Protein AF-A0A427AHR0-F1 (afdb_monomer_lite)

Secondary structure (DSSP, 8-state):
----EEEEE-PPPPP------------------------------------EEEEEEETTS-EEEEEE-TT--HHHHHHHHHHHH----TTEEEEETTEEESS--TT--TTEEEEEEE--------S---PPPTTSTTSS----SEEEESSGGG-HHHHHHHHHHHHHHHTT---EE--SSSS--EEEE-TTS-EEEEEEEGGGSTB-TT-TTS-B---TTSB-SSTTSBTT-HHHHHHHHHHHSGGGSS----EEEEEEEETTS-----S------------EEEEEEEEE----SEEGGGS-GGGS-HHHHHHHHHHHHHTT-TT--GGGEEEEE---TTS-----TTTTS-TT--S---HHHHHHHHHHH-TTS-HHHHHHHHHHHHHHHHHHHHTTS--

Radius of gyration: 25.05 Å; chains: 1; bounding box: 58×64×87 Å

Sequence (403 aa):
MAISVLWEKNAPSLRRRGDVPVAKAPHSLSSTSSFASVLGRPADGGPTDTNWRVFIQTETGCVLGIELDRQDNAHTVKRKLQLALHVPTEESSLVFGDLVLKIDLSAIRGDSPLLLTRSSMDRSSSTPCLSPGVKDLHQSDSSGPVEMLGYSSRRAPMKQLVGDAVKAIGHGVDPVPVHSGLGGAYYFRNSSGDKVAIVKPTDEEPLAPNNPKGFAGKALGQPGLKRSVRVGETGFREVAAYLLDHGSFARVPPTALVKITHPVFHVNVGMSGGNTCSRKRQCISKIASFQQFIPHDFDASDYGTSSFSVSAIHRIGMLDVQILNTDRHAGNLLVRKIETGDGRLASDRFLKRSWSTLPISDPARDSDMLRTELPMIREACLRLVHHLSQGSSKVRALLGGDR

Foldseek 3Di:
DQQFFEDEFWDDDDDDDDDDDDDDDDDDDDDDDDDDDDDDDPPDDDDPPQKAWEWEAELLFAIAIDIDHPVDWPVNVLVVCCVQQVADQPQKFKDQAPDTGDTDPVLPDHLGYIYIYGDPDPDPPDDDDPDRDLVRNPDPHPDQQKFFGFDCCPDPVNVVLVVQLSVLVVVVNDWAWDPDDFWTWTFGAGVVRHGWKIKGFLQGHQCHNFPPNPRHDGTFPQQGPDNVATRSCPLLLSCLLVLLCPPCQLRRFDKGKMWGWALVGTHDDDDDDDDDDDPPSHIGITIIIIGTDDDADAFQVPPDPVRDDPSNVVSNVVSCQLQVVPDDDRRSYGYHYDDDPPPDTPPPPPPPPDPPDDSLVDLVVSLVSCCRGPVNDHVVSSVSSVVVVVVVVVVCVVVVPDD

Organism: Ensete ventricosum (NCBI:txid4639)

InterPro domains:
  IPR000403 Phosphatidylinositol 3-/4-kinase, catalytic domain [PF00454] (182-345)
  IPR000403 Phosphatidylinositol 3-/4-kinase, catalytic domain [PS50290] (172-403)
  IPR044571 Phosphatidylinositol 4-kinase gamma 1-8 [PTHR45800] (50-344)

Structure (mmCIF, N/CA/C/O backbone):
data_AF-A0A427AHR0-F1
#
_entry.id   AF-A0A427AHR0-F1
#
loop_
_atom_site.group_PDB
_atom_site.id
_atom_site.type_symbol
_atom_site.label_atom_id
_atom_site.label_alt_id
_atom_site.label_comp_id
_atom_site.label_asym_id
_atom_site.label_entity_id
_atom_site.label_seq_id
_atom_site.pdbx_PDB_ins_code
_atom_site.Cartn_x
_atom_site.Cartn_y
_atom_site.Cartn_z
_atom_site.occupancy
_atom_site.B_iso_or_equiv
_atom_site.auth_seq_id
_atom_site.auth_comp_id
_atom_site.auth_asym_id
_atom_site.auth_atom_id
_atom_site.pdbx_PDB_model_num
ATOM 1 N N . MET A 1 1 ? 10.553 2.494 1.312 1.00 45.38 1 MET A N 1
ATOM 2 C CA . MET A 1 1 ? 9.325 2.505 0.504 1.00 45.38 1 MET A CA 1
ATOM 3 C C . MET A 1 1 ? 9.662 2.085 -0.920 1.00 45.38 1 MET A C 1
ATOM 5 O O . MET A 1 1 ? 10.057 2.914 -1.726 1.00 45.38 1 MET A O 1
ATOM 9 N N . ALA A 1 2 ? 9.492 0.809 -1.242 1.00 48.34 2 ALA A N 1
ATOM 10 C CA . ALA A 1 2 ? 9.805 0.294 -2.569 1.00 48.34 2 ALA A CA 1
ATOM 11 C C . ALA A 1 2 ? 8.651 0.535 -3.562 1.00 48.34 2 ALA A C 1
ATOM 13 O O . ALA A 1 2 ? 7.804 -0.335 -3.755 1.00 48.34 2 ALA A O 1
ATOM 14 N N . ILE A 1 3 ? 8.601 1.716 -4.190 1.00 57.66 3 ILE A N 1
ATOM 15 C CA . ILE A 1 3 ? 7.678 1.974 -5.311 1.00 57.66 3 ILE A CA 1
ATOM 16 C C . ILE A 1 3 ? 8.223 1.263 -6.540 1.00 57.66 3 ILE A C 1
ATOM 18 O O . ILE A 1 3 ? 9.202 1.723 -7.120 1.00 57.66 3 ILE A O 1
ATOM 22 N N . SER A 1 4 ? 7.602 0.162 -6.951 1.00 55.41 4 SER A N 1
ATOM 23 C CA . SER A 1 4 ? 8.005 -0.535 -8.174 1.00 55.41 4 SER A CA 1
ATOM 24 C C . SER A 1 4 ? 7.502 0.202 -9.415 1.00 55.41 4 SER A C 1
ATOM 26 O O . SER A 1 4 ? 6.365 0.667 -9.444 1.00 55.41 4 SER A O 1
ATOM 28 N N . VAL A 1 5 ? 8.349 0.312 -10.438 1.00 55.88 5 VAL A N 1
ATOM 29 C CA . VAL A 1 5 ? 8.001 0.887 -11.747 1.00 55.88 5 VAL A CA 1
ATOM 30 C C . VAL A 1 5 ? 8.387 -0.095 -12.850 1.00 55.88 5 VAL A C 1
ATOM 32 O O . VAL A 1 5 ? 9.480 -0.658 -12.792 1.00 55.88 5 VAL A O 1
ATOM 35 N N . LEU A 1 6 ? 7.523 -0.282 -13.858 1.00 47.84 6 LEU A N 1
ATOM 36 C CA . LEU A 1 6 ? 7.826 -1.128 -15.019 1.00 47.84 6 LEU A CA 1
ATOM 37 C C . LEU A 1 6 ? 8.555 -0.363 -16.131 1.00 47.84 6 LEU A C 1
ATOM 39 O O . LEU A 1 6 ? 8.078 0.656 -16.631 1.00 47.84 6 LEU A O 1
ATOM 43 N N . TRP A 1 7 ? 9.646 -0.953 -16.607 1.00 40.06 7 TRP A N 1
ATOM 44 C CA . TRP A 1 7 ? 10.397 -0.571 -17.794 1.00 40.06 7 TRP A CA 1
ATOM 45 C C . TRP A 1 7 ? 10.280 -1.637 -18.895 1.00 40.06 7 TRP A C 1
ATOM 47 O O . TRP A 1 7 ? 10.401 -2.831 -18.627 1.00 40.06 7 TRP A O 1
ATOM 57 N N . GLU A 1 8 ? 10.093 -1.216 -20.149 1.00 47.00 8 GLU A N 1
ATOM 58 C CA . GLU A 1 8 ? 10.061 -2.110 -21.318 1.00 47.00 8 GLU A CA 1
ATOM 59 C C . GLU A 1 8 ? 11.197 -1.772 -22.289 1.00 47.00 8 GLU A C 1
ATOM 61 O O . GLU A 1 8 ? 11.424 -0.605 -22.620 1.00 47.00 8 GLU A O 1
ATOM 66 N N . LYS A 1 9 ? 11.916 -2.801 -22.752 1.00 42.34 9 LYS A N 1
ATOM 67 C CA . LYS A 1 9 ? 13.078 -2.656 -23.639 1.00 42.34 9 LYS A CA 1
ATOM 68 C C . LYS A 1 9 ? 12.701 -2.704 -25.123 1.00 42.34 9 LYS A C 1
ATOM 70 O O . LYS A 1 9 ? 12.003 -3.613 -25.555 1.00 42.34 9 LYS A O 1
ATOM 75 N N . ASN A 1 10 ? 13.323 -1.822 -25.910 1.00 46.06 10 ASN A N 1
ATOM 76 C CA . ASN A 1 10 ? 13.496 -1.962 -27.359 1.00 46.06 10 ASN A CA 1
ATOM 77 C C . ASN A 1 10 ? 14.960 -2.312 -27.691 1.00 46.06 10 ASN A C 1
ATOM 79 O O . ASN A 1 10 ? 15.879 -1.751 -27.093 1.00 46.06 10 ASN A O 1
ATOM 83 N N . ALA A 1 11 ? 15.194 -3.253 -28.612 1.00 35.78 11 ALA A N 1
ATOM 84 C CA . ALA A 1 11 ? 16.542 -3.646 -29.048 1.00 35.78 11 ALA A CA 1
ATOM 85 C C . ALA A 1 11 ? 17.256 -2.510 -29.824 1.00 35.78 11 ALA A C 1
ATOM 87 O O . ALA A 1 11 ? 16.584 -1.721 -30.479 1.00 35.78 11 ALA A O 1
ATOM 88 N N . PRO A 1 12 ? 18.595 -2.383 -29.792 1.00 34.00 12 PRO A N 1
ATOM 89 C CA . PRO A 1 12 ? 19.295 -1.325 -30.527 1.00 34.00 12 PRO A CA 1
ATOM 90 C C . PRO A 1 12 ? 19.251 -1.556 -32.050 1.00 34.00 12 PRO A C 1
ATOM 92 O O . PRO A 1 12 ? 19.591 -2.631 -32.537 1.00 34.00 12 PRO A O 1
ATOM 95 N N . SER A 1 13 ? 18.855 -0.537 -32.821 1.00 36.69 13 SER A N 1
ATOM 96 C CA . SER A 1 13 ? 18.837 -0.576 -34.291 1.00 36.69 13 SER A CA 1
ATOM 97 C C . SER A 1 13 ? 20.219 -0.273 -34.886 1.00 36.69 13 SER A C 1
ATOM 99 O O . SER A 1 13 ? 20.734 0.833 -34.699 1.00 36.69 13 SER A O 1
ATOM 101 N N . LEU A 1 14 ? 20.774 -1.187 -35.689 1.00 32.06 14 LEU A N 1
ATOM 102 C CA . LEU A 1 14 ? 21.825 -0.855 -36.657 1.00 32.06 14 LEU A CA 1
ATOM 103 C C . LEU A 1 14 ? 21.198 0.003 -37.770 1.00 32.06 14 LEU A C 1
ATOM 105 O O . LEU A 1 14 ? 20.307 -0.457 -38.486 1.00 32.06 14 LEU A O 1
ATOM 109 N N . ARG A 1 15 ? 21.631 1.259 -37.920 1.00 32.22 15 ARG A N 1
ATOM 110 C CA . ARG A 1 15 ? 21.154 2.135 -39.002 1.00 32.22 15 ARG A CA 1
ATOM 111 C C . ARG A 1 15 ? 21.645 1.610 -40.356 1.00 32.22 15 ARG A C 1
ATOM 113 O O . ARG A 1 15 ? 22.848 1.595 -40.598 1.00 32.22 15 ARG A O 1
ATOM 120 N N . ARG A 1 16 ? 20.728 1.295 -41.277 1.00 31.47 16 ARG A N 1
ATOM 121 C CA . ARG A 1 16 ? 20.990 1.407 -42.724 1.00 31.47 16 ARG A CA 1
ATOM 122 C C . ARG A 1 16 ? 20.283 2.648 -43.261 1.00 31.47 16 ARG A C 1
ATOM 124 O O . ARG A 1 16 ? 19.157 2.938 -42.870 1.00 31.47 16 ARG A O 1
ATOM 131 N N . ARG A 1 17 ? 20.995 3.395 -44.110 1.00 33.44 17 ARG A N 1
ATOM 132 C CA . ARG A 1 17 ? 20.480 4.531 -44.887 1.00 33.44 17 ARG A CA 1
ATOM 133 C C . ARG A 1 17 ? 19.403 4.050 -45.862 1.00 33.44 17 ARG A C 1
ATOM 135 O O . ARG A 1 17 ? 19.584 2.994 -46.458 1.00 33.44 17 ARG A O 1
ATOM 142 N N . GLY A 1 18 ? 18.374 4.867 -46.073 1.00 34.19 18 GLY A N 1
ATOM 143 C CA . GLY A 1 18 ? 17.461 4.722 -47.204 1.00 34.19 18 GLY A CA 1
ATOM 144 C C . GLY A 1 18 ? 16.088 5.346 -46.973 1.00 34.19 18 GLY A C 1
ATOM 145 O O . GLY A 1 18 ? 15.324 4.857 -46.153 1.00 34.19 18 GLY A O 1
ATOM 146 N N . ASP A 1 19 ? 15.828 6.386 -47.760 1.00 28.56 19 ASP A N 1
ATOM 147 C CA . ASP A 1 19 ? 14.548 6.750 -48.373 1.00 28.56 19 ASP A CA 1
ATOM 148 C C . ASP A 1 19 ? 13.507 7.610 -47.638 1.00 28.56 19 ASP A C 1
ATOM 150 O O . ASP A 1 19 ? 12.998 7.338 -46.551 1.00 28.56 19 ASP A O 1
ATOM 154 N N . VAL A 1 20 ? 13.188 8.694 -48.348 1.00 39.81 20 VAL A N 1
ATOM 155 C CA . VAL A 1 20 ? 12.150 9.694 -48.115 1.00 39.81 20 VAL A CA 1
ATOM 156 C C . VAL A 1 20 ? 10.835 9.181 -48.704 1.00 39.81 20 VAL A C 1
ATOM 158 O O . VAL A 1 20 ? 10.831 8.782 -49.869 1.00 39.81 20 VAL A O 1
ATOM 161 N N . PRO A 1 21 ? 9.696 9.299 -47.998 1.00 32.16 21 PRO A N 1
ATOM 162 C CA . PRO A 1 21 ? 8.402 9.300 -48.654 1.00 32.16 21 PRO A CA 1
ATOM 163 C C . PRO A 1 21 ? 7.739 10.682 -48.627 1.00 32.16 21 PRO A C 1
ATOM 165 O O . PRO A 1 21 ? 7.724 11.406 -47.632 1.00 32.16 21 PRO A O 1
ATOM 168 N N . VAL A 1 22 ? 7.183 10.990 -49.792 1.00 28.62 22 VAL A N 1
ATOM 169 C CA . VAL A 1 22 ? 6.440 12.175 -50.218 1.00 28.62 22 VAL A CA 1
ATOM 170 C C . VAL A 1 22 ? 5.109 12.323 -49.469 1.00 28.62 22 VAL A C 1
ATOM 172 O O . VAL A 1 22 ? 4.390 11.350 -49.246 1.00 28.62 22 VAL A O 1
ATOM 175 N N . ALA A 1 23 ? 4.768 13.565 -49.118 1.00 28.08 23 ALA A N 1
ATOM 176 C CA . ALA A 1 23 ? 3.510 13.951 -48.485 1.00 28.08 23 ALA A CA 1
ATOM 177 C C . ALA A 1 23 ? 2.329 13.972 -49.476 1.00 28.08 23 ALA A C 1
ATOM 179 O O . ALA A 1 23 ? 2.458 14.448 -50.603 1.00 28.08 23 ALA A O 1
ATOM 180 N N . LYS A 1 24 ? 1.146 13.553 -49.012 1.00 27.44 24 LYS A N 1
ATOM 181 C CA . LYS A 1 24 ? -0.152 13.919 -49.599 1.00 27.44 24 LYS A CA 1
ATOM 182 C C . LYS A 1 24 ? -1.075 14.443 -48.499 1.00 27.44 24 LYS A C 1
ATOM 184 O O . LYS A 1 24 ? -1.312 13.755 -47.510 1.00 27.44 24 LYS A O 1
ATOM 189 N N . ALA A 1 25 ? -1.579 15.659 -48.698 1.00 31.56 25 ALA A N 1
ATOM 190 C CA . ALA A 1 25 ? -2.740 16.211 -47.999 1.00 31.56 25 ALA A CA 1
ATOM 191 C C . ALA A 1 25 ? -4.037 15.564 -48.532 1.00 31.56 25 ALA A C 1
ATOM 193 O O . ALA A 1 25 ? -4.016 14.983 -49.623 1.00 31.56 25 ALA A O 1
ATOM 194 N N . PRO A 1 26 ? -5.164 15.679 -47.804 1.00 34.81 26 PRO A N 1
ATOM 195 C CA . PRO A 1 26 ? -6.131 16.682 -48.261 1.00 34.81 26 PRO A CA 1
ATOM 196 C C . PRO A 1 26 ? -6.959 17.406 -47.176 1.00 34.81 26 PRO A C 1
ATOM 198 O O . PRO A 1 26 ? -7.348 16.848 -46.158 1.00 34.81 26 PRO A O 1
ATOM 201 N N . HIS A 1 27 ? -7.241 18.666 -47.516 1.00 26.69 27 HIS A N 1
ATOM 202 C CA . HIS A 1 27 ? -8.505 19.413 -47.473 1.00 26.69 27 HIS A CA 1
ATOM 203 C C . HIS A 1 27 ? -9.378 19.495 -46.206 1.00 26.69 27 HIS A C 1
ATOM 205 O O . HIS A 1 27 ? -10.073 18.576 -45.788 1.00 26.69 27 HIS A O 1
ATOM 211 N N . SER A 1 28 ? -9.421 20.740 -45.729 1.00 26.36 28 SER A N 1
ATOM 212 C CA . SER A 1 28 ? -10.444 21.418 -44.940 1.00 26.36 28 SER A CA 1
ATOM 213 C C . SER A 1 28 ? -11.825 21.443 -45.601 1.00 26.36 28 SER A C 1
ATOM 215 O O . SER A 1 28 ? -11.921 21.826 -46.766 1.00 26.36 28 SER A O 1
ATOM 217 N N . LEU A 1 29 ? -12.881 21.239 -44.811 1.00 27.80 29 LEU A N 1
ATOM 218 C CA . LEU A 1 29 ? -14.172 21.907 -44.996 1.00 27.80 29 LEU A CA 1
ATOM 219 C C . LEU A 1 29 ? -14.760 22.277 -43.628 1.00 27.80 29 LEU A C 1
ATOM 221 O O . LEU A 1 29 ? -14.890 21.452 -42.727 1.00 27.80 29 LEU A O 1
ATOM 225 N N . SER A 1 30 ? -15.066 23.560 -43.500 1.00 24.86 30 SER A N 1
ATOM 226 C CA . SER A 1 30 ? -15.771 24.223 -42.410 1.00 24.86 30 SER A CA 1
ATOM 227 C C . SER A 1 30 ? -17.281 24.014 -42.512 1.00 24.86 30 SER A C 1
ATOM 229 O O . SER A 1 30 ? -17.820 24.086 -43.614 1.00 24.86 30 SER A O 1
ATOM 231 N N . SER A 1 31 ? -17.985 23.919 -41.386 1.00 26.06 31 SER A N 1
ATOM 232 C CA . SER A 1 31 ? -19.145 24.782 -41.094 1.00 26.06 31 SER A CA 1
ATOM 233 C C . SER A 1 31 ? -19.757 24.469 -39.729 1.00 26.06 31 SER A C 1
ATOM 235 O O . SER A 1 31 ? -19.724 23.358 -39.212 1.00 26.06 31 SER A O 1
ATOM 237 N N . THR A 1 32 ? -20.242 25.546 -39.137 1.00 25.84 32 THR A N 1
ATOM 238 C CA . THR A 1 32 ? -20.776 25.760 -37.797 1.00 25.84 32 THR A CA 1
ATOM 239 C C . THR A 1 32 ? -22.249 25.375 -37.670 1.00 25.84 32 THR A C 1
ATOM 241 O O . THR A 1 32 ? -23.026 25.683 -38.568 1.00 25.84 32 THR A O 1
ATOM 244 N N . SER A 1 33 ? -22.671 24.909 -36.491 1.00 25.27 33 SER A N 1
ATOM 245 C CA . SER A 1 33 ? -23.991 25.260 -35.940 1.00 25.27 33 SER A CA 1
ATOM 246 C C . SER A 1 33 ? -23.991 25.159 -34.412 1.00 25.27 33 SER A C 1
ATOM 248 O O . SER A 1 33 ? -23.714 24.102 -33.847 1.00 25.27 33 SER A O 1
ATOM 250 N N . SER A 1 34 ? -24.305 26.276 -33.757 1.00 25.83 34 SER A N 1
ATOM 251 C CA . SER A 1 34 ? -24.623 26.379 -32.333 1.00 25.83 34 SER A CA 1
ATOM 252 C C . SER A 1 34 ? -25.910 25.632 -32.005 1.00 25.83 34 SER A C 1
ATOM 254 O O . SER A 1 34 ? -26.838 25.742 -32.791 1.00 25.83 34 SER A O 1
ATOM 256 N N . PHE A 1 35 ? -26.031 25.027 -30.824 1.00 26.20 35 PHE A N 1
ATOM 257 C CA . PHE A 1 35 ? -27.271 25.093 -30.044 1.00 26.20 35 PHE A CA 1
ATOM 258 C C . PHE A 1 35 ? -26.985 24.792 -28.570 1.00 26.20 35 PHE A C 1
ATOM 260 O O . PHE A 1 35 ? -26.123 23.987 -28.220 1.00 26.20 35 PHE A O 1
ATOM 267 N N . ALA A 1 36 ? -27.669 25.557 -27.731 1.00 24.59 36 ALA A N 1
ATOM 268 C CA . ALA A 1 36 ? -27.496 25.665 -26.299 1.00 24.59 36 ALA A CA 1
ATOM 269 C C . ALA A 1 36 ? -28.110 24.493 -25.519 1.00 24.59 36 ALA A C 1
ATOM 271 O O . ALA A 1 36 ? -28.959 23.770 -26.026 1.00 24.59 36 ALA A O 1
ATOM 272 N N . SER A 1 37 ? -27.670 24.394 -24.259 1.00 26.64 37 SER A N 1
ATOM 273 C CA . SER A 1 37 ? -28.432 24.006 -23.064 1.00 26.64 37 SER A CA 1
ATOM 274 C C . SER A 1 37 ? -29.525 22.940 -23.204 1.00 26.64 37 SER A C 1
ATOM 276 O O . SER A 1 37 ? -30.568 23.199 -23.791 1.00 26.64 37 SER A O 1
ATOM 278 N N . VAL A 1 38 ? -29.337 21.823 -22.497 1.00 29.44 38 VAL A N 1
ATOM 279 C CA . VAL A 1 38 ? -30.285 21.209 -21.540 1.00 29.44 38 VAL A CA 1
ATOM 280 C C . VAL A 1 38 ? -29.782 19.790 -21.276 1.00 29.44 38 VAL A C 1
ATOM 282 O O . VAL A 1 38 ? -29.897 18.913 -22.121 1.00 29.44 38 VAL A O 1
ATOM 285 N N . LEU A 1 39 ? -29.230 19.551 -20.086 1.00 29.36 39 LEU A N 1
ATOM 286 C CA . LEU A 1 39 ? -29.234 18.219 -19.486 1.00 29.36 39 LEU A CA 1
ATOM 287 C C . LEU A 1 39 ? -29.662 18.381 -18.034 1.00 29.36 39 LEU A C 1
ATOM 289 O O . LEU A 1 39 ? -28.921 18.876 -17.184 1.00 29.36 39 LEU A O 1
ATOM 293 N N . GLY A 1 40 ? -30.932 18.049 -17.815 1.00 25.03 40 GLY A N 1
ATOM 294 C CA . GLY A 1 40 ? -31.577 18.032 -16.520 1.00 25.03 40 GLY A CA 1
ATOM 295 C C . GLY A 1 40 ? -30.914 17.044 -15.568 1.00 25.03 40 GLY A C 1
ATOM 296 O O . GLY A 1 40 ? -30.370 16.012 -15.958 1.00 25.03 40 GLY A O 1
ATOM 297 N N . ARG A 1 41 ? -30.994 17.393 -14.286 1.00 31.25 41 ARG A N 1
ATOM 298 C CA . ARG A 1 41 ? -30.780 16.474 -13.172 1.00 31.25 41 ARG A CA 1
ATOM 299 C C . ARG A 1 41 ? -31.813 15.345 -13.260 1.00 31.25 41 ARG A C 1
ATOM 301 O O . ARG A 1 41 ? -33.001 15.663 -13.310 1.00 31.25 41 ARG A O 1
ATOM 308 N N . PRO A 1 42 ? -31.424 14.069 -13.161 1.00 30.42 42 PRO A N 1
ATOM 309 C CA . PRO A 1 42 ? -32.322 13.062 -12.638 1.00 30.42 42 PRO A CA 1
ATOM 310 C C . PRO A 1 42 ? -32.295 13.190 -11.113 1.00 30.42 42 PRO A C 1
ATOM 312 O O . PRO A 1 42 ? -31.286 12.916 -10.462 1.00 30.42 42 PRO A O 1
ATOM 315 N N . ALA A 1 43 ? -33.399 13.681 -10.555 1.00 40.81 43 ALA A N 1
ATOM 316 C CA . ALA A 1 43 ? -33.780 13.338 -9.199 1.00 40.81 43 ALA A CA 1
ATOM 317 C C . ALA A 1 43 ? -34.200 11.867 -9.235 1.00 40.81 43 ALA A C 1
ATOM 319 O O . ALA A 1 43 ? -35.192 11.546 -9.884 1.00 40.81 43 ALA A O 1
ATOM 320 N N . ASP A 1 44 ? -33.433 10.997 -8.587 1.00 34.38 44 ASP A N 1
ATOM 321 C CA . ASP A 1 44 ? -33.846 9.616 -8.373 1.00 34.38 44 ASP A CA 1
ATOM 322 C C . ASP A 1 44 ? -33.679 9.286 -6.890 1.00 34.38 44 ASP A C 1
ATOM 324 O O . ASP A 1 44 ? -32.572 9.265 -6.343 1.00 34.38 44 ASP A O 1
ATOM 328 N N . GLY A 1 45 ? -34.823 9.165 -6.220 1.00 43.16 45 GLY A N 1
ATOM 329 C CA . GLY A 1 45 ? -34.931 8.747 -4.834 1.00 43.16 45 GLY A CA 1
ATOM 330 C C . GLY A 1 45 ? -34.796 7.232 -4.755 1.00 43.16 45 GLY A C 1
ATOM 331 O O . GLY A 1 45 ? -35.745 6.512 -5.043 1.00 43.16 45 GLY A O 1
ATOM 332 N N . GLY A 1 46 ? -33.619 6.770 -4.337 1.00 31.17 46 GLY A N 1
ATOM 333 C CA . GLY A 1 46 ? -33.352 5.410 -3.855 1.00 31.17 46 GLY A CA 1
ATOM 334 C C . GLY A 1 46 ? -33.063 5.415 -2.346 1.00 31.17 46 GLY A C 1
ATOM 335 O O . GLY A 1 46 ? -32.803 6.483 -1.791 1.00 31.17 46 GLY A O 1
ATOM 336 N N . PRO A 1 47 ? -33.145 4.255 -1.668 1.00 38.03 47 PRO A N 1
ATOM 337 C CA . PRO A 1 47 ? -33.415 4.137 -0.236 1.00 38.03 47 PRO A CA 1
ATOM 338 C C . PRO A 1 47 ? -32.381 4.871 0.618 1.00 38.03 47 PRO A C 1
ATOM 340 O O . PRO A 1 47 ? -31.184 4.845 0.336 1.00 38.03 47 PRO A O 1
ATOM 343 N N . THR A 1 48 ? -32.858 5.514 1.684 1.00 43.91 48 THR A N 1
ATOM 344 C CA . THR A 1 48 ? -32.045 6.142 2.726 1.00 43.91 48 THR A CA 1
ATOM 345 C C . THR A 1 48 ? -31.291 5.074 3.514 1.00 43.91 48 THR A C 1
ATOM 347 O O . THR A 1 48 ? -31.640 4.779 4.654 1.00 43.91 48 THR A O 1
ATOM 350 N N . ASP A 1 49 ? -30.266 4.480 2.916 1.00 48.94 49 ASP A N 1
ATOM 351 C CA . ASP A 1 49 ? -29.296 3.696 3.663 1.00 48.94 49 ASP A CA 1
ATOM 352 C C . ASP A 1 49 ? -28.368 4.702 4.351 1.00 48.94 49 ASP A C 1
ATOM 354 O O . ASP A 1 49 ? -27.387 5.195 3.794 1.00 48.94 49 ASP A O 1
ATOM 358 N N . THR A 1 50 ? -28.795 5.176 5.524 1.00 61.44 50 THR A N 1
ATOM 359 C CA . THR A 1 50 ? -28.075 6.202 6.292 1.00 61.44 50 THR A CA 1
ATOM 360 C C . THR A 1 50 ? -26.830 5.660 6.977 1.00 61.44 50 THR A C 1
ATOM 362 O O . THR A 1 50 ? -26.163 6.426 7.674 1.00 61.44 50 THR A O 1
ATOM 365 N N . ASN A 1 51 ? -26.536 4.374 6.790 1.00 72.75 51 ASN A N 1
ATOM 366 C CA . ASN A 1 51 ? -25.414 3.710 7.413 1.00 72.75 51 ASN A CA 1
ATOM 367 C C . ASN A 1 51 ? -24.213 3.706 6.470 1.00 72.75 51 ASN A C 1
ATOM 369 O O . ASN A 1 51 ? -24.329 3.450 5.272 1.00 72.75 51 ASN A O 1
ATOM 373 N N . TRP A 1 52 ? -23.036 3.996 7.014 1.00 82.56 52 TRP A N 1
ATOM 374 C CA . TRP A 1 52 ? -21.779 3.888 6.283 1.00 82.56 52 TRP A CA 1
ATOM 375 C C . TRP A 1 52 ? -20.777 3.076 7.085 1.00 82.56 52 TRP A C 1
ATOM 377 O O . TRP A 1 52 ? -20.800 3.043 8.313 1.00 82.56 52 TRP A O 1
ATOM 387 N N . ARG A 1 53 ? -19.873 2.406 6.377 1.00 86.69 53 ARG A N 1
ATOM 388 C CA . ARG A 1 53 ? -18.882 1.532 6.995 1.00 86.69 53 ARG A CA 1
ATOM 389 C C . ARG A 1 53 ? -17.549 2.243 7.153 1.00 86.69 53 ARG A C 1
ATOM 391 O O . ARG A 1 53 ? -17.145 3.005 6.279 1.00 86.69 53 ARG A O 1
ATOM 398 N N . VAL A 1 54 ? -16.849 1.971 8.244 1.00 89.62 54 VAL A N 1
ATOM 399 C CA . VAL A 1 54 ? -15.459 2.393 8.460 1.00 89.62 54 VAL A CA 1
ATOM 400 C C . VAL A 1 54 ? -14.609 1.194 8.848 1.00 89.62 54 VAL A C 1
ATOM 402 O O . VAL A 1 54 ? -15.116 0.218 9.399 1.00 89.62 54 VAL A O 1
ATOM 405 N N . PHE A 1 55 ? -13.309 1.264 8.582 1.00 91.19 55 PHE A N 1
ATOM 406 C CA . PHE A 1 55 ? -12.376 0.183 8.888 1.00 91.19 55 PHE A CA 1
ATOM 407 C C . PHE A 1 55 ? -11.379 0.658 9.924 1.00 91.19 55 PHE A C 1
ATOM 409 O O . PHE A 1 55 ? -10.622 1.592 9.684 1.00 91.19 55 PHE A O 1
ATOM 416 N N . ILE A 1 56 ? -11.373 0.024 11.086 1.00 90.81 56 ILE A N 1
ATOM 417 C CA . ILE A 1 56 ? -10.562 0.464 12.212 1.00 90.81 56 ILE A CA 1
ATOM 418 C C . ILE A 1 56 ? -9.438 -0.528 12.416 1.00 90.81 56 ILE A C 1
ATOM 420 O O . ILE A 1 56 ? -9.683 -1.716 12.616 1.00 90.81 56 ILE A O 1
ATOM 424 N N . GLN A 1 57 ? -8.212 -0.024 12.374 1.00 91.88 57 GLN A N 1
ATOM 425 C CA . GLN A 1 57 ? -7.007 -0.762 12.696 1.00 91.88 57 GLN A CA 1
ATOM 426 C C . GLN A 1 57 ? -6.538 -0.375 14.101 1.00 91.88 57 GLN A C 1
ATOM 428 O O . GLN A 1 57 ? -6.444 0.806 14.423 1.0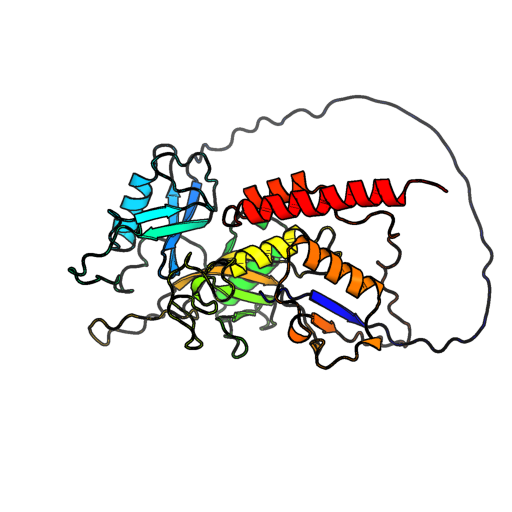0 91.88 57 GLN A O 1
ATOM 433 N N . THR A 1 58 ? -6.242 -1.347 14.959 1.00 90.31 58 THR A N 1
ATOM 434 C CA . THR A 1 58 ? -5.606 -1.095 16.259 1.00 90.31 58 THR A CA 1
ATOM 435 C C . THR A 1 58 ? -4.105 -0.879 16.090 1.00 90.31 58 THR A C 1
ATOM 437 O O . THR A 1 58 ? -3.504 -1.328 15.115 1.00 90.31 58 THR A O 1
ATOM 440 N N . GLU A 1 59 ? -3.452 -0.269 17.078 1.00 88.62 59 GLU A N 1
ATOM 441 C CA . GLU A 1 59 ? -1.990 -0.110 17.087 1.00 88.62 59 GLU A CA 1
ATOM 442 C C . GLU A 1 59 ? -1.204 -1.440 17.042 1.00 88.62 59 GLU A C 1
ATOM 444 O O . GLU A 1 59 ? -0.028 -1.451 16.671 1.00 88.62 59 GLU A O 1
ATOM 449 N N . THR A 1 60 ? -1.860 -2.557 17.383 1.00 86.56 60 THR A N 1
ATOM 450 C CA . THR A 1 60 ? -1.337 -3.933 17.307 1.00 86.56 60 THR A CA 1
ATOM 451 C C . THR A 1 60 ? -1.581 -4.611 15.954 1.00 86.56 60 THR A C 1
ATOM 453 O O . THR A 1 60 ? -1.121 -5.732 15.751 1.00 86.56 60 THR A O 1
ATOM 456 N N . GLY A 1 61 ? -2.293 -3.959 15.030 1.00 87.44 61 GLY A N 1
ATOM 457 C CA . GLY A 1 61 ? -2.534 -4.445 13.670 1.00 87.44 61 GLY A CA 1
ATOM 458 C C . GLY A 1 61 ? -3.868 -5.157 13.436 1.00 87.44 61 GLY A C 1
ATOM 459 O O . GLY A 1 61 ? -4.150 -5.502 12.291 1.00 87.44 61 GLY A O 1
ATOM 460 N N . CYS A 1 62 ? -4.713 -5.340 14.457 1.00 87.81 62 CYS A N 1
ATOM 461 C CA . CYS A 1 62 ? -6.040 -5.943 14.285 1.00 87.81 62 CYS A CA 1
ATOM 462 C C . CYS A 1 62 ? -6.955 -4.997 13.504 1.00 87.81 62 CYS A C 1
ATOM 464 O O . CYS A 1 62 ? -6.996 -3.810 13.815 1.00 87.81 62 CYS A O 1
ATOM 466 N N . VAL A 1 63 ? -7.712 -5.512 12.533 1.00 90.50 63 VAL A N 1
ATOM 467 C CA . VAL A 1 63 ? -8.616 -4.706 11.697 1.00 90.50 63 VAL A CA 1
ATOM 468 C C . VAL A 1 63 ? -10.051 -5.182 11.842 1.00 90.50 63 VAL A C 1
ATOM 470 O O . VAL A 1 63 ? -10.312 -6.376 11.716 1.00 90.50 63 VAL A O 1
ATOM 473 N N . LEU A 1 64 ? -10.976 -4.242 12.038 1.00 88.69 64 LEU A N 1
ATOM 474 C CA . LEU A 1 64 ? -12.410 -4.502 12.116 1.00 88.69 64 LEU A CA 1
ATOM 475 C C . LEU A 1 64 ? -13.195 -3.501 11.263 1.00 88.69 64 LEU A C 1
ATOM 477 O O . LEU A 1 64 ? -12.976 -2.293 11.362 1.00 88.69 64 LEU A O 1
ATOM 481 N N . GLY A 1 65 ? -14.120 -3.998 10.440 1.00 89.12 65 GLY A N 1
ATOM 482 C CA . GLY A 1 65 ? -15.126 -3.159 9.790 1.00 89.12 65 GLY A CA 1
ATOM 483 C C . GLY A 1 65 ? -16.287 -2.873 10.743 1.00 89.12 65 GLY A C 1
ATOM 484 O O . GLY A 1 65 ? -16.844 -3.806 11.312 1.00 89.12 65 GLY A O 1
ATOM 485 N N . ILE A 1 66 ? -16.668 -1.607 10.907 1.00 88.44 66 ILE A N 1
ATOM 486 C CA . ILE A 1 66 ? -17.797 -1.187 11.748 1.00 88.44 66 ILE A CA 1
ATOM 487 C C . ILE A 1 66 ? -18.798 -0.407 10.905 1.00 88.44 66 ILE A C 1
ATOM 489 O O . ILE A 1 66 ? -18.427 0.534 10.204 1.00 88.44 66 ILE A O 1
ATOM 493 N N . GLU A 1 67 ? -20.067 -0.787 11.007 1.00 89.75 67 GLU A N 1
ATOM 494 C CA . GLU A 1 67 ? -21.187 -0.012 10.480 1.00 89.75 67 GLU A CA 1
ATOM 495 C C . GLU A 1 67 ? -21.556 1.111 11.454 1.00 89.75 67 GLU A C 1
ATOM 497 O O . GLU A 1 67 ? -21.727 0.896 12.665 1.00 89.75 67 GLU A O 1
ATOM 502 N N . LEU A 1 68 ? -21.638 2.319 10.905 1.00 88.38 68 LEU A N 1
ATOM 503 C CA . LEU A 1 68 ? -21.976 3.542 11.610 1.00 88.38 68 LEU A CA 1
ATOM 504 C C . LEU A 1 68 ? -23.296 4.096 11.109 1.00 88.38 68 LEU A C 1
ATOM 506 O O . LEU A 1 68 ? -23.565 4.062 9.910 1.00 88.38 68 LEU A O 1
ATOM 510 N N . ASP A 1 69 ? -24.068 4.650 12.030 1.00 87.25 69 ASP A N 1
ATOM 511 C CA . ASP A 1 69 ? -25.255 5.442 11.741 1.00 87.25 69 ASP A CA 1
ATOM 512 C C . ASP A 1 69 ? -24.988 6.948 11.949 1.00 87.25 69 ASP A C 1
ATOM 514 O O . ASP A 1 69 ? -23.911 7.376 12.366 1.00 87.25 69 ASP A O 1
ATOM 518 N N . ARG A 1 70 ? -25.983 7.792 11.654 1.00 83.06 70 ARG A N 1
ATOM 519 C CA . ARG A 1 70 ? -25.873 9.255 11.829 1.00 83.06 70 ARG A CA 1
ATOM 520 C C . ARG A 1 70 ? -25.786 9.717 13.288 1.00 83.06 70 ARG A C 1
ATOM 522 O O . ARG A 1 70 ? -25.496 10.889 13.514 1.00 83.06 70 ARG A O 1
ATOM 529 N N . GLN A 1 71 ? -26.116 8.859 14.250 1.00 84.44 71 GLN A N 1
ATOM 530 C CA . GLN A 1 71 ? -26.127 9.178 15.681 1.00 84.44 71 GLN A CA 1
ATOM 531 C C . GLN A 1 71 ? -24.820 8.746 16.362 1.00 84.44 71 GLN A C 1
ATOM 533 O O . GLN A 1 71 ? -24.499 9.224 17.454 1.00 84.44 71 GLN A O 1
ATOM 538 N N . ASP A 1 72 ? -24.059 7.868 15.708 1.00 89.44 72 ASP A N 1
ATOM 539 C CA . ASP A 1 72 ? -22.755 7.423 16.155 1.00 89.44 72 ASP A CA 1
ATOM 540 C C . ASP A 1 72 ? -21.747 8.575 16.237 1.00 89.44 72 ASP A C 1
ATOM 542 O O . ASP A 1 72 ? -21.685 9.489 15.415 1.00 89.44 72 ASP A O 1
ATOM 546 N N . ASN A 1 73 ? -20.905 8.494 17.260 1.00 89.94 73 ASN A N 1
ATOM 547 C CA . ASN A 1 73 ? -19.825 9.427 17.532 1.00 89.94 73 ASN A CA 1
ATOM 548 C C . ASN A 1 73 ? -18.571 8.650 17.955 1.00 89.94 73 ASN A C 1
ATOM 550 O O . ASN A 1 73 ? -18.603 7.436 18.156 1.00 89.94 73 ASN A O 1
ATOM 554 N N . ALA A 1 74 ? -17.439 9.329 18.127 1.00 88.31 74 ALA A N 1
ATOM 555 C CA . ALA A 1 74 ? -16.177 8.657 18.445 1.00 88.31 74 ALA A CA 1
ATOM 556 C C . ALA A 1 74 ? -16.244 7.757 19.703 1.00 88.31 74 ALA A C 1
ATOM 558 O O . ALA A 1 74 ? -15.549 6.739 19.762 1.00 88.31 74 ALA A O 1
ATOM 559 N N . HIS A 1 75 ? -17.090 8.076 20.691 1.00 88.75 75 HIS A N 1
ATOM 560 C CA . HIS A 1 75 ? -17.275 7.241 21.882 1.00 88.75 75 HIS A CA 1
ATOM 561 C C . HIS A 1 75 ? -18.084 5.977 21.590 1.00 88.75 75 HIS A C 1
ATOM 563 O O . HIS A 1 75 ? -17.728 4.907 22.088 1.00 88.75 75 HIS A O 1
ATOM 569 N N . THR A 1 76 ? -19.133 6.060 20.765 1.00 90.50 76 THR A N 1
ATOM 570 C CA . THR A 1 76 ? -19.901 4.867 20.374 1.00 90.50 76 THR A CA 1
ATOM 571 C C . THR A 1 76 ? -19.036 3.916 19.554 1.00 90.50 76 THR A C 1
ATOM 573 O O . THR A 1 76 ? -19.060 2.713 19.804 1.00 90.50 76 THR A O 1
ATOM 576 N N . VAL A 1 77 ? -18.177 4.446 18.677 1.00 89.00 77 VAL A N 1
ATOM 577 C CA . VAL A 1 77 ? -17.189 3.653 17.929 1.00 89.00 77 VAL A CA 1
ATOM 578 C C . VAL A 1 77 ? -16.217 2.935 18.865 1.00 89.00 77 VAL A C 1
ATOM 580 O O . VAL A 1 77 ? -16.026 1.725 18.743 1.00 89.00 77 VAL A O 1
ATOM 583 N N . LYS A 1 78 ? -15.634 3.645 19.840 1.00 89.06 78 LYS A N 1
ATOM 584 C CA . LYS A 1 78 ? -14.758 3.038 20.856 1.00 89.06 78 LYS A CA 1
ATOM 585 C C . LYS A 1 78 ? -15.476 1.948 21.648 1.00 89.06 78 LYS A C 1
ATOM 587 O O . LYS A 1 78 ? -14.928 0.866 21.819 1.00 89.06 78 LYS A O 1
ATOM 592 N N . ARG A 1 79 ? -16.726 2.178 22.054 1.00 86.62 79 ARG A N 1
ATOM 593 C CA . ARG A 1 79 ? -17.530 1.172 22.759 1.00 86.62 79 ARG A CA 1
ATOM 594 C C . ARG A 1 79 ? -17.804 -0.061 21.890 1.00 86.62 79 ARG A C 1
ATOM 596 O O . ARG A 1 79 ? -17.637 -1.180 22.366 1.00 86.62 79 ARG A O 1
ATOM 603 N N . LYS A 1 80 ? -18.170 0.125 20.614 1.00 88.12 80 LYS A N 1
ATOM 604 C CA . LYS A 1 80 ? -18.345 -0.970 19.640 1.00 88.12 80 LYS A CA 1
ATOM 605 C C . LYS A 1 80 ? -17.048 -1.787 19.495 1.00 88.12 80 LYS A C 1
ATOM 607 O O . LYS A 1 80 ? -17.099 -3.013 19.526 1.00 88.12 80 LYS A O 1
ATOM 612 N N . LEU A 1 81 ? -15.886 -1.128 19.431 1.00 85.06 81 LEU A N 1
ATOM 613 C CA . LEU A 1 81 ? -14.568 -1.785 19.393 1.00 85.06 81 LEU A CA 1
ATOM 614 C C . LEU A 1 81 ? -14.234 -2.543 20.677 1.00 85.06 81 LEU A C 1
ATOM 616 O O . LEU A 1 81 ? -13.737 -3.663 20.602 1.00 85.06 81 LEU A O 1
ATOM 620 N N . GLN A 1 82 ? -14.492 -1.949 21.842 1.00 84.62 82 GLN A N 1
ATOM 621 C CA . GLN A 1 82 ? -14.244 -2.579 23.137 1.00 84.62 82 GLN A CA 1
ATOM 622 C C . GLN A 1 82 ? -15.021 -3.890 23.266 1.00 84.62 82 GLN A C 1
ATOM 624 O O . GLN A 1 82 ? -14.459 -4.890 23.702 1.00 84.62 82 GLN A O 1
ATOM 629 N N . LEU A 1 83 ? -16.287 -3.897 22.837 1.00 83.12 83 LEU A N 1
ATOM 630 C CA . LEU A 1 83 ? -17.135 -5.088 22.848 1.00 83.12 83 LEU A CA 1
ATOM 631 C C . LEU A 1 83 ? -16.686 -6.136 21.822 1.00 83.12 83 LEU A C 1
ATOM 633 O O . LEU A 1 83 ? -16.690 -7.323 22.126 1.00 83.12 83 LEU A O 1
ATOM 637 N N . ALA A 1 84 ? -16.288 -5.714 20.620 1.00 80.50 84 ALA A N 1
ATOM 638 C CA . ALA A 1 84 ? -15.918 -6.638 19.548 1.00 80.50 84 ALA A CA 1
ATOM 639 C C . ALA A 1 84 ? -14.514 -7.244 19.719 1.00 80.50 84 ALA A C 1
ATOM 641 O O . ALA A 1 84 ? -14.295 -8.414 19.419 1.00 80.50 84 ALA A O 1
ATOM 642 N N . LEU A 1 85 ? -13.547 -6.446 20.177 1.00 73.56 85 LEU A N 1
ATOM 643 C CA . LEU A 1 85 ? -12.135 -6.831 20.243 1.00 73.56 85 LEU A CA 1
ATOM 644 C C . LEU A 1 85 ? -11.660 -7.129 21.669 1.00 73.56 85 LEU A C 1
ATOM 646 O O . LEU A 1 85 ? -10.519 -7.547 21.830 1.00 73.56 85 LEU A O 1
ATOM 650 N N . HIS A 1 86 ? -12.489 -6.901 22.693 1.00 73.62 86 HIS A N 1
ATOM 651 C CA . HIS A 1 86 ? -12.110 -7.021 24.108 1.00 73.62 86 HIS A CA 1
ATOM 652 C C . HIS A 1 86 ? -10.858 -6.195 24.466 1.00 73.62 86 HIS A C 1
ATOM 654 O O . HIS A 1 86 ? -10.027 -6.608 25.276 1.00 73.62 86 HIS A O 1
ATOM 660 N N . VAL A 1 87 ? -10.707 -5.016 23.849 1.00 71.38 87 VAL A N 1
ATOM 661 C CA . VAL A 1 87 ? -9.580 -4.098 24.087 1.00 71.38 87 VAL A CA 1
ATOM 662 C C . VAL A 1 87 ? -10.003 -2.919 24.969 1.00 71.38 87 VAL A C 1
ATOM 664 O O . VAL A 1 87 ? -11.075 -2.358 24.745 1.00 71.38 87 VAL A O 1
ATOM 667 N N . PRO A 1 88 ? -9.183 -2.484 25.946 1.00 72.81 88 PRO A N 1
ATOM 668 C CA . PRO A 1 88 ? -9.480 -1.287 26.730 1.00 72.81 88 PRO A CA 1
ATOM 669 C C . PRO A 1 88 ? -9.466 -0.033 25.848 1.00 72.81 88 PRO A C 1
ATOM 671 O O . PRO A 1 88 ? -8.459 0.251 25.196 1.00 72.81 88 PRO A O 1
ATOM 674 N N . THR A 1 89 ? -10.553 0.744 25.852 1.00 76.81 89 THR A N 1
ATOM 675 C CA . THR A 1 89 ? -10.667 1.969 25.038 1.00 76.81 89 THR A CA 1
ATOM 676 C C . THR A 1 89 ? -10.658 3.275 25.829 1.00 76.81 89 THR A C 1
ATOM 678 O O . THR A 1 89 ? -10.619 4.337 25.207 1.00 76.81 89 THR A O 1
ATOM 681 N N . GLU A 1 90 ? -10.644 3.222 27.162 1.00 72.38 90 GLU A N 1
ATOM 682 C CA . GLU A 1 90 ? -10.687 4.411 28.034 1.00 72.38 90 GLU A CA 1
ATOM 683 C C . GLU A 1 90 ? -9.526 5.383 27.764 1.00 72.38 90 GLU A C 1
ATOM 685 O O . GLU A 1 90 ? -9.728 6.583 27.607 1.00 72.38 90 GLU A O 1
ATOM 690 N N . GLU A 1 91 ? -8.316 4.851 27.576 1.00 80.75 91 GLU A N 1
ATOM 691 C CA . GLU A 1 91 ? -7.102 5.619 27.253 1.00 80.75 91 GLU A CA 1
ATOM 692 C C . GLU A 1 91 ? -6.731 5.513 25.766 1.00 80.75 91 GLU A C 1
ATOM 694 O O . GLU A 1 91 ? -5.560 5.534 25.386 1.00 80.75 91 GLU A O 1
ATOM 699 N N . SER A 1 92 ? -7.720 5.311 24.897 1.00 85.75 92 SER A N 1
ATOM 700 C CA . SER A 1 92 ? -7.493 5.230 23.454 1.00 85.75 92 SER A CA 1
ATOM 701 C C . SER A 1 92 ? -7.917 6.510 22.747 1.00 85.75 92 SER A C 1
ATOM 703 O O . SER A 1 92 ? -8.827 7.220 23.175 1.00 85.75 92 SER A O 1
ATOM 705 N N . SER A 1 93 ? -7.274 6.803 21.627 1.00 88.56 93 SER A N 1
ATOM 706 C CA . SER A 1 93 ? -7.607 7.879 20.705 1.00 88.56 93 SER A CA 1
ATOM 707 C C . SER A 1 93 ? -7.935 7.279 19.346 1.00 88.56 93 SER A C 1
ATOM 709 O O . SER A 1 93 ? -7.202 6.433 18.838 1.00 88.56 93 SER A O 1
ATOM 711 N N . LEU A 1 94 ? -9.052 7.714 18.766 1.00 89.25 94 LEU A N 1
ATOM 712 C CA . LEU A 1 94 ? -9.411 7.364 17.399 1.00 89.25 94 LEU A CA 1
ATOM 713 C C . LEU A 1 94 ? -8.804 8.425 16.481 1.00 89.25 94 LEU A C 1
ATOM 715 O O . LEU A 1 94 ? -9.106 9.610 16.614 1.00 89.25 94 LEU A O 1
ATOM 719 N N . VAL A 1 95 ? -7.905 8.006 15.602 1.00 88.38 95 VAL A N 1
ATOM 720 C CA . VAL A 1 95 ? -7.091 8.887 14.769 1.00 88.38 95 VAL A CA 1
ATOM 721 C C . VAL A 1 95 ? -7.463 8.695 13.303 1.00 88.38 95 VAL A C 1
ATOM 723 O O . VAL A 1 95 ? -7.498 7.574 12.795 1.00 88.38 95 VAL A O 1
ATOM 726 N N . PHE A 1 96 ? -7.711 9.808 12.622 1.00 86.31 96 PHE A N 1
ATOM 727 C CA . PHE A 1 96 ? -7.946 9.899 11.188 1.00 86.31 96 PHE A CA 1
ATOM 728 C C . PHE A 1 96 ? -6.882 10.818 10.584 1.00 86.31 96 PHE A C 1
ATOM 730 O O . PHE A 1 96 ? -6.965 12.043 10.686 1.00 86.31 96 PHE A O 1
ATOM 737 N N . GLY A 1 97 ? -5.823 10.232 10.025 1.00 80.69 97 GLY A N 1
ATOM 738 C CA . GLY A 1 97 ? -4.655 10.998 9.590 1.00 80.69 97 GLY A CA 1
ATOM 739 C C . GLY A 1 97 ? -3.918 11.666 10.741 1.00 80.69 97 GLY A C 1
ATOM 740 O O . GLY A 1 97 ? -3.425 10.999 11.648 1.00 80.69 97 GLY A O 1
ATOM 741 N N . ASP A 1 98 ? -3.836 12.994 10.691 1.00 81.19 98 ASP A N 1
ATOM 742 C CA . ASP A 1 98 ? -3.292 13.819 11.775 1.00 81.19 98 ASP A CA 1
ATOM 743 C C . ASP A 1 98 ? -4.392 14.318 12.746 1.00 81.19 98 ASP A C 1
ATOM 745 O O . ASP A 1 98 ? -4.083 14.997 13.727 1.00 81.19 98 ASP A O 1
ATOM 749 N N . LEU A 1 99 ? -5.671 13.988 12.505 1.00 84.19 99 LEU A N 1
ATOM 750 C CA . LEU A 1 99 ? -6.805 14.420 13.325 1.00 84.19 99 LEU A CA 1
ATOM 751 C C . LEU A 1 99 ? -7.153 13.379 14.396 1.00 84.19 99 LEU A C 1
ATOM 753 O O . LEU A 1 99 ? -7.467 12.231 14.089 1.00 84.19 99 LEU A O 1
ATOM 757 N N . VAL A 1 100 ? -7.177 13.800 15.662 1.00 88.06 100 VAL A N 1
ATOM 758 C CA . VAL A 1 100 ? -7.745 13.003 16.759 1.00 88.06 100 VAL A CA 1
ATOM 759 C C . VAL A 1 100 ? -9.240 13.295 16.864 1.00 88.06 100 VAL A C 1
ATOM 761 O O . VAL A 1 100 ? -9.645 14.418 17.174 1.00 88.06 100 VAL A O 1
ATOM 764 N N . LEU A 1 101 ? -10.060 12.277 16.624 1.00 86.38 101 LEU A N 1
ATOM 765 C CA . LEU A 1 101 ? -11.515 12.356 16.669 1.00 86.38 101 LEU A CA 1
ATOM 766 C C . LEU A 1 101 ? -11.980 12.292 18.127 1.00 86.38 101 LEU A C 1
ATOM 768 O O . LEU A 1 101 ? -11.846 11.265 18.796 1.00 86.38 101 LEU A O 1
ATOM 772 N N . LYS A 1 102 ? -12.498 13.416 18.632 1.00 84.25 102 LYS A N 1
ATOM 773 C CA . LYS A 1 102 ? -12.987 13.523 20.015 1.00 84.25 102 LYS A CA 1
ATOM 774 C C . LYS A 1 102 ? -14.430 13.054 20.152 1.00 84.25 102 LYS A C 1
ATOM 776 O O . LYS A 1 102 ? -14.712 12.221 21.000 1.00 84.25 102 LYS A O 1
ATOM 781 N N . ILE A 1 103 ? -15.318 13.600 19.323 1.00 83.44 103 ILE A N 1
ATOM 782 C CA . ILE A 1 103 ? -16.758 13.313 19.330 1.00 83.44 103 ILE A CA 1
ATOM 783 C C . ILE A 1 103 ? -17.229 13.205 17.880 1.00 83.44 103 ILE A C 1
ATOM 785 O O . ILE A 1 103 ? -17.719 12.158 17.472 1.00 83.44 103 ILE A O 1
ATOM 789 N N . ASP A 1 104 ? -17.018 14.265 17.101 1.00 84.69 104 ASP A N 1
ATOM 790 C CA . ASP A 1 104 ? -17.512 14.383 15.731 1.00 84.69 104 ASP A CA 1
ATOM 791 C C . ASP A 1 104 ? -16.799 13.442 14.742 1.00 84.69 104 ASP A C 1
ATOM 793 O O . ASP A 1 104 ? -15.577 13.272 14.790 1.00 84.69 104 ASP A O 1
ATOM 797 N N . LEU A 1 105 ? -17.585 12.859 13.834 1.00 84.62 105 LEU A N 1
ATOM 798 C CA . LEU A 1 105 ? -17.160 11.979 12.744 1.00 84.62 105 LEU A CA 1
ATOM 799 C C . LEU A 1 105 ? -17.382 12.617 11.358 1.00 84.62 105 LEU A C 1
ATOM 801 O O . LEU A 1 105 ? -17.185 11.946 10.351 1.00 84.62 105 LEU A O 1
ATOM 805 N N . SER A 1 106 ? -17.750 13.902 11.279 1.00 82.44 106 SER A N 1
ATOM 806 C CA . SER A 1 106 ? -18.049 14.626 10.028 1.00 82.44 106 SER A CA 1
ATOM 807 C C . SER A 1 106 ? -16.913 14.623 8.998 1.00 82.44 106 SER A C 1
ATOM 809 O O . SER A 1 106 ? -17.158 14.705 7.794 1.00 82.44 106 SER A O 1
ATOM 811 N N . ALA A 1 107 ? -15.665 14.508 9.459 1.00 78.94 107 ALA A N 1
ATOM 812 C CA . ALA A 1 107 ? -14.487 14.413 8.601 1.00 78.94 107 ALA A CA 1
ATOM 813 C C . ALA A 1 107 ? -14.347 13.040 7.913 1.00 78.94 107 ALA A C 1
ATOM 815 O O . ALA A 1 107 ? -13.606 12.917 6.936 1.00 78.94 107 ALA A O 1
ATOM 816 N N . ILE A 1 108 ? -15.032 12.013 8.421 1.00 82.56 108 ILE A N 1
ATOM 817 C CA . ILE A 1 108 ? -14.912 10.621 7.986 1.00 82.56 108 ILE A CA 1
ATOM 818 C C . ILE A 1 108 ? -15.946 10.335 6.901 1.00 82.56 108 ILE A C 1
ATOM 820 O O . ILE A 1 108 ? -17.073 10.824 6.932 1.00 82.56 108 ILE A O 1
ATOM 824 N N . ARG A 1 109 ? -15.568 9.502 5.935 1.00 80.94 109 ARG A N 1
ATOM 825 C CA . ARG A 1 109 ? -16.461 9.016 4.878 1.00 80.94 109 ARG A CA 1
ATOM 826 C C . ARG A 1 109 ? -16.598 7.498 4.942 1.00 80.94 109 ARG A C 1
ATOM 828 O O . ARG A 1 109 ? -15.794 6.832 5.596 1.00 80.94 109 ARG A O 1
ATOM 835 N N . GLY A 1 110 ? -17.569 6.948 4.217 1.00 83.44 110 GLY A N 1
ATOM 836 C CA . GLY A 1 110 ? -17.639 5.503 3.989 1.00 83.44 110 GLY A CA 1
ATOM 837 C C . GLY A 1 110 ? -16.313 4.950 3.452 1.00 83.44 110 GLY A C 1
ATOM 838 O O . GLY A 1 110 ? -15.610 5.626 2.701 1.00 83.44 110 GLY A O 1
ATOM 839 N N . ASP A 1 111 ? -15.969 3.744 3.888 1.00 84.44 111 ASP A N 1
ATOM 840 C CA . ASP A 1 111 ? -14.757 2.992 3.549 1.00 84.44 111 ASP A CA 1
ATOM 841 C C . ASP A 1 111 ? -13.440 3.622 4.038 1.00 84.44 111 ASP A C 1
ATOM 843 O O . ASP A 1 111 ? -12.350 3.252 3.589 1.00 84.44 111 ASP A O 1
ATOM 847 N N . SER A 1 112 ? -13.523 4.566 4.983 1.00 85.69 112 SER A N 1
ATOM 848 C CA . SER A 1 112 ? -12.348 5.230 5.553 1.00 85.69 112 SER A CA 1
ATOM 849 C C . SER A 1 112 ? -11.590 4.321 6.527 1.00 85.69 112 SER A C 1
ATOM 851 O O . SER A 1 112 ? -12.209 3.770 7.446 1.00 85.69 112 SER A O 1
ATOM 853 N N . PRO A 1 113 ? -10.255 4.209 6.395 1.00 88.50 113 PRO A N 1
ATOM 854 C CA . PRO A 1 113 ? -9.416 3.591 7.408 1.00 88.50 113 PRO A CA 1
ATOM 855 C C . PRO A 1 113 ? -9.185 4.550 8.588 1.00 88.50 113 PRO A C 1
ATOM 857 O O . PRO A 1 113 ? -8.886 5.730 8.399 1.00 88.50 113 PRO A O 1
ATOM 860 N N . LEU A 1 114 ? -9.289 4.031 9.808 1.00 90.44 114 LEU A N 1
ATOM 861 C CA . LEU A 1 114 ? -9.053 4.733 11.069 1.00 90.44 114 LEU A CA 1
ATOM 862 C C . LEU A 1 114 ? -8.023 3.964 11.893 1.00 90.44 114 LEU A C 1
ATOM 864 O O . LEU A 1 114 ? -7.994 2.735 11.856 1.00 90.44 114 LEU A O 1
ATOM 868 N N . LEU A 1 115 ? -7.211 4.676 12.671 1.00 89.31 115 LEU A N 1
ATOM 869 C CA . LEU A 1 115 ? -6.244 4.070 13.582 1.00 89.31 115 LEU A CA 1
ATOM 870 C C . LEU A 1 115 ? -6.678 4.296 15.032 1.00 89.31 115 LEU A C 1
ATOM 872 O O . LEU A 1 115 ? -6.867 5.432 15.459 1.00 89.31 115 LEU A O 1
ATOM 876 N N . LEU A 1 116 ? -6.807 3.223 15.806 1.00 88.31 116 LEU A N 1
ATOM 877 C CA . LEU A 1 116 ? -6.998 3.286 17.250 1.00 88.31 116 LEU A CA 1
ATOM 878 C C . LEU A 1 116 ? -5.634 3.179 17.941 1.00 88.31 116 LEU A C 1
ATOM 880 O O . LEU A 1 116 ? -5.014 2.113 17.933 1.00 88.31 116 LEU A O 1
ATOM 884 N N . THR A 1 117 ? -5.182 4.273 18.549 1.00 85.75 117 THR A N 1
ATOM 885 C CA . THR A 1 117 ? -3.914 4.342 19.291 1.00 85.75 117 THR A CA 1
ATOM 886 C C . THR A 1 117 ? -4.166 4.510 20.780 1.00 85.75 117 THR A C 1
ATOM 888 O O . THR A 1 117 ? -5.181 5.080 21.178 1.00 85.75 117 THR A O 1
ATOM 891 N N . ARG A 1 118 ? -3.253 4.047 21.635 1.00 80.19 118 ARG A N 1
ATOM 892 C CA . ARG A 1 118 ? -3.294 4.403 23.060 1.00 80.19 118 ARG A CA 1
ATOM 893 C C . ARG A 1 118 ? -2.675 5.784 23.262 1.00 80.19 118 ARG A C 1
ATOM 895 O O . ARG A 1 118 ? -1.652 6.113 22.660 1.00 80.19 118 ARG A O 1
ATOM 902 N N . SER A 1 119 ? -3.304 6.620 24.084 1.00 61.31 119 SER A N 1
ATOM 903 C CA . SER A 1 119 ? -2.770 7.936 24.425 1.00 61.31 119 SER A CA 1
ATOM 904 C C . SER A 1 119 ? -1.481 7.779 25.226 1.00 61.31 119 SER A C 1
ATOM 906 O O . SER A 1 119 ? -1.465 7.124 26.266 1.00 61.31 119 SER A O 1
ATOM 908 N N . SER A 1 120 ? -0.403 8.403 24.759 1.00 53.09 120 SER A N 1
ATOM 909 C CA . SER A 1 120 ? 0.857 8.531 25.486 1.00 53.09 120 SER A CA 1
ATOM 910 C C . SER A 1 120 ? 0.712 9.562 26.612 1.00 53.09 120 SER A C 1
ATOM 912 O O . SER A 1 120 ? 1.166 10.695 26.473 1.00 53.09 120 SER A O 1
ATOM 914 N N . MET A 1 121 ? 0.028 9.205 27.695 1.00 42.84 121 MET A N 1
ATOM 915 C CA . MET A 1 121 ? 0.199 9.880 28.983 1.00 42.84 121 MET A CA 1
ATOM 916 C C . MET A 1 121 ? 1.157 9.033 29.827 1.00 42.84 121 MET A C 1
ATOM 918 O O . MET A 1 121 ? 1.145 7.806 29.729 1.00 42.84 121 MET A O 1
ATOM 922 N N . ASP A 1 122 ? 2.060 9.698 30.546 1.00 39.19 122 ASP A N 1
ATOM 923 C CA . ASP A 1 122 ? 3.215 9.117 31.230 1.00 39.19 122 ASP A CA 1
ATOM 924 C C . ASP A 1 122 ? 2.906 7.805 31.963 1.00 39.19 122 ASP A C 1
ATOM 926 O O . ASP A 1 122 ? 2.045 7.723 32.840 1.00 39.19 122 ASP A O 1
ATOM 930 N N . ARG A 1 123 ? 3.653 6.753 31.613 1.00 39.44 123 ARG A N 1
ATOM 931 C CA . ARG A 1 123 ? 3.572 5.459 32.289 1.00 39.44 123 ARG A CA 1
ATOM 932 C C . ARG A 1 123 ? 4.094 5.589 33.719 1.00 39.44 123 ARG A C 1
ATOM 934 O O . ARG A 1 123 ? 5.301 5.579 33.938 1.00 39.44 123 ARG A O 1
ATOM 941 N N . SER A 1 124 ? 3.192 5.537 34.694 1.00 35.72 124 SER A N 1
ATOM 942 C CA . SER A 1 124 ? 3.460 4.734 35.888 1.00 35.72 124 SER A CA 1
ATOM 943 C C . SER A 1 124 ? 3.223 3.267 35.534 1.00 35.72 124 SER A C 1
ATOM 945 O O . SER A 1 124 ? 2.116 2.850 35.202 1.00 35.72 124 SER A O 1
ATOM 947 N N . SER A 1 125 ? 4.301 2.487 35.528 1.00 44.31 125 SER A N 1
ATOM 948 C CA . SER A 1 125 ? 4.276 1.043 35.306 1.00 44.31 125 SER A CA 1
ATOM 949 C C . SER A 1 125 ? 3.541 0.348 36.448 1.00 44.31 125 SER A C 1
ATOM 951 O O . SER A 1 125 ? 4.164 0.102 37.472 1.00 44.31 125 SER A O 1
ATOM 953 N N . SER A 1 126 ? 2.252 0.027 36.295 1.00 41.66 126 SER A N 1
ATOM 954 C CA . SER A 1 126 ? 1.531 -0.952 37.134 1.00 41.66 126 SER A CA 1
ATOM 955 C C . SER A 1 126 ? 0.134 -1.269 36.574 1.00 41.66 126 SER A C 1
ATOM 957 O O . SER A 1 126 ? -0.853 -0.729 37.059 1.00 41.66 126 SER A O 1
ATOM 959 N N . THR A 1 127 ? 0.023 -2.134 35.558 1.00 44.25 127 THR A N 1
ATOM 960 C CA . THR A 1 127 ? -1.119 -3.071 35.371 1.00 44.25 127 THR A CA 1
ATOM 961 C C . THR A 1 127 ? -0.863 -4.004 34.175 1.00 44.25 127 THR A C 1
ATOM 963 O O . THR A 1 127 ? -0.258 -3.579 33.187 1.00 44.25 127 THR A O 1
ATOM 966 N N . PRO A 1 128 ? -1.269 -5.287 34.247 1.00 42.00 128 PRO A N 1
ATOM 967 C CA . PRO A 1 128 ? -0.934 -6.283 33.239 1.00 42.00 128 PRO A CA 1
ATOM 968 C C . PRO A 1 128 ? -1.762 -6.074 31.968 1.00 42.00 128 PRO A C 1
ATOM 970 O O . PRO A 1 128 ? -2.965 -5.818 32.001 1.00 42.00 128 PRO A O 1
ATOM 973 N N . CYS A 1 129 ? -1.092 -6.183 30.826 1.00 41.84 129 CYS A N 1
ATOM 974 C CA . CYS A 1 129 ? -1.673 -6.040 29.503 1.00 41.84 129 CYS A CA 1
ATOM 975 C C . CYS A 1 129 ? -2.538 -7.271 29.195 1.00 41.84 129 CYS A C 1
ATOM 977 O O . CYS A 1 129 ? -2.002 -8.333 28.887 1.00 41.84 129 CYS A O 1
ATOM 979 N N . LEU A 1 130 ? -3.864 -7.135 29.224 1.00 38.81 130 LEU A N 1
ATOM 980 C CA . LEU A 1 130 ? -4.739 -8.075 28.526 1.00 38.81 130 LEU A CA 1
ATOM 981 C C . LEU A 1 130 ? -4.551 -7.839 27.023 1.00 38.81 130 LEU A C 1
ATOM 983 O O . LEU A 1 130 ? -5.132 -6.927 26.439 1.00 38.81 130 LEU A O 1
ATOM 987 N N . SER A 1 131 ? -3.662 -8.610 26.403 1.00 39.25 131 SER A N 1
ATOM 988 C CA . SER A 1 131 ? -3.662 -8.763 24.951 1.00 39.25 131 SER A CA 1
ATOM 989 C C . SER A 1 131 ? -4.933 -9.524 24.575 1.00 39.25 131 SER A C 1
ATOM 991 O O . SER A 1 131 ? -5.203 -10.552 25.200 1.00 39.25 131 SER A O 1
ATOM 993 N N . PRO A 1 132 ? -5.729 -9.056 23.601 1.00 43.88 132 PRO A N 1
ATOM 994 C CA . PRO A 1 132 ? -6.924 -9.781 23.208 1.00 43.88 132 PRO A CA 1
ATOM 995 C C . PRO A 1 132 ? -6.524 -11.183 22.748 1.00 43.88 132 PRO A C 1
ATOM 997 O O . PRO A 1 132 ? -5.688 -11.354 21.857 1.00 43.88 132 PRO A O 1
ATOM 1000 N N . GLY A 1 133 ? -7.099 -12.197 23.393 1.00 44.19 133 GLY A N 1
ATOM 1001 C CA . GLY A 1 133 ? -7.017 -13.559 22.901 1.00 44.19 133 GLY A CA 1
ATOM 1002 C C . GLY A 1 133 ? -7.667 -13.591 21.524 1.00 44.19 133 GLY A C 1
ATOM 1003 O O . GLY A 1 133 ? -8.828 -13.227 21.374 1.00 44.19 133 GLY A O 1
ATOM 1004 N N . VAL A 1 134 ? -6.935 -14.059 20.515 1.00 47.66 134 VAL A N 1
ATOM 1005 C CA . VAL A 1 134 ? -7.371 -14.166 19.105 1.00 47.66 134 VAL A CA 1
ATOM 1006 C C . VAL A 1 134 ? -8.625 -15.061 18.936 1.00 47.66 134 VAL A C 1
ATOM 1008 O O . VAL A 1 134 ? -9.112 -15.279 17.832 1.00 47.66 134 VAL A O 1
ATOM 1011 N N . LYS A 1 135 ? -9.173 -15.619 20.022 1.00 43.16 135 LYS A N 1
ATOM 1012 C CA . LYS A 1 135 ? -10.257 -16.603 20.009 1.00 43.16 135 LYS A CA 1
ATOM 1013 C C . LYS A 1 135 ? -11.642 -16.005 19.688 1.00 43.16 135 LYS A C 1
ATOM 1015 O O . LYS A 1 135 ? -12.443 -16.751 19.137 1.00 43.16 135 LYS A O 1
ATOM 1020 N N . ASP A 1 136 ? -11.872 -14.693 19.855 1.00 43.09 136 ASP A N 1
ATOM 1021 C CA . ASP A 1 136 ? -13.224 -14.094 19.728 1.00 43.09 136 ASP A CA 1
ATOM 1022 C C . ASP A 1 136 ? -13.411 -13.035 18.616 1.00 43.09 136 ASP A C 1
ATOM 1024 O O . ASP A 1 136 ? -14.477 -12.441 18.494 1.00 43.09 136 ASP A O 1
ATOM 1028 N N . LEU A 1 137 ? -12.423 -12.825 17.738 1.00 50.47 137 LEU A N 1
ATOM 1029 C CA . LEU A 1 137 ? -12.421 -11.750 16.719 1.00 50.47 137 LEU A CA 1
ATOM 1030 C C . LEU A 1 137 ? -13.473 -11.878 15.588 1.00 50.47 137 LEU A C 1
ATOM 1032 O O . LEU A 1 137 ? -13.475 -11.063 14.669 1.00 50.47 137 LEU A O 1
ATOM 1036 N N . HIS A 1 138 ? -14.329 -12.906 15.600 1.00 50.28 138 HIS A N 1
ATOM 1037 C CA . HIS A 1 138 ? -15.018 -13.389 14.390 1.00 50.28 138 HIS A CA 1
ATOM 1038 C C . HIS A 1 138 ? -16.543 -13.295 14.363 1.00 50.28 138 HIS A C 1
ATOM 1040 O O . HIS A 1 138 ? -17.127 -13.626 13.337 1.00 50.28 138 HIS A O 1
ATOM 1046 N N . GLN A 1 139 ? -17.222 -12.852 15.423 1.00 44.62 139 GLN A N 1
ATOM 1047 C CA . GLN A 1 139 ? -18.695 -12.888 15.412 1.00 44.62 139 GLN A CA 1
ATOM 1048 C C . GLN A 1 139 ? -19.383 -11.671 14.767 1.00 44.62 139 GLN A C 1
ATOM 1050 O O . GLN A 1 139 ? -20.593 -11.730 14.574 1.00 44.62 139 GLN A O 1
ATOM 1055 N N . SER A 1 140 ? -18.655 -10.619 14.360 1.00 51.09 140 SER A N 1
ATOM 1056 C CA . SER A 1 140 ? -19.306 -9.362 13.931 1.00 51.09 140 SER A CA 1
ATOM 1057 C C . SER A 1 140 ? -18.827 -8.750 12.610 1.00 51.09 140 SER A C 1
ATOM 1059 O O . SER A 1 140 ? -19.388 -7.742 12.192 1.00 51.09 140 SER A O 1
ATOM 1061 N N . ASP A 1 141 ? -17.812 -9.303 11.938 1.00 63.44 141 ASP A N 1
ATOM 1062 C CA . ASP A 1 141 ? -17.302 -8.729 10.683 1.00 63.44 141 ASP A CA 1
ATOM 1063 C C . ASP A 1 141 ? -17.941 -9.431 9.472 1.00 63.44 141 ASP A C 1
ATOM 1065 O O . ASP A 1 141 ? -17.447 -10.447 8.988 1.00 63.44 141 ASP A O 1
ATOM 1069 N N . SER A 1 142 ? -19.053 -8.887 8.968 1.00 64.44 142 SER A N 1
ATOM 1070 C CA . SER A 1 142 ? -19.797 -9.365 7.783 1.00 64.44 142 SER A CA 1
ATOM 1071 C C . SER A 1 142 ? -19.068 -9.121 6.446 1.00 64.44 142 SER A C 1
ATOM 1073 O O . SER A 1 142 ? -19.667 -9.145 5.372 1.00 64.44 142 SER A O 1
ATOM 1075 N N . SER A 1 143 ? -17.762 -8.854 6.498 1.00 73.19 143 SER A N 1
ATOM 1076 C CA . SER A 1 143 ? -16.933 -8.502 5.350 1.00 73.19 143 SER A CA 1
ATOM 1077 C C . SER A 1 143 ? -16.717 -9.615 4.340 1.00 73.19 143 SER A C 1
ATOM 1079 O O . SER A 1 143 ? -16.502 -10.771 4.709 1.00 73.19 143 SER A O 1
ATOM 1081 N N . GLY A 1 144 ? -16.590 -9.221 3.073 1.00 82.88 144 GLY A N 1
ATOM 1082 C CA . GLY A 1 144 ? -15.990 -10.071 2.050 1.00 82.88 144 GLY A CA 1
ATOM 1083 C C . GLY A 1 144 ? -14.492 -10.329 2.302 1.00 82.88 144 GLY A C 1
ATOM 1084 O O . GLY A 1 144 ? -13.855 -9.632 3.093 1.00 82.88 144 GLY A O 1
ATOM 1085 N N . PRO A 1 145 ? -13.889 -11.310 1.604 1.00 89.00 145 PRO A N 1
ATOM 1086 C CA . PRO A 1 145 ? -12.473 -11.655 1.771 1.00 89.00 145 PRO A CA 1
ATOM 1087 C C . PRO A 1 145 ? -11.520 -10.540 1.321 1.00 89.00 145 PRO A C 1
ATOM 1089 O O . PRO A 1 145 ? -10.396 -10.458 1.813 1.00 89.00 145 PRO A O 1
ATOM 1092 N N . VAL A 1 146 ? -11.952 -9.681 0.393 1.00 91.81 146 VAL A N 1
ATOM 1093 C CA . VAL A 1 146 ? -11.224 -8.482 -0.029 1.00 91.81 146 VAL A CA 1
ATOM 1094 C C . VAL A 1 146 ? -12.231 -7.352 -0.222 1.00 91.81 146 VAL A C 1
ATOM 1096 O O . VAL A 1 146 ? -13.173 -7.487 -1.001 1.00 91.81 146 VAL A O 1
ATOM 1099 N N . GLU A 1 147 ? -12.018 -6.234 0.458 1.00 90.50 147 GLU A N 1
ATOM 1100 C CA . GLU A 1 147 ? -12.811 -5.015 0.344 1.00 90.50 147 GLU A CA 1
ATOM 1101 C C . GLU A 1 147 ? -11.904 -3.842 0.007 1.00 90.50 147 GLU A C 1
ATOM 1103 O O . GLU A 1 147 ? -10.830 -3.674 0.579 1.00 90.50 147 GLU A O 1
ATOM 1108 N N . MET A 1 148 ? -12.322 -3.027 -0.949 1.00 90.25 148 MET A N 1
ATOM 1109 C CA . MET A 1 148 ? -11.541 -1.884 -1.391 1.00 90.25 148 MET A CA 1
ATOM 1110 C C . MET A 1 148 ? -11.794 -0.679 -0.486 1.00 90.25 148 MET A C 1
ATOM 1112 O O . MET A 1 148 ? -12.940 -0.371 -0.182 1.00 90.25 148 MET A O 1
ATOM 1116 N N . LEU A 1 149 ? -10.725 0.006 -0.081 1.00 88.25 149 LEU A N 1
ATOM 1117 C CA . LEU A 1 149 ? -10.781 1.184 0.783 1.00 88.25 149 LEU A CA 1
ATOM 1118 C C . LEU A 1 149 ? -10.565 2.461 -0.037 1.00 88.25 149 LEU A C 1
ATOM 1120 O O . LEU A 1 149 ? -9.806 2.461 -1.011 1.00 88.25 149 LEU A O 1
ATOM 1124 N N . GLY A 1 150 ? -11.200 3.559 0.374 1.00 78.06 150 GLY A N 1
ATOM 1125 C CA . GLY A 1 150 ? -11.147 4.840 -0.342 1.00 78.06 150 GLY A CA 1
ATOM 1126 C C . GLY A 1 150 ? -12.052 4.895 -1.582 1.00 78.06 150 GLY A C 1
ATOM 1127 O O . GLY A 1 150 ? -12.700 3.920 -1.959 1.00 78.06 150 GLY A O 1
ATOM 1128 N N . TYR A 1 151 ? -12.117 6.052 -2.243 1.00 65.88 151 TYR A N 1
ATOM 1129 C CA . TYR A 1 151 ? -13.130 6.368 -3.260 1.00 65.88 151 TYR A CA 1
ATOM 1130 C C . TYR A 1 151 ? -12.662 6.059 -4.697 1.00 65.88 151 TYR A C 1
ATOM 1132 O O . TYR A 1 151 ? -13.389 5.460 -5.497 1.00 65.88 151 TYR A O 1
ATOM 1140 N N . SER A 1 152 ? -11.400 6.360 -5.008 1.00 58.62 152 SER A N 1
ATOM 1141 C CA . SER A 1 152 ? -10.706 6.052 -6.270 1.00 58.62 152 SER A CA 1
ATOM 1142 C C . SER A 1 152 ? -10.487 4.556 -6.482 1.00 58.62 152 SER A C 1
ATOM 1144 O O . SER A 1 152 ? -10.191 4.102 -7.589 1.00 58.62 152 SER A O 1
ATOM 1146 N N . SER A 1 153 ? -10.712 3.782 -5.428 1.00 56.38 153 SER A N 1
ATOM 1147 C CA . SER A 1 153 ? -10.787 2.329 -5.407 1.00 56.38 153 SER A CA 1
ATOM 1148 C C . SER A 1 153 ? -11.847 1.789 -6.397 1.00 56.38 153 SER A C 1
ATOM 1150 O O . SER A 1 153 ? -11.754 0.674 -6.898 1.00 56.38 153 SER A O 1
ATOM 1152 N N . ARG A 1 154 ? -12.804 2.618 -6.840 1.00 58.62 154 ARG A N 1
ATOM 1153 C CA . ARG A 1 154 ? -13.827 2.209 -7.815 1.00 58.62 154 ARG A CA 1
ATOM 1154 C C . ARG A 1 154 ? -13.370 2.154 -9.283 1.00 58.62 154 ARG A C 1
ATOM 1156 O O . ARG A 1 154 ? -14.203 1.876 -10.149 1.00 58.62 154 ARG A O 1
ATOM 1163 N N . ARG A 1 155 ? -12.088 2.390 -9.592 1.00 70.25 155 ARG A N 1
ATOM 1164 C CA . ARG A 1 155 ? -11.560 2.279 -10.967 1.00 70.25 155 ARG A CA 1
ATOM 1165 C C . ARG A 1 155 ? -11.727 0.851 -11.507 1.00 70.25 155 ARG A C 1
ATOM 1167 O O . ARG A 1 155 ? -11.356 -0.119 -10.849 1.00 70.25 155 ARG A O 1
ATOM 1174 N N . ALA A 1 156 ? -12.243 0.734 -12.733 1.00 75.62 156 ALA A N 1
ATOM 1175 C CA . ALA A 1 156 ? -12.588 -0.551 -13.348 1.00 75.62 156 ALA A CA 1
ATOM 1176 C C . ALA A 1 156 ? -11.443 -1.592 -13.361 1.00 75.62 156 ALA A C 1
ATOM 1178 O O . ALA A 1 156 ? -11.716 -2.732 -12.987 1.00 75.62 156 ALA A O 1
ATOM 1179 N N . PRO A 1 157 ? -10.176 -1.236 -13.681 1.00 84.31 157 PRO A N 1
ATOM 1180 C CA . PRO A 1 157 ? -9.089 -2.219 -13.709 1.00 84.31 157 PRO A CA 1
ATOM 1181 C C . PRO A 1 157 ? -8.821 -2.859 -12.345 1.00 84.31 157 PRO A C 1
ATOM 1183 O O . PRO A 1 157 ? -8.581 -4.058 -12.255 1.00 84.31 157 PRO A O 1
ATOM 1186 N N . MET A 1 158 ? -8.895 -2.074 -11.267 1.00 89.06 158 MET A N 1
ATOM 1187 C CA . MET A 1 158 ? -8.632 -2.593 -9.928 1.00 89.06 158 MET A CA 1
ATOM 1188 C C . MET A 1 158 ? -9.795 -3.441 -9.410 1.00 89.06 158 MET A C 1
ATOM 1190 O O . MET A 1 158 ? -9.559 -4.484 -8.811 1.00 89.06 158 MET A O 1
ATOM 1194 N N . LYS A 1 159 ? -11.046 -3.053 -9.697 1.00 89.75 159 LYS A N 1
ATOM 1195 C CA . LYS A 1 159 ? -12.216 -3.880 -9.361 1.00 89.75 159 LYS A CA 1
ATOM 1196 C C . LYS A 1 159 ? -12.138 -5.270 -9.992 1.00 89.75 159 LYS A C 1
ATOM 1198 O O . LYS A 1 159 ? -12.453 -6.250 -9.328 1.00 89.75 159 LYS A O 1
ATOM 1203 N N . GLN A 1 160 ? -11.713 -5.348 -11.255 1.00 91.31 160 GLN A N 1
ATOM 1204 C CA . GLN A 1 160 ? -11.511 -6.625 -11.944 1.00 91.31 160 GLN A CA 1
ATOM 1205 C C . GLN A 1 160 ? -10.406 -7.445 -11.271 1.00 91.31 160 GLN A C 1
ATOM 1207 O O . GLN A 1 160 ? -10.641 -8.592 -10.910 1.00 91.31 160 GLN A O 1
ATOM 1212 N N . LEU A 1 161 ? -9.250 -6.829 -11.003 1.00 92.44 161 LEU A N 1
ATOM 1213 C CA . LEU A 1 161 ? -8.111 -7.483 -10.354 1.00 92.44 161 LEU A CA 1
ATOM 1214 C C . LEU A 1 161 ? -8.460 -8.045 -8.962 1.00 92.44 161 LEU A C 1
ATOM 1216 O O . LEU A 1 161 ? -8.086 -9.167 -8.622 1.00 92.44 161 LEU A O 1
ATOM 1220 N N . VAL A 1 162 ? -9.199 -7.269 -8.162 1.00 93.12 162 VAL A N 1
ATOM 1221 C CA . VAL A 1 162 ? -9.702 -7.694 -6.850 1.00 93.12 162 VAL A CA 1
ATOM 1222 C C . VAL A 1 162 ? -10.736 -8.810 -7.006 1.00 93.12 162 VAL A C 1
ATOM 1224 O O . VAL A 1 162 ? -10.665 -9.797 -6.280 1.00 93.12 162 VAL A O 1
ATOM 1227 N N . GLY A 1 163 ? -11.654 -8.701 -7.970 1.00 93.38 163 GLY A N 1
ATOM 1228 C CA . GLY A 1 163 ? -12.640 -9.741 -8.267 1.00 93.38 163 GLY A CA 1
ATOM 1229 C C . GLY A 1 163 ? -12.001 -11.081 -8.643 1.00 93.38 163 GLY A C 1
ATOM 1230 O O . GLY A 1 163 ? -12.407 -12.120 -8.121 1.00 93.38 163 GLY A O 1
ATOM 1231 N N . ASP A 1 164 ? -10.959 -11.060 -9.475 1.00 93.62 164 ASP A N 1
ATOM 1232 C CA . ASP A 1 164 ? -10.204 -12.256 -9.862 1.00 93.62 164 ASP A CA 1
ATOM 1233 C C . ASP A 1 164 ? -9.515 -12.906 -8.658 1.00 93.62 164 ASP A C 1
ATOM 1235 O O . ASP A 1 164 ? -9.565 -14.127 -8.496 1.00 93.62 164 ASP A O 1
ATOM 1239 N N . ALA A 1 165 ? -8.919 -12.094 -7.780 1.00 94.56 165 ALA A N 1
ATOM 1240 C CA . ALA A 1 165 ? -8.297 -12.562 -6.547 1.00 94.56 165 ALA A CA 1
ATOM 1241 C C . ALA A 1 165 ? -9.322 -13.164 -5.568 1.00 94.56 165 ALA A C 1
ATOM 1243 O O . ALA A 1 165 ? -9.098 -14.248 -5.035 1.00 94.56 165 ALA A O 1
ATOM 1244 N N . VAL A 1 166 ? -10.470 -12.506 -5.367 1.00 94.75 166 VAL A N 1
ATOM 1245 C CA . VAL A 1 166 ? -11.578 -13.012 -4.533 1.00 94.75 166 VAL A CA 1
ATOM 1246 C C . VAL A 1 166 ? -12.079 -14.355 -5.063 1.00 94.75 166 VAL A C 1
ATOM 1248 O O . VAL A 1 166 ? -12.234 -15.304 -4.295 1.00 94.75 166 VAL A O 1
ATOM 1251 N N . LYS A 1 167 ? -12.289 -14.459 -6.380 1.00 95.12 167 LYS A N 1
ATOM 1252 C CA . LYS A 1 167 ? -12.729 -15.696 -7.032 1.00 95.12 167 LYS A CA 1
ATOM 1253 C C . LYS A 1 167 ? -11.704 -16.819 -6.869 1.00 95.12 167 LYS A C 1
ATOM 1255 O O . LYS A 1 167 ? -12.082 -17.951 -6.590 1.00 95.12 167 LYS A O 1
ATOM 1260 N N . ALA A 1 168 ? -10.416 -16.516 -7.015 1.00 95.62 168 ALA A N 1
ATOM 1261 C CA . ALA A 1 168 ? -9.344 -17.488 -6.835 1.00 95.62 168 ALA A CA 1
ATOM 1262 C C . ALA A 1 168 ? -9.291 -18.032 -5.398 1.00 95.62 168 ALA A C 1
ATOM 1264 O O . ALA A 1 168 ? -9.260 -19.248 -5.218 1.00 95.62 168 ALA A O 1
ATOM 1265 N N . ILE A 1 169 ? -9.382 -17.159 -4.389 1.00 93.62 169 ILE A N 1
ATOM 1266 C CA . ILE A 1 169 ? -9.463 -17.561 -2.974 1.00 93.62 169 ILE A CA 1
ATOM 1267 C C . ILE A 1 169 ? -10.708 -18.424 -2.731 1.00 93.62 169 ILE A C 1
ATOM 1269 O O . ILE A 1 169 ? -10.618 -19.463 -2.083 1.00 93.62 169 ILE A O 1
ATOM 1273 N N . GLY A 1 170 ? -11.857 -18.045 -3.304 1.00 91.81 170 GLY A N 1
ATOM 1274 C CA . GLY A 1 170 ? -13.094 -18.832 -3.235 1.00 91.81 170 GLY A CA 1
ATOM 1275 C C . GLY A 1 170 ? -12.980 -20.228 -3.863 1.00 91.81 170 GLY A C 1
ATOM 1276 O O . GLY A 1 170 ? -13.676 -21.147 -3.443 1.00 91.81 170 GLY A O 1
ATOM 1277 N N . HIS A 1 171 ? -12.068 -20.411 -4.822 1.00 93.38 171 HIS A N 1
ATOM 1278 C CA . HIS A 1 171 ? -11.724 -21.705 -5.421 1.00 93.38 171 HIS A CA 1
ATOM 1279 C C . HIS A 1 171 ? -10.550 -22.420 -4.721 1.00 93.38 171 HIS A C 1
ATOM 1281 O O . HIS A 1 171 ? -10.037 -23.407 -5.244 1.00 93.38 171 HIS A O 1
ATOM 1287 N N . GLY A 1 172 ? -10.105 -21.945 -3.553 1.00 91.69 172 GLY A N 1
ATOM 1288 C CA . GLY A 1 172 ? -9.023 -22.563 -2.778 1.00 91.69 172 GLY A CA 1
ATOM 1289 C C . GLY A 1 172 ? -7.607 -22.232 -3.265 1.00 91.69 172 GLY A C 1
ATOM 1290 O O . GLY A 1 172 ? -6.649 -22.892 -2.861 1.00 91.69 172 GLY A O 1
ATOM 1291 N N . VAL A 1 173 ? -7.443 -21.223 -4.127 1.00 95.06 173 VAL A N 1
ATOM 1292 C CA . VAL A 1 173 ? -6.122 -20.725 -4.534 1.00 95.06 173 VAL A CA 1
ATOM 1293 C C . VAL A 1 173 ? -5.614 -19.738 -3.483 1.00 95.06 173 VAL A C 1
ATOM 1295 O O . VAL A 1 173 ? -5.857 -18.533 -3.558 1.00 95.06 173 VAL A O 1
ATOM 1298 N N . ASP A 1 174 ? -4.878 -20.262 -2.505 1.00 94.25 174 ASP A N 1
ATOM 1299 C CA . ASP A 1 174 ? -4.312 -19.456 -1.423 1.00 94.25 174 ASP A CA 1
ATOM 1300 C C . ASP A 1 174 ? -3.206 -18.493 -1.938 1.00 94.25 174 ASP A C 1
ATOM 1302 O O . ASP A 1 174 ? -2.383 -18.870 -2.798 1.00 94.25 174 ASP A O 1
ATOM 1306 N N . PRO A 1 175 ? -3.117 -17.261 -1.389 1.00 96.12 175 PRO A N 1
ATOM 1307 C CA . PRO A 1 175 ? -1.990 -16.363 -1.617 1.00 96.12 175 PRO A CA 1
ATOM 1308 C C . PRO A 1 175 ? -0.664 -16.973 -1.147 1.00 96.12 175 PRO A C 1
ATOM 1310 O O . PRO A 1 175 ? -0.621 -17.739 -0.185 1.00 96.12 175 PRO A O 1
ATOM 1313 N N . VAL A 1 176 ? 0.437 -16.601 -1.803 1.00 96.56 176 VAL A N 1
ATOM 1314 C CA . VAL A 1 176 ? 1.777 -17.148 -1.526 1.00 96.56 176 VAL A CA 1
ATOM 1315 C C . VAL A 1 176 ? 2.653 -16.105 -0.839 1.00 96.56 176 VAL A C 1
ATOM 1317 O O . VAL A 1 176 ? 2.875 -15.048 -1.432 1.00 96.56 176 VAL A O 1
ATOM 1320 N N . PRO A 1 177 ? 3.208 -16.381 0.354 1.00 96.06 177 PRO A N 1
ATOM 1321 C CA . PRO A 1 177 ? 4.159 -15.485 1.003 1.00 96.06 177 PRO A CA 1
ATOM 1322 C C . PRO A 1 177 ? 5.421 -15.257 0.163 1.00 96.06 177 PRO A C 1
ATOM 1324 O O . PRO A 1 177 ? 5.992 -16.181 -0.421 1.00 96.06 177 PRO A O 1
ATOM 1327 N N . VAL A 1 178 ? 5.890 -14.015 0.142 1.00 94.75 178 VAL A N 1
ATOM 1328 C CA . VAL A 1 178 ? 7.161 -13.622 -0.464 1.00 94.75 178 VAL A CA 1
ATOM 1329 C C . VAL A 1 178 ? 8.266 -13.735 0.583 1.00 94.75 178 VAL A C 1
ATOM 1331 O O . VAL A 1 178 ? 8.159 -13.239 1.709 1.00 94.75 178 VAL A O 1
ATOM 1334 N N . HIS A 1 179 ? 9.352 -14.412 0.220 1.00 89.06 179 HIS A N 1
ATOM 1335 C CA . HIS A 1 179 ? 10.442 -14.696 1.152 1.00 89.06 179 HIS A CA 1
ATOM 1336 C C . HIS A 1 179 ? 11.462 -13.553 1.240 1.00 89.06 179 HIS A C 1
ATOM 1338 O O . HIS A 1 179 ? 12.016 -13.343 2.317 1.00 89.06 179 HIS A O 1
ATOM 1344 N N . SER A 1 180 ? 11.642 -12.784 0.165 1.00 87.56 180 SER A N 1
ATOM 1345 C CA . SER A 1 180 ? 12.538 -11.627 0.103 1.00 87.56 180 SER A CA 1
ATOM 1346 C C . SER A 1 180 ? 11.963 -10.377 0.787 1.00 87.56 180 SER A C 1
ATOM 1348 O O . SER A 1 180 ? 10.771 -10.293 1.085 1.00 87.56 180 SER A O 1
ATOM 1350 N N . GLY A 1 181 ? 12.830 -9.387 1.020 1.00 87.75 181 GLY A N 1
ATOM 1351 C CA . GLY A 1 181 ? 12.470 -8.111 1.640 1.00 87.75 181 GLY A CA 1
ATOM 1352 C C . GLY A 1 181 ? 12.427 -8.145 3.172 1.00 87.75 181 GLY A C 1
ATOM 1353 O O . GLY A 1 181 ? 12.679 -9.165 3.807 1.00 87.75 181 GLY A O 1
ATOM 1354 N N . LEU A 1 182 ? 12.127 -6.987 3.766 1.00 89.19 182 LEU A N 1
ATOM 1355 C CA . LEU A 1 182 ? 12.161 -6.765 5.221 1.00 89.19 182 LEU A CA 1
ATOM 1356 C C . LEU A 1 182 ? 10.785 -6.870 5.905 1.00 89.19 182 LEU A C 1
ATOM 1358 O O . LEU A 1 182 ? 10.697 -6.796 7.128 1.00 89.19 182 LEU A O 1
ATOM 1362 N N . GLY A 1 183 ? 9.707 -6.989 5.132 1.00 91.94 183 GLY A N 1
ATOM 1363 C CA . GLY A 1 183 ? 8.332 -7.030 5.631 1.00 91.94 183 GLY A CA 1
ATOM 1364 C C . GLY A 1 183 ? 7.520 -8.164 5.018 1.00 91.94 183 GLY A C 1
ATOM 1365 O O . GLY A 1 183 ? 8.024 -8.941 4.206 1.00 91.94 183 GLY A O 1
ATOM 1366 N N . GLY A 1 184 ? 6.256 -8.251 5.419 1.00 94.56 184 GLY A N 1
ATOM 1367 C CA . GLY A 1 184 ? 5.279 -9.154 4.828 1.00 94.56 184 GLY A CA 1
ATOM 1368 C C . GLY A 1 184 ? 4.864 -8.708 3.429 1.00 94.56 184 GLY A C 1
ATOM 1369 O O . GLY A 1 184 ? 4.506 -7.552 3.203 1.00 94.56 184 GLY A O 1
ATOM 1370 N N . ALA A 1 185 ? 4.902 -9.640 2.485 1.00 96.38 185 ALA A N 1
ATOM 1371 C CA . ALA A 1 185 ? 4.371 -9.463 1.144 1.00 96.38 185 ALA A CA 1
ATOM 1372 C C . ALA A 1 185 ? 3.828 -10.802 0.641 1.00 96.38 185 ALA A C 1
ATOM 1374 O O . ALA A 1 185 ? 4.359 -11.857 0.989 1.00 96.38 185 ALA A O 1
ATOM 1375 N N . TYR A 1 186 ? 2.775 -10.760 -0.172 1.00 97.44 186 TYR A N 1
ATOM 1376 C CA . TYR A 1 186 ? 2.050 -11.948 -0.615 1.00 97.44 186 TYR A CA 1
ATOM 1377 C C . TYR A 1 186 ? 1.672 -11.825 -2.089 1.00 97.44 186 TYR A C 1
ATOM 1379 O O . TYR A 1 186 ? 1.103 -10.816 -2.505 1.00 97.44 186 TYR A O 1
ATOM 1387 N N . TYR A 1 187 ? 1.952 -12.857 -2.881 1.00 97.62 187 TYR A N 1
ATOM 1388 C CA . TYR A 1 187 ? 1.442 -12.970 -4.241 1.00 97.62 187 TYR A CA 1
ATOM 1389 C C . TYR A 1 187 ? 0.015 -13.499 -4.220 1.00 97.62 187 TYR A C 1
ATOM 1391 O O . TYR A 1 187 ? -0.238 -14.618 -3.772 1.00 97.62 187 TYR A O 1
ATOM 1399 N N . PHE A 1 188 ? -0.901 -12.713 -4.764 1.00 97.06 188 PHE A N 1
ATOM 1400 C CA . PHE A 1 188 ? -2.261 -13.139 -5.051 1.00 97.06 188 PHE A CA 1
ATOM 1401 C C . PHE A 1 188 ? -2.332 -13.639 -6.487 1.00 97.06 188 PHE A C 1
ATOM 1403 O O . PHE A 1 188 ? -1.653 -13.115 -7.378 1.00 97.06 188 PHE A O 1
ATOM 1410 N N . ARG A 1 189 ? -3.135 -14.681 -6.695 1.00 95.75 189 ARG A N 1
ATOM 1411 C CA . ARG A 1 189 ? -3.229 -15.401 -7.963 1.00 95.75 189 ARG A CA 1
ATOM 1412 C C . ARG A 1 189 ? -4.647 -15.362 -8.521 1.00 95.75 189 ARG A C 1
ATOM 1414 O O . ARG A 1 189 ? -5.588 -15.164 -7.761 1.00 95.75 189 ARG A O 1
ATOM 1421 N N . ASN A 1 190 ? -4.788 -15.526 -9.832 1.00 94.12 190 ASN A N 1
ATOM 1422 C CA . ASN A 1 190 ? -6.084 -15.791 -10.462 1.00 94.12 190 ASN A CA 1
ATOM 1423 C C . ASN A 1 190 ? -6.464 -17.278 -10.313 1.00 94.12 190 ASN A C 1
ATOM 1425 O O . ASN A 1 190 ? -5.701 -18.084 -9.777 1.00 94.12 190 ASN A O 1
ATOM 1429 N N . SER A 1 191 ? -7.636 -17.665 -10.825 1.00 92.50 191 SER A N 1
ATOM 1430 C CA . SER A 1 191 ? -8.078 -19.069 -10.819 1.00 92.50 191 SER A CA 1
ATOM 1431 C C . SER A 1 191 ? -7.185 -20.013 -11.641 1.00 92.50 191 SER A C 1
ATOM 1433 O O . SER A 1 191 ? -7.241 -21.217 -11.420 1.00 92.50 191 SER A O 1
ATOM 1435 N N . SER A 1 192 ? -6.361 -19.489 -12.553 1.00 92.12 192 SER A N 1
ATOM 1436 C CA . SER A 1 192 ? -5.371 -20.260 -13.321 1.00 92.12 192 SER A CA 1
ATOM 1437 C C . SER A 1 192 ? -4.060 -20.483 -12.557 1.00 92.12 192 SER A C 1
ATOM 1439 O O . SER A 1 192 ? -3.219 -21.261 -12.993 1.00 92.12 192 SER A O 1
ATOM 1441 N N . GLY A 1 193 ? -3.870 -19.814 -11.414 1.00 91.19 193 GLY A N 1
ATOM 1442 C CA . GLY A 1 193 ? -2.640 -19.867 -10.626 1.00 91.19 193 GLY A CA 1
ATOM 1443 C C . GLY A 1 193 ? -1.582 -18.826 -11.014 1.00 91.19 193 GLY A C 1
ATOM 1444 O O . GLY A 1 193 ? -0.517 -18.796 -10.391 1.00 91.19 193 GLY A O 1
ATOM 1445 N N . ASP A 1 194 ? -1.860 -17.939 -11.971 1.00 94.31 194 ASP A N 1
ATOM 1446 C CA . ASP A 1 194 ? -0.941 -16.864 -12.353 1.00 94.31 194 ASP A CA 1
ATOM 1447 C C . ASP A 1 194 ? -0.954 -15.744 -11.319 1.00 94.31 194 ASP A C 1
ATOM 1449 O O . ASP A 1 194 ? -2.004 -15.379 -10.790 1.00 94.31 194 ASP A O 1
ATOM 1453 N N . LYS A 1 195 ? 0.213 -15.148 -11.060 1.00 95.88 195 LYS A N 1
ATOM 1454 C CA . LYS A 1 195 ? 0.349 -13.992 -10.164 1.00 95.88 195 LYS A CA 1
ATOM 1455 C C . LYS A 1 195 ? -0.343 -12.774 -10.780 1.00 95.88 195 LYS A C 1
ATOM 1457 O O . LYS A 1 195 ? 0.047 -12.329 -11.855 1.00 95.88 195 LYS A O 1
ATOM 1462 N N . VAL A 1 196 ? -1.314 -12.205 -10.068 1.00 95.81 196 VAL A N 1
ATOM 1463 C CA . VAL A 1 196 ? -2.060 -11.010 -10.503 1.00 95.81 196 VAL A CA 1
ATOM 1464 C C . VAL A 1 196 ? -1.802 -9.793 -9.632 1.00 95.81 196 VAL A C 1
ATOM 1466 O O . VAL A 1 196 ? -1.879 -8.670 -10.123 1.00 95.81 196 VAL A O 1
ATOM 1469 N N . ALA A 1 197 ? -1.448 -9.988 -8.361 1.00 96.56 197 ALA A N 1
ATOM 1470 C CA . ALA A 1 197 ? -1.175 -8.886 -7.450 1.00 96.56 197 ALA A CA 1
ATOM 1471 C C . ALA A 1 197 ? -0.096 -9.222 -6.419 1.00 96.56 197 ALA A C 1
ATOM 1473 O O . ALA A 1 197 ? 0.124 -10.385 -6.075 1.00 96.56 197 ALA A O 1
ATOM 1474 N N . ILE A 1 198 ? 0.566 -8.180 -5.925 1.00 96.69 198 ILE A N 1
ATOM 1475 C CA . ILE A 1 198 ? 1.411 -8.199 -4.734 1.00 96.69 198 ILE A CA 1
ATOM 1476 C C . ILE A 1 198 ? 0.674 -7.414 -3.657 1.00 96.69 198 ILE A C 1
ATOM 1478 O O . ILE A 1 198 ? 0.321 -6.251 -3.860 1.00 96.69 198 ILE A O 1
ATOM 1482 N N . VAL A 1 199 ? 0.463 -8.051 -2.512 1.00 97.12 199 VAL A N 1
ATOM 1483 C CA . VAL A 1 199 ? -0.234 -7.468 -1.368 1.00 97.12 199 VAL A CA 1
ATOM 1484 C C . VAL A 1 199 ? 0.727 -7.318 -0.203 1.00 97.12 199 VAL A C 1
ATOM 1486 O O . VAL A 1 199 ? 1.408 -8.280 0.154 1.00 97.12 199 VAL A O 1
ATOM 1489 N N . LYS A 1 200 ? 0.782 -6.122 0.389 1.00 96.88 200 LYS A N 1
ATOM 1490 C CA . LYS A 1 200 ? 1.668 -5.805 1.519 1.00 96.88 200 LYS A CA 1
ATOM 1491 C C . LYS A 1 200 ? 0.848 -5.260 2.693 1.00 96.88 200 LYS A C 1
ATOM 1493 O O . LYS A 1 200 ? 0.397 -4.112 2.632 1.00 96.88 200 LYS A O 1
ATOM 1498 N N . PRO A 1 201 ? 0.606 -6.066 3.739 1.00 96.75 201 PRO A N 1
ATOM 1499 C CA . PRO A 1 201 ? -0.125 -5.608 4.913 1.00 96.75 201 PRO A CA 1
ATOM 1500 C C . PRO A 1 201 ? 0.633 -4.532 5.696 1.00 96.75 201 PRO A C 1
ATOM 1502 O O . PRO A 1 201 ? 1.841 -4.645 5.909 1.00 96.75 201 PRO A O 1
ATOM 1505 N N . THR A 1 202 ? -0.078 -3.500 6.153 1.00 94.88 202 THR A N 1
ATOM 1506 C CA . THR A 1 202 ? 0.513 -2.351 6.862 1.00 94.88 202 THR A CA 1
ATOM 1507 C C . THR A 1 202 ? 1.100 -2.734 8.218 1.00 94.88 202 THR A C 1
ATOM 1509 O O . THR A 1 202 ? 2.059 -2.123 8.674 1.00 94.88 202 THR A O 1
ATOM 1512 N N . ASP A 1 203 ? 0.576 -3.771 8.865 1.00 94.94 203 ASP A N 1
ATOM 1513 C CA . ASP A 1 203 ? 1.048 -4.264 10.160 1.00 94.94 203 ASP A CA 1
ATOM 1514 C C . ASP A 1 203 ? 2.179 -5.300 10.067 1.00 94.94 203 ASP A C 1
ATOM 1516 O O . ASP A 1 203 ? 2.683 -5.746 11.099 1.00 94.94 203 ASP A O 1
ATOM 1520 N N . GLU A 1 204 ? 2.604 -5.657 8.854 1.00 95.56 204 GLU A N 1
ATOM 1521 C CA . GLU A 1 204 ? 3.710 -6.585 8.596 1.00 95.56 204 GLU A CA 1
ATOM 1522 C C . GLU A 1 204 ? 4.952 -5.902 8.003 1.00 95.56 204 GLU A C 1
ATOM 1524 O O . GLU A 1 204 ? 5.936 -6.572 7.680 1.00 95.56 204 GLU A O 1
ATOM 1529 N N . GLU A 1 205 ? 4.943 -4.579 7.838 1.00 92.56 205 GLU A N 1
ATOM 1530 C CA . GLU A 1 205 ? 6.103 -3.834 7.344 1.00 92.56 205 GLU A CA 1
ATOM 1531 C C . GLU A 1 205 ? 7.278 -3.852 8.354 1.00 92.56 205 GLU A C 1
ATOM 1533 O O . GLU A 1 205 ? 7.133 -4.328 9.485 1.00 92.56 205 GLU A O 1
ATOM 1538 N N . PRO A 1 206 ? 8.486 -3.391 7.987 1.00 91.06 206 PRO A N 1
ATOM 1539 C CA . PRO A 1 206 ? 9.607 -3.339 8.926 1.00 91.06 206 PRO A CA 1
ATOM 1540 C C . PRO A 1 206 ? 9.252 -2.530 10.181 1.00 91.06 206 PRO A C 1
ATOM 1542 O O . PRO A 1 206 ? 8.751 -1.414 10.074 1.00 91.06 206 PRO A O 1
ATOM 1545 N N . LEU A 1 207 ? 9.565 -3.071 11.362 1.00 91.88 207 LEU A N 1
ATOM 1546 C CA . LEU A 1 207 ? 9.227 -2.549 12.698 1.00 91.88 207 LEU A CA 1
ATOM 1547 C C . LEU A 1 207 ? 7.759 -2.702 13.116 1.00 91.88 207 LEU A C 1
ATOM 1549 O O . LEU A 1 207 ? 7.452 -2.455 14.281 1.00 91.88 207 LEU A O 1
ATOM 1553 N N . ALA A 1 208 ? 6.875 -3.145 12.224 1.00 93.25 208 ALA A N 1
ATOM 1554 C CA . ALA A 1 208 ? 5.457 -3.319 12.508 1.00 93.25 208 ALA A CA 1
ATOM 1555 C C . ALA A 1 208 ? 5.180 -4.495 13.459 1.00 93.25 208 ALA A C 1
ATOM 1557 O O . ALA A 1 208 ? 5.985 -5.433 13.539 1.00 93.25 208 ALA A O 1
ATOM 1558 N N . PRO A 1 209 ? 4.057 -4.462 14.201 1.00 91.25 209 PRO A N 1
ATOM 1559 C CA . PRO A 1 209 ? 3.812 -5.392 15.299 1.00 91.25 209 PRO A CA 1
ATOM 1560 C C . PRO A 1 209 ? 3.723 -6.848 14.842 1.00 91.25 209 PRO A C 1
ATOM 1562 O O . PRO A 1 209 ? 4.093 -7.730 15.609 1.00 91.25 209 PRO A O 1
ATOM 1565 N N . ASN A 1 210 ? 3.311 -7.107 13.598 1.00 92.50 210 ASN A N 1
ATOM 1566 C CA . ASN A 1 210 ? 3.128 -8.447 13.045 1.00 92.50 210 ASN A CA 1
ATOM 1567 C C . ASN A 1 210 ? 4.133 -8.780 11.934 1.00 92.50 210 ASN A C 1
ATOM 1569 O O . ASN A 1 210 ? 3.874 -9.651 11.109 1.00 92.50 210 ASN A O 1
ATOM 1573 N N . ASN A 1 211 ? 5.295 -8.125 11.901 1.00 94.19 211 ASN A N 1
ATOM 1574 C CA . ASN A 1 211 ? 6.333 -8.408 10.911 1.00 94.19 211 ASN A CA 1
ATOM 1575 C C . ASN A 1 211 ? 6.773 -9.899 10.934 1.00 94.19 211 ASN A C 1
ATOM 1577 O O . ASN A 1 211 ? 7.253 -10.366 11.971 1.00 94.19 211 ASN A O 1
ATOM 1581 N N . PRO A 1 212 ? 6.669 -10.644 9.811 1.00 91.62 212 PRO A N 1
ATOM 1582 C CA . PRO A 1 212 ? 7.023 -12.070 9.742 1.00 91.62 212 PRO A CA 1
ATOM 1583 C C . PRO A 1 212 ? 8.527 -12.344 9.612 1.00 91.62 212 PRO A C 1
ATOM 1585 O O . PRO A 1 212 ? 8.949 -13.496 9.595 1.00 91.62 212 PRO A O 1
ATOM 1588 N N . LYS A 1 213 ? 9.353 -11.307 9.460 1.00 90.00 213 LYS A N 1
ATOM 1589 C CA . LYS A 1 213 ? 10.798 -11.406 9.201 1.00 90.00 213 LYS A CA 1
ATOM 1590 C C . LYS A 1 213 ? 11.642 -11.192 10.460 1.00 90.00 213 LYS A C 1
ATOM 1592 O O . LYS A 1 213 ? 12.858 -11.082 10.365 1.00 90.00 213 LYS A O 1
ATOM 1597 N N . GLY A 1 214 ? 11.008 -11.108 11.632 1.00 85.69 214 GLY A N 1
ATOM 1598 C CA . GLY A 1 214 ? 11.689 -10.896 12.913 1.00 85.69 214 GLY A CA 1
ATOM 1599 C C . GLY A 1 214 ? 12.082 -9.442 13.186 1.00 85.69 214 GLY A C 1
ATOM 1600 O O . GLY A 1 214 ? 12.630 -9.152 14.244 1.00 85.69 214 GLY A O 1
ATOM 1601 N N . PHE A 1 215 ? 11.752 -8.506 12.290 1.00 83.25 215 PHE A N 1
ATOM 1602 C CA . PHE A 1 215 ? 11.990 -7.074 12.488 1.00 83.25 215 PHE A CA 1
ATOM 1603 C C . PHE A 1 215 ? 10.797 -6.386 13.163 1.00 83.25 215 PHE A C 1
ATOM 1605 O O . PHE A 1 215 ? 10.476 -5.260 12.805 1.00 83.25 215 PHE A O 1
ATOM 1612 N N . ALA A 1 216 ? 10.095 -7.053 14.081 1.00 85.31 216 ALA A N 1
ATOM 1613 C CA . ALA A 1 216 ? 8.981 -6.463 14.828 1.00 85.31 216 ALA A CA 1
ATOM 1614 C C . ALA A 1 216 ? 9.492 -5.649 16.030 1.00 85.31 216 ALA A C 1
ATOM 1616 O O . ALA A 1 216 ? 10.603 -5.869 16.508 1.00 85.31 216 ALA A O 1
ATOM 1617 N N . GLY A 1 217 ? 8.683 -4.721 16.551 1.00 80.62 217 GLY A N 1
ATOM 1618 C CA . GLY A 1 217 ? 9.020 -4.058 17.821 1.00 80.62 217 GLY A CA 1
ATOM 1619 C C . GLY A 1 217 ? 8.370 -2.706 18.086 1.00 80.62 217 GLY A C 1
ATOM 1620 O O . GLY A 1 217 ? 8.600 -2.130 19.147 1.00 80.62 217 GLY A O 1
ATOM 1621 N N . LYS A 1 218 ? 7.572 -2.177 17.156 1.00 87.75 218 LYS A N 1
ATOM 1622 C CA . LYS A 1 218 ? 6.870 -0.904 17.327 1.00 87.75 218 LYS A CA 1
ATOM 1623 C C . LYS A 1 218 ? 5.383 -1.058 17.051 1.00 87.75 218 LYS A C 1
ATOM 1625 O O . LYS A 1 218 ? 4.965 -1.878 16.238 1.00 87.75 218 LYS A O 1
ATOM 1630 N N . ALA A 1 219 ? 4.594 -0.236 17.731 1.00 88.75 219 ALA A N 1
ATOM 1631 C CA . ALA A 1 219 ? 3.174 -0.098 17.444 1.00 88.75 219 ALA A CA 1
ATOM 1632 C C . ALA A 1 219 ? 2.963 0.752 16.180 1.00 88.75 219 ALA A C 1
ATOM 1634 O O . ALA A 1 219 ? 3.802 1.597 15.839 1.00 88.75 219 ALA A O 1
ATOM 1635 N N . LEU A 1 220 ? 1.833 0.555 15.499 1.00 89.75 220 LEU A N 1
ATOM 1636 C CA . LEU A 1 220 ? 1.464 1.389 14.354 1.00 89.75 220 LEU A CA 1
ATOM 1637 C C . LEU A 1 220 ? 1.359 2.866 14.762 1.00 89.75 220 LEU A C 1
ATOM 1639 O O . LEU A 1 220 ? 0.926 3.196 15.864 1.00 89.75 220 LEU A O 1
ATOM 1643 N N . GLY A 1 221 ? 1.785 3.767 13.876 1.00 86.62 221 GLY A N 1
ATOM 1644 C CA . GLY A 1 221 ? 1.821 5.209 14.136 1.00 86.62 221 GLY A CA 1
ATOM 1645 C C . GLY A 1 221 ? 3.076 5.711 14.870 1.00 86.62 221 GLY A C 1
ATOM 1646 O O . GLY A 1 221 ? 3.315 6.920 14.910 1.00 86.62 221 GLY A O 1
ATOM 1647 N N . GLN A 1 222 ? 3.934 4.827 15.395 1.00 88.50 222 GLN A N 1
ATOM 1648 C CA . GLN A 1 222 ? 5.248 5.222 15.923 1.00 88.50 222 GLN A CA 1
ATOM 1649 C C . GLN A 1 222 ? 6.248 5.536 14.794 1.00 88.50 222 GLN A C 1
ATOM 1651 O O . GLN A 1 222 ? 6.064 5.073 13.669 1.00 88.50 222 GLN A O 1
ATOM 1656 N N . PRO A 1 223 ? 7.341 6.284 15.049 1.00 87.38 223 PRO A N 1
ATOM 1657 C CA . PRO A 1 223 ? 8.373 6.531 14.038 1.00 87.38 223 PRO A CA 1
ATOM 1658 C C . PRO A 1 223 ? 8.986 5.229 13.494 1.00 87.38 223 PRO A C 1
ATOM 1660 O O . PRO A 1 223 ? 9.482 4.401 14.264 1.00 87.38 223 PRO A O 1
ATOM 1663 N N . GLY A 1 224 ? 8.982 5.061 12.171 1.00 86.88 224 GLY A N 1
ATOM 1664 C CA . GLY A 1 224 ? 9.525 3.892 11.481 1.00 86.88 224 GLY A CA 1
ATOM 1665 C C . GLY A 1 224 ? 11.037 3.961 11.266 1.00 86.88 224 GLY A C 1
ATOM 1666 O O . GLY A 1 224 ? 11.752 4.676 11.970 1.00 86.88 224 GLY A O 1
ATOM 1667 N N . LEU A 1 225 ? 11.530 3.201 10.279 1.00 83.62 225 LEU A N 1
ATOM 1668 C CA . LEU A 1 225 ? 12.956 3.159 9.922 1.00 83.62 225 LEU A CA 1
ATOM 1669 C C . LEU A 1 225 ? 13.474 4.543 9.500 1.00 83.62 225 LEU A C 1
ATOM 1671 O O . LEU A 1 225 ? 14.576 4.947 9.857 1.00 83.62 225 LEU A O 1
ATOM 1675 N N . LYS A 1 226 ? 12.642 5.294 8.773 1.00 83.94 226 LYS A N 1
ATOM 1676 C CA . LYS A 1 226 ? 12.858 6.716 8.497 1.00 83.94 226 LYS A CA 1
ATOM 1677 C C . LYS A 1 226 ? 12.014 7.505 9.483 1.00 83.94 226 LYS A C 1
ATOM 1679 O O . LYS A 1 226 ? 10.802 7.344 9.504 1.00 83.94 226 LYS A O 1
ATOM 1684 N N . ARG A 1 227 ? 12.632 8.396 10.264 1.00 80.12 227 ARG A N 1
ATOM 1685 C CA . ARG A 1 227 ? 11.954 9.158 11.334 1.00 80.12 227 ARG A CA 1
ATOM 1686 C C . ARG A 1 227 ? 10.721 9.943 10.853 1.00 80.12 227 ARG A C 1
ATOM 1688 O O . ARG A 1 227 ? 9.818 10.203 11.640 1.00 80.12 227 ARG A O 1
ATOM 1695 N N . SER A 1 228 ? 10.690 10.322 9.576 1.00 79.69 228 SER A N 1
ATOM 1696 C CA . SER A 1 228 ? 9.590 11.052 8.937 1.00 79.69 228 SER A CA 1
ATOM 1697 C C . SER A 1 228 ? 8.421 10.175 8.466 1.00 79.69 228 SER A C 1
ATOM 1699 O O . SER A 1 228 ? 7.380 10.726 8.107 1.00 79.69 228 SER A O 1
ATOM 1701 N N . VAL A 1 229 ? 8.575 8.847 8.461 1.00 84.00 229 VAL A N 1
ATOM 1702 C CA . VAL A 1 229 ? 7.568 7.866 8.030 1.00 84.00 229 VAL A CA 1
ATOM 1703 C C . VAL A 1 229 ? 7.197 7.006 9.230 1.00 84.00 229 VAL A C 1
ATOM 1705 O O . VAL A 1 229 ? 8.077 6.394 9.837 1.00 84.00 229 VAL A O 1
ATOM 1708 N N . ARG A 1 230 ? 5.917 6.970 9.606 1.00 89.38 230 ARG A N 1
ATOM 1709 C CA . ARG A 1 230 ? 5.485 6.128 10.727 1.00 89.38 230 ARG A CA 1
ATOM 1710 C C . ARG A 1 230 ? 5.303 4.682 10.280 1.00 89.38 230 ARG A C 1
ATOM 1712 O O . ARG A 1 230 ? 5.069 4.401 9.107 1.00 89.38 230 ARG A O 1
ATOM 1719 N N . VAL A 1 231 ? 5.406 3.780 11.246 1.00 90.56 231 VAL A N 1
ATOM 1720 C CA . VAL A 1 231 ? 5.111 2.364 11.058 1.00 90.56 231 VAL A CA 1
ATOM 1721 C C . VAL A 1 231 ? 3.639 2.202 10.671 1.00 90.56 231 VAL A C 1
ATOM 1723 O O . VAL A 1 231 ? 2.755 2.743 11.337 1.00 90.56 231 VAL A O 1
ATOM 1726 N N . GLY A 1 232 ? 3.392 1.473 9.592 1.00 89.12 232 GLY A N 1
ATOM 1727 C CA . GLY A 1 232 ? 2.094 1.237 8.965 1.00 89.12 232 GLY A CA 1
ATOM 1728 C C . GLY A 1 232 ? 1.752 2.197 7.830 1.00 89.12 232 GLY A C 1
ATOM 1729 O O . GLY A 1 232 ? 0.729 2.013 7.176 1.00 89.12 232 GLY A O 1
ATOM 1730 N N . GLU A 1 233 ? 2.578 3.216 7.567 1.00 89.06 233 GLU A N 1
ATOM 1731 C CA . GLU A 1 233 ? 2.263 4.227 6.552 1.00 89.06 233 GLU A CA 1
ATOM 1732 C C . GLU A 1 233 ? 2.782 3.893 5.149 1.00 89.06 233 GLU A C 1
ATOM 1734 O O . GLU A 1 233 ? 2.438 4.587 4.185 1.00 89.06 233 GLU A O 1
ATOM 1739 N N . THR A 1 234 ? 3.631 2.870 4.993 1.00 89.44 234 THR A N 1
ATOM 1740 C CA . THR A 1 234 ? 4.289 2.632 3.700 1.00 89.44 234 THR A CA 1
ATOM 1741 C C . THR A 1 234 ? 3.292 2.246 2.610 1.00 89.44 234 THR A C 1
ATOM 1743 O O . THR A 1 234 ? 3.394 2.767 1.498 1.00 89.44 234 THR A O 1
ATOM 1746 N N . GLY A 1 235 ? 2.279 1.438 2.942 1.00 90.50 235 GLY A N 1
ATOM 1747 C CA . GLY A 1 235 ? 1.222 1.032 2.014 1.00 90.50 235 GLY A CA 1
ATOM 1748 C C . GLY A 1 235 ? 0.411 2.213 1.470 1.00 90.50 235 GLY A C 1
ATOM 1749 O O . GLY A 1 235 ? 0.165 2.282 0.267 1.00 90.50 235 GLY A O 1
ATOM 1750 N N . PHE A 1 236 ? 0.069 3.203 2.305 1.00 90.56 236 PHE A N 1
ATOM 1751 C CA . PHE A 1 236 ? -0.661 4.397 1.847 1.00 90.56 236 PHE A CA 1
ATOM 1752 C C . PHE A 1 236 ? 0.140 5.189 0.819 1.00 90.56 236 PHE A C 1
ATOM 1754 O O . PHE A 1 236 ? -0.401 5.678 -0.170 1.00 90.56 236 PHE A O 1
ATOM 1761 N N . ARG A 1 237 ? 1.456 5.285 1.019 1.00 91.06 237 ARG A N 1
ATOM 1762 C CA . ARG A 1 237 ? 2.324 5.981 0.073 1.00 91.06 237 ARG A CA 1
ATOM 1763 C C . ARG A 1 237 ? 2.383 5.254 -1.276 1.00 91.06 237 ARG A C 1
ATOM 1765 O O . ARG A 1 237 ? 2.515 5.918 -2.298 1.00 91.06 237 ARG A O 1
ATOM 1772 N N . GLU A 1 238 ? 2.293 3.920 -1.307 1.00 92.38 238 GLU A N 1
ATOM 1773 C CA . GLU A 1 238 ? 2.304 3.158 -2.569 1.00 92.38 238 GLU A CA 1
ATOM 1774 C C . GLU A 1 238 ? 1.056 3.477 -3.398 1.00 92.38 238 GLU A C 1
ATOM 1776 O O . GLU A 1 238 ? 1.149 3.705 -4.604 1.00 92.38 238 GLU A O 1
ATOM 1781 N N . VAL A 1 239 ? -0.096 3.593 -2.732 1.00 92.50 239 VAL A N 1
ATOM 1782 C CA . VAL A 1 239 ? -1.345 4.039 -3.361 1.00 92.50 239 VAL A CA 1
ATOM 1783 C C . VAL A 1 239 ? -1.217 5.485 -3.845 1.00 92.50 239 VAL A C 1
ATOM 1785 O O . VAL A 1 239 ? -1.599 5.784 -4.974 1.00 92.50 239 VAL A O 1
ATOM 1788 N N . ALA A 1 240 ? -0.613 6.375 -3.049 1.00 91.69 240 ALA A N 1
ATOM 1789 C CA . ALA A 1 240 ? -0.382 7.765 -3.448 1.00 91.69 240 ALA A CA 1
ATOM 1790 C C . ALA A 1 240 ? 0.477 7.877 -4.713 1.00 91.69 240 ALA A C 1
ATOM 1792 O O . ALA A 1 240 ? 0.156 8.662 -5.599 1.00 91.69 240 ALA A O 1
ATOM 1793 N N . ALA A 1 241 ? 1.535 7.067 -4.821 1.00 91.94 241 ALA A N 1
ATOM 1794 C CA . ALA A 1 241 ? 2.392 7.040 -6.000 1.00 91.94 241 ALA A CA 1
ATOM 1795 C C . ALA A 1 241 ? 1.610 6.669 -7.269 1.00 91.94 241 ALA A C 1
ATOM 1797 O O . ALA A 1 241 ? 1.817 7.285 -8.308 1.00 91.94 241 ALA A O 1
ATOM 1798 N N . TYR A 1 242 ? 0.680 5.711 -7.182 1.00 91.75 242 TYR A N 1
ATOM 1799 C CA . TYR A 1 242 ? -0.197 5.368 -8.304 1.00 91.75 242 TYR A CA 1
ATOM 1800 C C . TYR A 1 242 ? -1.209 6.478 -8.620 1.00 91.75 242 TYR A C 1
ATOM 1802 O O . TYR A 1 242 ? -1.439 6.788 -9.787 1.00 91.75 242 TYR A O 1
ATOM 1810 N N . LEU A 1 243 ? -1.817 7.090 -7.599 1.00 89.94 243 LEU A N 1
ATOM 1811 C CA . LEU A 1 243 ? -2.801 8.157 -7.799 1.00 89.94 243 LEU A CA 1
ATOM 1812 C C . LEU A 1 243 ? -2.187 9.412 -8.433 1.00 89.94 243 LEU A C 1
ATOM 1814 O O . LEU A 1 243 ? -2.852 10.059 -9.238 1.00 89.94 243 LEU A O 1
ATOM 1818 N N . LEU A 1 244 ? -0.934 9.726 -8.094 1.00 89.06 244 LEU A N 1
ATOM 1819 C CA . LEU A 1 244 ? -0.180 10.847 -8.660 1.00 89.06 244 LEU A CA 1
ATOM 1820 C C . LEU A 1 244 ? 0.449 10.533 -10.028 1.00 89.06 244 LEU A C 1
ATOM 1822 O O . LEU A 1 244 ? 0.851 11.455 -10.736 1.00 89.06 244 LEU A O 1
ATOM 1826 N N . ASP A 1 245 ? 0.528 9.259 -10.431 1.00 88.25 245 ASP A N 1
ATOM 1827 C CA . ASP A 1 245 ? 1.040 8.861 -11.747 1.00 88.25 245 ASP A CA 1
ATOM 1828 C C . ASP A 1 245 ? -0.025 9.013 -12.850 1.00 88.25 245 ASP A C 1
ATOM 1830 O O . ASP A 1 245 ? -0.559 8.046 -13.413 1.00 88.25 245 ASP A O 1
ATOM 1834 N N . HIS A 1 246 ? -0.363 10.266 -13.155 1.00 84.06 246 HI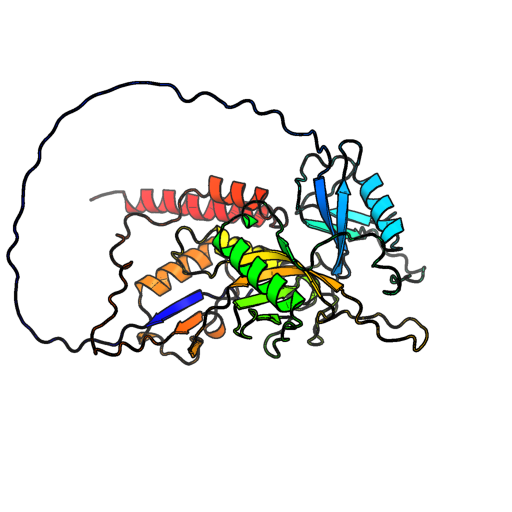S A N 1
ATOM 1835 C CA . HIS A 1 246 ? -1.386 10.607 -14.140 1.00 84.06 246 HIS A CA 1
ATOM 1836 C C . HIS A 1 246 ? -1.054 10.053 -15.526 1.00 84.06 246 HIS A C 1
ATOM 1838 O O . HIS A 1 246 ? 0.022 10.277 -16.081 1.00 84.06 246 HIS A O 1
ATOM 1844 N N . GLY A 1 247 ? -2.014 9.336 -16.114 1.00 82.50 247 GLY A N 1
ATOM 1845 C CA . GLY A 1 247 ? -1.849 8.728 -17.436 1.00 82.50 247 GLY A CA 1
ATOM 1846 C C . GLY A 1 247 ? -0.759 7.653 -17.499 1.00 82.50 247 GLY A C 1
ATOM 1847 O O . GLY A 1 247 ? -0.286 7.364 -18.597 1.00 82.50 247 GLY A O 1
ATOM 1848 N N . SER A 1 248 ? -0.360 7.081 -16.354 1.00 85.69 248 SER A N 1
ATOM 1849 C CA . SER A 1 248 ? 0.710 6.079 -16.258 1.00 85.69 248 SER A CA 1
ATOM 1850 C C . SER A 1 248 ? 2.043 6.572 -16.837 1.00 85.69 248 SER A C 1
ATOM 1852 O O . SER A 1 248 ? 2.755 5.833 -17.519 1.00 85.69 248 SER A O 1
ATOM 1854 N N . PHE A 1 249 ? 2.368 7.841 -16.593 1.00 85.94 249 PHE A N 1
ATOM 1855 C CA . PHE A 1 249 ? 3.555 8.514 -17.110 1.00 85.94 249 PHE A CA 1
ATOM 1856 C C . PHE A 1 249 ? 4.854 7.885 -16.594 1.00 85.94 249 PHE A C 1
ATOM 1858 O O . PHE A 1 249 ? 5.731 7.508 -17.378 1.00 85.94 249 PHE A O 1
ATOM 1865 N N . ALA A 1 250 ? 4.972 7.741 -15.279 1.00 87.44 250 ALA A N 1
ATOM 1866 C CA . ALA A 1 250 ? 6.062 7.048 -14.617 1.00 87.44 250 ALA A CA 1
ATOM 1867 C C . ALA A 1 250 ? 5.895 5.526 -14.668 1.00 87.44 250 ALA A C 1
ATOM 1869 O O . ALA A 1 250 ? 6.876 4.838 -14.437 1.00 87.44 250 ALA A O 1
ATOM 1870 N N . ARG A 1 251 ? 4.720 5.000 -15.041 1.00 89.25 251 ARG A N 1
ATOM 1871 C CA . ARG A 1 251 ? 4.400 3.561 -15.144 1.00 89.25 251 ARG A CA 1
ATOM 1872 C C . ARG A 1 251 ? 4.367 2.851 -13.788 1.00 89.25 251 ARG A C 1
ATOM 1874 O O . ARG A 1 251 ? 4.808 1.703 -13.669 1.00 89.25 251 ARG A O 1
ATOM 1881 N N . VAL A 1 252 ? 3.823 3.519 -12.775 1.00 91.75 252 VAL A N 1
ATOM 1882 C CA . VAL A 1 252 ? 3.477 2.882 -11.502 1.00 91.75 252 VAL A CA 1
ATOM 1883 C C . VAL A 1 252 ? 2.324 1.903 -11.752 1.00 91.75 252 VAL A C 1
ATOM 1885 O O . VAL A 1 252 ? 1.289 2.305 -12.295 1.00 91.75 252 VAL A O 1
ATOM 1888 N N . PRO A 1 253 ? 2.462 0.617 -11.384 1.00 92.50 253 PRO A N 1
ATOM 1889 C CA . PRO A 1 253 ? 1.377 -0.340 -11.537 1.00 92.50 253 PRO A CA 1
ATOM 1890 C C . PRO A 1 253 ? 0.133 0.090 -10.742 1.00 92.50 253 PRO A C 1
ATOM 1892 O O . PRO A 1 253 ? 0.272 0.639 -9.641 1.00 92.50 253 PRO A O 1
ATOM 1895 N N . PRO A 1 254 ? -1.085 -0.184 -11.247 1.00 92.81 254 PRO A N 1
ATOM 1896 C CA . PRO A 1 254 ? -2.320 0.025 -10.504 1.00 92.81 254 PRO A CA 1
ATOM 1897 C C . PRO A 1 254 ? -2.214 -0.470 -9.069 1.00 92.81 254 PRO A C 1
ATOM 1899 O O . PRO A 1 254 ? -1.873 -1.627 -8.835 1.00 92.81 254 PRO A O 1
ATOM 1902 N N . THR A 1 255 ? -2.482 0.421 -8.116 1.00 93.69 255 THR A N 1
ATOM 1903 C CA . THR A 1 255 ? -2.348 0.141 -6.684 1.00 93.69 255 THR A CA 1
ATOM 1904 C C . THR A 1 255 ? -3.537 0.725 -5.935 1.00 93.69 255 THR A C 1
ATOM 1906 O O . THR A 1 255 ? -3.902 1.876 -6.159 1.00 93.69 255 THR A O 1
ATOM 1909 N N . ALA A 1 256 ? -4.151 -0.056 -5.053 1.00 93.50 256 ALA A N 1
ATOM 1910 C CA . ALA A 1 256 ? -5.249 0.392 -4.202 1.00 93.50 256 ALA A CA 1
ATOM 1911 C C . ALA A 1 256 ? -5.034 -0.038 -2.756 1.00 93.50 256 ALA A C 1
ATOM 1913 O O . ALA A 1 256 ? -4.246 -0.938 -2.473 1.00 93.50 256 ALA A O 1
ATOM 1914 N N . LEU A 1 257 ? -5.736 0.621 -1.841 1.00 93.75 257 LEU A N 1
ATOM 1915 C CA . LEU A 1 257 ? -5.799 0.195 -0.454 1.00 93.75 257 LEU A CA 1
ATOM 1916 C C . LEU A 1 257 ? -6.962 -0.787 -0.301 1.00 93.75 257 LEU A C 1
ATOM 1918 O O . LEU A 1 257 ? -8.042 -0.554 -0.844 1.00 93.75 257 LEU A O 1
ATOM 1922 N N . VAL A 1 258 ? -6.748 -1.880 0.421 1.00 94.12 258 VAL A N 1
ATOM 1923 C CA . VAL A 1 258 ? -7.777 -2.895 0.662 1.00 94.12 258 VAL A CA 1
ATOM 1924 C C . VAL A 1 258 ? -7.782 -3.322 2.123 1.00 94.12 258 VAL A C 1
ATOM 1926 O O . VAL A 1 258 ? -6.741 -3.326 2.782 1.00 94.12 258 VAL A O 1
ATOM 1929 N N . LYS A 1 259 ? -8.951 -3.721 2.613 1.00 94.00 259 LYS A N 1
ATOM 1930 C CA . LYS A 1 259 ? -9.101 -4.581 3.778 1.00 94.00 259 LYS A CA 1
ATOM 1931 C C . LYS A 1 259 ? -9.216 -6.012 3.281 1.00 94.00 259 LYS A C 1
ATOM 1933 O O . LYS A 1 259 ? -9.997 -6.296 2.381 1.00 94.00 259 LYS A O 1
ATOM 1938 N N . ILE A 1 260 ? -8.412 -6.907 3.826 1.00 94.56 260 ILE A N 1
ATOM 1939 C CA . ILE A 1 260 ? -8.266 -8.252 3.291 1.00 94.56 260 ILE A CA 1
ATOM 1940 C C . ILE A 1 260 ? -8.262 -9.269 4.425 1.00 94.56 260 ILE A C 1
ATOM 1942 O O . ILE A 1 260 ? -7.614 -9.052 5.445 1.00 94.56 260 ILE A O 1
ATOM 1946 N N . THR A 1 261 ? -8.997 -10.361 4.257 1.00 93.44 261 THR A N 1
ATOM 1947 C CA . THR A 1 261 ? -9.241 -11.355 5.301 1.00 93.44 261 THR A CA 1
ATOM 1948 C C . THR A 1 261 ? -8.798 -12.724 4.808 1.00 93.44 261 THR A C 1
ATOM 1950 O O . THR A 1 261 ? -9.415 -13.308 3.921 1.00 93.44 261 THR A O 1
ATOM 1953 N N . HIS A 1 262 ? -7.698 -13.240 5.360 1.00 93.31 262 HIS A N 1
ATOM 1954 C CA . HIS A 1 262 ? -7.147 -14.539 4.963 1.00 93.31 262 HIS A CA 1
ATOM 1955 C C . HIS A 1 262 ? -6.308 -15.158 6.096 1.00 93.31 262 HIS A C 1
ATOM 1957 O O . HIS A 1 262 ? -5.646 -14.427 6.831 1.00 93.31 262 HIS A O 1
ATOM 1963 N N . PRO A 1 263 ? -6.272 -16.492 6.261 1.00 92.25 263 PRO A N 1
ATOM 1964 C CA . PRO A 1 263 ? -5.467 -17.143 7.303 1.00 92.25 263 PRO A CA 1
ATOM 1965 C C . PRO A 1 263 ? -3.958 -17.193 7.012 1.00 92.25 263 PRO A C 1
ATOM 1967 O O . PRO A 1 263 ? -3.197 -17.688 7.835 1.00 92.25 263 PRO A O 1
ATOM 1970 N N . VAL A 1 264 ? -3.516 -16.752 5.829 1.00 93.06 264 VAL A N 1
ATOM 1971 C CA . VAL A 1 264 ? -2.085 -16.756 5.450 1.00 93.06 264 VAL A CA 1
ATOM 1972 C C . VAL A 1 264 ? -1.298 -15.651 6.147 1.00 93.06 264 VAL A C 1
ATOM 1974 O O . VAL A 1 264 ? -0.075 -15.727 6.226 1.00 93.06 264 VAL A O 1
ATOM 1977 N N . PHE A 1 265 ? -1.990 -14.613 6.614 1.00 93.06 265 PHE A N 1
ATOM 1978 C CA . PHE A 1 265 ? -1.334 -13.453 7.181 1.00 93.06 265 PHE A CA 1
ATOM 1979 C C . PHE A 1 265 ? -0.730 -13.746 8.543 1.00 93.06 265 PHE A C 1
ATOM 1981 O O . PHE A 1 265 ? -1.260 -14.522 9.338 1.00 93.06 265 PHE A O 1
ATOM 1988 N N . HIS A 1 266 ? 0.381 -13.077 8.813 1.00 90.56 266 HIS A N 1
ATOM 1989 C CA . HIS A 1 266 ? 1.156 -13.311 10.012 1.00 90.56 266 HIS A CA 1
ATOM 1990 C C . HIS A 1 266 ? 0.611 -12.505 11.193 1.00 90.56 266 HIS A C 1
ATOM 1992 O O . HIS A 1 266 ? 0.271 -11.335 11.044 1.00 90.56 266 HIS A O 1
ATOM 1998 N N . VAL A 1 267 ? 0.550 -13.100 12.382 1.00 86.69 267 VAL A N 1
ATOM 1999 C CA . VAL A 1 267 ? 0.199 -12.402 13.627 1.00 86.69 267 VAL A CA 1
ATOM 2000 C C . VAL A 1 267 ? 1.163 -12.854 14.708 1.00 86.69 267 VAL A C 1
ATOM 2002 O O . VAL A 1 267 ? 1.295 -14.050 14.967 1.00 86.69 267 VAL A O 1
ATOM 2005 N N . ASN A 1 268 ? 1.816 -11.895 15.360 1.00 81.56 268 ASN A N 1
ATOM 2006 C CA . ASN A 1 268 ? 2.647 -12.169 16.521 1.00 81.56 268 ASN A CA 1
ATOM 2007 C C . ASN A 1 268 ? 1.737 -12.345 17.738 1.00 81.56 268 ASN A C 1
ATOM 2009 O O . ASN A 1 268 ? 1.247 -11.377 18.317 1.00 81.56 268 ASN A O 1
ATOM 2013 N N . VAL A 1 269 ? 1.484 -13.594 18.127 1.00 65.56 269 VAL A N 1
ATOM 2014 C CA . VAL A 1 269 ? 0.745 -13.890 19.358 1.00 65.56 269 VAL A CA 1
ATOM 2015 C C . VAL A 1 269 ? 1.680 -13.635 20.540 1.00 65.56 269 VAL A C 1
ATOM 2017 O O . VAL A 1 269 ? 2.662 -14.352 20.729 1.00 65.56 269 VAL A O 1
ATOM 2020 N N . GLY A 1 270 ? 1.394 -12.597 21.330 1.00 53.06 270 GLY A N 1
ATOM 2021 C CA . GLY A 1 270 ? 2.094 -12.351 22.590 1.00 53.06 270 GLY A CA 1
ATOM 2022 C C . GLY A 1 270 ? 1.971 -13.569 23.509 1.00 53.06 270 GLY A C 1
ATOM 2023 O O . GLY A 1 270 ? 0.898 -14.160 23.612 1.00 53.06 270 GLY A O 1
ATOM 2024 N N . MET A 1 271 ? 3.069 -13.972 24.153 1.00 36.97 271 MET A N 1
ATOM 2025 C CA . MET A 1 271 ? 3.114 -15.104 25.085 1.00 36.97 271 MET A CA 1
ATOM 2026 C C . MET A 1 271 ? 2.130 -14.894 26.252 1.00 36.97 271 MET A C 1
ATOM 2028 O O . MET A 1 271 ? 2.469 -14.320 27.282 1.00 36.97 271 MET A O 1
ATOM 2032 N N . SER A 1 272 ? 0.897 -15.369 26.101 1.00 34.81 272 SER A N 1
ATOM 2033 C CA . SER A 1 272 ? -0.051 -15.591 27.192 1.00 34.81 272 SER A CA 1
ATOM 2034 C C . SER A 1 272 ? -0.956 -16.774 26.864 1.00 34.81 272 SER A C 1
ATOM 2036 O O . SER A 1 272 ? -1.933 -16.653 26.138 1.00 34.81 272 SER A O 1
ATOM 2038 N N . GLY A 1 273 ? -0.565 -17.927 27.416 1.00 33.12 273 GLY A N 1
ATOM 2039 C CA . GLY A 1 273 ? -1.451 -18.924 28.017 1.00 33.12 273 GLY A CA 1
ATOM 2040 C C . GLY A 1 273 ? -2.469 -19.662 27.139 1.00 33.12 273 GLY A C 1
ATOM 2041 O O . GLY A 1 273 ? -3.525 -19.140 26.807 1.00 33.12 273 GLY A O 1
ATOM 2042 N N . GLY A 1 274 ? -2.249 -20.971 26.982 1.00 32.94 274 GLY A N 1
ATOM 2043 C CA . GLY A 1 274 ? -3.340 -21.930 27.185 1.00 32.94 274 GLY A CA 1
ATOM 2044 C C . GLY A 1 274 ? -3.912 -22.638 25.954 1.00 32.94 274 GLY A C 1
ATOM 2045 O O . GLY A 1 274 ? -4.839 -22.160 25.295 1.00 32.94 274 GLY A O 1
ATOM 2046 N N . ASN A 1 275 ? -3.436 -23.875 25.812 1.00 32.56 275 ASN A N 1
ATOM 2047 C CA . ASN A 1 275 ? -4.070 -25.058 25.232 1.00 32.56 275 ASN A CA 1
ATOM 2048 C C . ASN A 1 275 ? -4.335 -25.111 23.720 1.00 32.56 275 ASN A C 1
ATOM 2050 O O . ASN A 1 275 ? -5.126 -24.366 23.140 1.00 32.56 275 ASN A O 1
ATOM 2054 N N . THR A 1 276 ? -3.690 -26.130 23.142 1.00 42.41 276 THR A N 1
ATOM 2055 C CA . THR A 1 276 ? -4.163 -27.050 22.102 1.00 42.41 276 THR A CA 1
ATOM 2056 C C . THR A 1 276 ? -5.688 -27.125 21.997 1.00 42.41 276 THR A C 1
ATOM 2058 O O . THR A 1 276 ? -6.323 -28.027 22.528 1.00 42.41 276 THR A O 1
ATOM 2061 N N . CYS A 1 277 ? -6.271 -26.200 21.241 1.00 35.28 277 CYS A N 1
ATOM 2062 C CA . CYS A 1 277 ? -7.608 -26.334 20.680 1.00 35.28 277 CYS A CA 1
ATOM 2063 C C . CYS A 1 277 ? -7.497 -26.083 19.177 1.00 35.28 277 CYS A C 1
ATOM 2065 O O . CYS A 1 277 ? -7.200 -24.974 18.745 1.00 35.28 277 CYS A O 1
ATOM 2067 N N . SER A 1 278 ? -7.659 -27.163 18.413 1.00 37.19 278 SER A N 1
ATOM 2068 C CA . SER A 1 278 ? -8.161 -27.222 17.036 1.00 37.19 278 SER A CA 1
ATOM 2069 C C . SER A 1 278 ? -7.840 -26.005 16.156 1.00 37.19 278 SER A C 1
ATOM 2071 O O . SER A 1 278 ? -8.563 -25.011 16.180 1.00 37.19 278 SER A O 1
ATOM 2073 N N . ARG A 1 279 ? -6.800 -26.113 15.311 1.00 39.84 279 ARG A N 1
ATOM 2074 C CA . ARG A 1 279 ? -6.510 -25.192 14.193 1.00 39.84 279 ARG A CA 1
ATOM 2075 C C . ARG A 1 279 ? -7.700 -25.116 13.217 1.00 39.84 279 ARG A C 1
ATOM 2077 O O . ARG A 1 279 ? -7.631 -25.634 12.107 1.00 39.84 279 ARG A O 1
ATOM 2084 N N . LYS A 1 280 ? -8.789 -24.434 13.569 1.00 43.75 280 LYS A N 1
ATOM 2085 C CA . LYS A 1 280 ? -9.538 -23.700 12.548 1.00 43.75 280 LYS A CA 1
ATOM 2086 C C . LYS A 1 280 ? -8.568 -22.631 12.060 1.00 43.75 280 LYS A C 1
ATOM 2088 O O . LYS A 1 280 ? -8.030 -21.893 12.880 1.00 43.75 280 LYS A O 1
ATOM 2093 N N . ARG A 1 281 ? -8.268 -22.615 10.758 1.00 54.16 281 ARG A N 1
ATOM 2094 C CA . ARG A 1 281 ? -7.470 -21.561 10.114 1.00 54.16 281 ARG A CA 1
ATOM 2095 C C . ARG A 1 281 ? -8.180 -20.234 10.405 1.00 54.16 281 ARG A C 1
ATOM 2097 O O . ARG A 1 281 ? -9.148 -19.911 9.728 1.00 54.16 281 ARG A O 1
ATOM 2104 N N . GLN A 1 282 ? -7.794 -19.538 11.474 1.00 68.38 282 GLN A N 1
ATOM 2105 C CA . GLN A 1 282 ? -8.428 -18.282 11.856 1.00 68.38 282 GLN A CA 1
ATOM 2106 C C . GLN A 1 282 ? -8.118 -17.270 10.758 1.00 68.38 282 GLN A C 1
ATOM 2108 O O . GLN A 1 282 ? -6.954 -16.975 10.492 1.00 68.38 282 GLN A O 1
ATOM 2113 N N . CYS A 1 283 ? -9.149 -16.794 10.067 1.00 76.81 283 CYS A N 1
ATOM 2114 C CA . CYS A 1 283 ? -8.970 -15.778 9.044 1.00 76.81 283 CYS A CA 1
ATOM 2115 C C . CYS A 1 283 ? -8.618 -14.455 9.729 1.00 76.81 283 CYS A C 1
ATOM 2117 O O . CYS A 1 283 ? -9.283 -14.053 10.677 1.00 76.81 283 CYS A O 1
ATOM 2119 N N . ILE A 1 284 ? -7.571 -13.774 9.282 1.00 87.94 284 ILE A N 1
ATOM 2120 C CA . ILE A 1 284 ? -7.128 -12.522 9.899 1.00 87.94 284 ILE A CA 1
ATOM 2121 C C . ILE A 1 284 ? -7.394 -11.390 8.919 1.00 87.94 284 ILE A C 1
ATOM 2123 O O . ILE A 1 284 ? -7.014 -11.487 7.752 1.00 87.94 284 ILE A O 1
ATOM 2127 N N . SER A 1 285 ? -8.052 -10.339 9.402 1.00 92.06 285 SER A N 1
ATOM 2128 C CA . SER A 1 285 ? -8.321 -9.112 8.654 1.00 92.06 285 SER A CA 1
ATOM 2129 C C . SER A 1 285 ? -7.148 -8.142 8.772 1.00 92.06 285 SER A C 1
ATOM 2131 O O . SER A 1 285 ? -6.686 -7.867 9.879 1.00 92.06 285 SER A O 1
ATOM 2133 N N . LYS A 1 286 ? -6.695 -7.594 7.643 1.00 94.19 286 LYS A N 1
ATOM 2134 C CA . LYS A 1 286 ? -5.584 -6.639 7.553 1.00 94.19 286 LYS A CA 1
ATOM 2135 C C . LYS A 1 286 ? -5.872 -5.523 6.563 1.00 94.19 286 LYS A C 1
ATOM 2137 O O . LYS A 1 286 ? -6.557 -5.748 5.572 1.00 94.19 286 LYS A O 1
ATOM 2142 N N . ILE A 1 287 ? -5.310 -4.340 6.800 1.00 94.69 287 ILE A N 1
ATOM 2143 C CA . ILE A 1 287 ? -5.238 -3.273 5.798 1.00 94.69 287 ILE A CA 1
ATOM 2144 C C . ILE A 1 287 ? -3.943 -3.477 5.017 1.00 94.69 287 ILE A C 1
ATOM 2146 O O . ILE A 1 287 ? -2.891 -3.713 5.611 1.00 94.69 287 ILE A O 1
ATOM 2150 N N . ALA A 1 288 ? -4.008 -3.410 3.692 1.00 95.69 288 ALA A N 1
ATOM 2151 C CA . ALA A 1 288 ? -2.865 -3.668 2.829 1.00 95.69 288 ALA A CA 1
ATOM 2152 C C . ALA A 1 288 ? -2.881 -2.795 1.573 1.00 95.69 288 ALA A C 1
ATOM 2154 O O . ALA A 1 288 ? -3.949 -2.439 1.068 1.00 95.69 288 ALA A O 1
ATOM 2155 N N . SER A 1 289 ? -1.698 -2.500 1.029 1.00 95.56 289 SER A N 1
ATOM 2156 C CA . SER A 1 289 ? -1.600 -2.084 -0.371 1.00 95.56 289 SER A CA 1
ATOM 2157 C C . SER A 1 289 ? -1.782 -3.308 -1.271 1.00 95.56 289 SER A C 1
ATOM 2159 O O . SER A 1 289 ? -1.214 -4.371 -1.018 1.00 95.56 289 SER A O 1
ATOM 2161 N N . PHE A 1 290 ? -2.599 -3.164 -2.312 1.00 96.12 290 PHE A N 1
ATOM 2162 C CA . PHE A 1 290 ? -2.892 -4.171 -3.328 1.00 96.12 290 PHE A CA 1
ATOM 2163 C C . PHE A 1 290 ? -2.426 -3.631 -4.675 1.00 96.12 290 PHE A C 1
ATOM 2165 O O . PHE A 1 290 ? -3.087 -2.784 -5.280 1.00 96.12 290 PHE A O 1
ATOM 2172 N N . GLN A 1 291 ? -1.253 -4.075 -5.116 1.00 95.81 291 GLN A N 1
ATOM 2173 C CA . GLN A 1 291 ? -0.624 -3.613 -6.348 1.00 95.81 291 GLN A CA 1
ATOM 2174 C C . GLN A 1 291 ? -0.705 -4.693 -7.419 1.00 95.81 291 GLN A C 1
ATOM 2176 O O . GLN A 1 291 ? -0.411 -5.855 -7.150 1.00 95.81 291 GLN A O 1
ATOM 2181 N N . GLN A 1 292 ? -1.043 -4.312 -8.648 1.00 95.19 292 GLN A N 1
ATOM 2182 C CA . GLN A 1 292 ? -0.996 -5.215 -9.790 1.00 95.19 292 GLN A CA 1
ATOM 2183 C C . GLN A 1 292 ? 0.406 -5.809 -9.948 1.00 95.19 292 GLN A C 1
ATOM 2185 O O . GLN A 1 292 ? 1.403 -5.090 -10.033 1.00 95.19 292 GLN A O 1
ATOM 2190 N N . PHE A 1 293 ? 0.475 -7.135 -10.037 1.00 94.44 293 PHE A N 1
ATOM 2191 C CA . PHE A 1 293 ? 1.696 -7.831 -10.393 1.00 94.44 293 PHE A CA 1
ATOM 2192 C C . PHE A 1 293 ? 1.960 -7.619 -11.877 1.00 94.44 293 PHE A C 1
ATOM 2194 O O . PHE A 1 293 ? 1.123 -7.916 -12.731 1.00 94.44 293 PHE A O 1
ATOM 2201 N N . ILE A 1 294 ? 3.151 -7.124 -12.181 1.00 89.94 294 ILE A N 1
ATOM 2202 C CA . ILE A 1 294 ? 3.611 -6.964 -13.548 1.00 89.94 294 ILE A CA 1
ATOM 2203 C C . ILE A 1 294 ? 4.675 -8.029 -13.813 1.00 89.94 294 ILE A C 1
ATOM 2205 O O . ILE A 1 294 ? 5.732 -7.985 -13.178 1.00 89.94 294 ILE A O 1
ATOM 2209 N N . PRO A 1 295 ? 4.438 -8.966 -14.752 1.00 88.81 295 PRO A N 1
ATOM 2210 C CA . PRO A 1 295 ? 5.469 -9.897 -15.196 1.00 88.81 295 PRO A CA 1
ATOM 2211 C C . PRO A 1 295 ? 6.723 -9.144 -15.648 1.00 88.81 295 PRO A C 1
ATOM 2213 O O . PRO A 1 295 ? 6.627 -8.185 -16.413 1.00 88.81 295 PRO A O 1
ATOM 2216 N N . HIS A 1 296 ? 7.883 -9.548 -15.170 1.00 86.50 296 HIS A N 1
ATOM 2217 C CA . HIS A 1 296 ? 9.170 -8.936 -15.482 1.00 86.50 296 HIS A CA 1
ATOM 2218 C C . HIS A 1 296 ? 10.230 -10.030 -15.456 1.00 86.50 296 HIS A C 1
ATOM 2220 O O . HIS A 1 296 ? 10.021 -11.066 -14.823 1.00 86.50 296 HIS A O 1
ATOM 2226 N N . ASP A 1 297 ? 11.338 -9.797 -16.149 1.00 82.62 297 ASP A N 1
ATOM 2227 C CA . ASP A 1 297 ? 12.399 -10.794 -16.284 1.00 82.62 297 ASP A CA 1
ATOM 2228 C C . ASP A 1 297 ? 13.459 -10.620 -15.196 1.00 82.62 297 ASP A C 1
ATOM 2230 O O . ASP A 1 297 ? 13.975 -11.598 -14.666 1.00 82.62 297 ASP A O 1
ATOM 2234 N N . PHE A 1 298 ? 13.766 -9.368 -14.851 1.00 83.12 298 PHE A N 1
ATOM 2235 C CA . PHE A 1 298 ? 14.764 -9.000 -13.849 1.00 83.12 298 PHE A CA 1
ATOM 2236 C C . PHE A 1 298 ? 14.497 -7.586 -13.322 1.00 83.12 298 PHE A C 1
ATOM 2238 O O . PHE A 1 298 ? 13.678 -6.839 -13.872 1.00 83.12 298 PHE A O 1
ATOM 2245 N N . ASP A 1 299 ? 15.171 -7.217 -12.237 1.00 86.75 299 ASP A N 1
ATOM 2246 C CA . ASP A 1 299 ? 15.220 -5.834 -11.772 1.00 86.75 299 ASP A CA 1
ATOM 2247 C C . ASP A 1 299 ? 16.409 -5.076 -12.392 1.00 86.75 299 ASP A C 1
ATOM 2249 O O . ASP A 1 299 ? 17.237 -5.639 -13.107 1.00 86.75 299 ASP A O 1
ATOM 2253 N N . ALA A 1 300 ? 16.487 -3.765 -12.177 1.00 86.12 300 ALA A N 1
ATOM 2254 C CA . ALA A 1 300 ? 17.516 -2.941 -12.804 1.00 86.12 300 ALA A CA 1
ATOM 2255 C C . ALA A 1 300 ? 18.944 -3.213 -12.305 1.00 86.12 300 ALA A C 1
ATOM 2257 O O . ALA A 1 300 ? 19.873 -2.676 -12.903 1.00 86.12 300 ALA A O 1
ATOM 2258 N N . SER A 1 301 ? 19.152 -3.977 -11.225 1.00 85.69 301 SER A N 1
ATOM 2259 C CA . SER A 1 301 ? 20.502 -4.308 -10.742 1.00 85.69 301 SER A CA 1
ATOM 2260 C C . SER A 1 301 ? 21.249 -5.216 -11.717 1.00 85.69 301 SER A C 1
ATOM 2262 O O . SER A 1 301 ? 22.452 -5.047 -11.905 1.00 85.69 301 SER A O 1
ATOM 2264 N N . ASP A 1 302 ? 20.511 -6.060 -12.436 1.00 80.12 302 ASP A N 1
ATOM 2265 C CA . ASP A 1 302 ? 21.025 -6.916 -13.504 1.00 80.12 302 ASP A CA 1
ATOM 2266 C C . ASP A 1 302 ? 21.099 -6.189 -14.863 1.00 80.12 302 ASP A C 1
ATOM 2268 O O . ASP A 1 302 ? 21.349 -6.802 -15.905 1.00 80.12 302 ASP A O 1
ATOM 2272 N N . TYR A 1 303 ? 20.869 -4.868 -14.891 1.00 76.00 303 TYR A N 1
ATOM 2273 C CA . TYR A 1 303 ? 20.764 -4.087 -16.122 1.00 76.00 303 TYR A CA 1
ATOM 2274 C C . TYR A 1 303 ? 21.724 -2.890 -16.158 1.00 76.00 303 TYR A C 1
ATOM 2276 O O . TYR A 1 303 ? 21.776 -2.057 -15.256 1.00 76.00 303 TYR A O 1
ATOM 2284 N N . GLY A 1 304 ? 22.477 -2.759 -17.254 1.00 76.12 304 GLY A N 1
ATOM 2285 C CA . GLY A 1 304 ? 23.431 -1.662 -17.434 1.00 76.12 304 GLY A CA 1
ATOM 2286 C C . GLY A 1 304 ? 22.750 -0.298 -17.597 1.00 76.12 304 GLY A C 1
ATOM 2287 O O . GLY A 1 304 ? 21.799 -0.154 -18.369 1.00 76.12 304 GLY A O 1
ATOM 2288 N N . THR A 1 305 ? 23.285 0.734 -16.937 1.00 75.94 305 THR A N 1
ATOM 2289 C CA . THR A 1 305 ? 22.743 2.110 -16.948 1.00 75.94 305 THR A CA 1
ATOM 2290 C C . THR A 1 305 ? 22.569 2.691 -18.356 1.00 75.94 305 THR A C 1
ATOM 2292 O O . THR A 1 305 ? 21.597 3.396 -18.621 1.00 75.94 305 THR A O 1
ATOM 2295 N N . SER A 1 306 ? 23.461 2.342 -19.288 1.00 77.69 306 SER A N 1
ATOM 2296 C CA . SER A 1 306 ? 23.426 2.764 -20.697 1.00 77.69 306 SER A CA 1
ATOM 2297 C C . SER A 1 306 ? 22.221 2.240 -21.483 1.00 77.69 306 SER A C 1
ATOM 2299 O O . SER A 1 306 ? 21.932 2.727 -22.574 1.00 77.69 306 SER A O 1
ATOM 2301 N N . SER A 1 307 ? 21.516 1.245 -20.948 1.00 78.19 307 SER A N 1
ATOM 2302 C CA . SER A 1 307 ? 20.404 0.582 -21.626 1.00 78.19 307 SER A CA 1
ATOM 2303 C C . SER A 1 307 ? 19.031 1.153 -21.247 1.00 78.19 307 SER A C 1
ATOM 2305 O O . SER A 1 307 ? 18.009 0.702 -21.779 1.00 78.19 307 SER A O 1
ATOM 2307 N N . PHE A 1 308 ? 18.984 2.135 -20.342 1.00 78.31 308 PHE A N 1
ATOM 2308 C CA . PHE A 1 308 ? 17.766 2.868 -20.005 1.00 78.31 308 PHE A CA 1
ATOM 2309 C C . PHE A 1 308 ? 17.566 4.064 -20.937 1.00 78.31 308 PHE A C 1
ATOM 2311 O O . PHE A 1 308 ? 18.495 4.812 -21.234 1.00 78.31 308 PHE A O 1
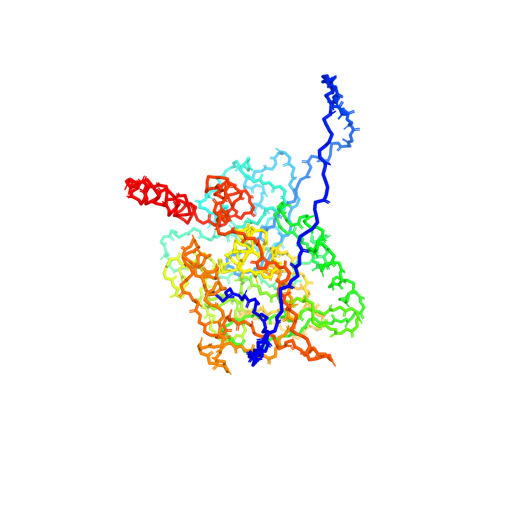ATOM 2318 N N . SER A 1 309 ? 16.323 4.295 -21.367 1.00 83.06 309 SER A N 1
ATOM 2319 C CA . SER A 1 309 ? 15.993 5.531 -22.079 1.00 83.06 309 SER A CA 1
ATOM 2320 C C . SER A 1 309 ? 16.037 6.707 -21.115 1.00 83.06 309 SER A C 1
ATOM 2322 O O . SER A 1 309 ? 15.343 6.700 -20.096 1.00 83.06 309 SER A O 1
ATOM 2324 N N . VAL A 1 310 ? 16.764 7.759 -21.495 1.00 82.44 310 VAL A N 1
ATOM 2325 C CA . VAL A 1 310 ? 16.819 9.029 -20.755 1.00 82.44 310 VAL A CA 1
ATOM 2326 C C . VAL A 1 310 ? 15.415 9.553 -20.457 1.00 82.44 310 VAL A C 1
ATOM 2328 O O . VAL A 1 310 ? 15.116 9.921 -19.324 1.00 82.44 310 VAL A O 1
ATOM 2331 N N . SER A 1 311 ? 14.516 9.511 -21.450 1.00 80.38 311 SER A N 1
ATOM 2332 C CA . SER A 1 311 ? 13.140 9.989 -21.279 1.00 80.38 311 SER A CA 1
ATOM 2333 C C . SER A 1 311 ? 12.437 9.273 -20.133 1.00 80.38 311 SER A C 1
ATOM 2335 O O . SER A 1 311 ? 11.753 9.914 -19.350 1.00 80.38 311 SER A O 1
ATOM 2337 N N . ALA A 1 312 ? 12.619 7.967 -19.992 1.00 80.44 312 ALA A N 1
ATOM 2338 C CA . ALA A 1 312 ? 11.917 7.209 -18.973 1.00 80.44 312 ALA A CA 1
ATOM 2339 C C . ALA A 1 312 ? 12.499 7.341 -17.578 1.00 80.44 312 ALA A C 1
ATOM 2341 O O . ALA A 1 312 ? 11.738 7.430 -16.618 1.00 80.44 312 ALA A O 1
ATOM 2342 N N . ILE A 1 313 ? 13.825 7.420 -17.477 1.00 85.50 313 ILE A N 1
ATOM 2343 C CA . ILE A 1 313 ? 14.484 7.767 -16.221 1.00 85.50 313 ILE A CA 1
ATOM 2344 C C . ILE A 1 313 ? 14.013 9.144 -15.753 1.00 85.50 313 ILE A C 1
ATOM 2346 O O . ILE A 1 313 ? 13.713 9.305 -14.575 1.00 85.50 313 ILE A O 1
ATOM 2350 N N . HIS A 1 314 ? 13.839 10.110 -16.664 1.00 87.38 314 HIS A N 1
ATOM 2351 C CA . HIS A 1 314 ? 13.250 11.402 -16.312 1.00 87.38 314 HIS A CA 1
ATOM 2352 C C . HIS A 1 314 ? 11.817 11.258 -15.787 1.00 87.38 314 HIS A C 1
ATOM 2354 O O . HIS A 1 314 ? 11.503 11.861 -14.768 1.00 87.38 314 HIS A O 1
ATOM 2360 N N . ARG A 1 315 ? 10.954 10.440 -16.410 1.00 85.69 315 ARG A N 1
ATOM 2361 C CA . ARG A 1 315 ? 9.576 10.240 -15.911 1.00 85.69 315 ARG A CA 1
ATOM 2362 C C . ARG A 1 315 ? 9.548 9.671 -14.494 1.00 85.69 315 ARG A C 1
ATOM 2364 O O . ARG A 1 315 ? 8.803 10.169 -13.655 1.00 85.69 315 ARG A O 1
ATOM 2371 N N . ILE A 1 316 ? 10.397 8.679 -14.227 1.00 88.44 316 ILE A N 1
ATOM 2372 C CA . ILE A 1 316 ? 10.558 8.076 -12.898 1.00 88.44 316 ILE A CA 1
ATOM 2373 C C . ILE A 1 316 ? 11.077 9.113 -11.901 1.00 88.44 316 ILE A C 1
ATOM 2375 O O . ILE A 1 316 ? 10.482 9.302 -10.844 1.00 88.44 316 ILE A O 1
ATOM 2379 N N . GLY A 1 317 ? 12.151 9.822 -12.258 1.00 89.50 317 GLY A N 1
ATOM 2380 C CA . GLY A 1 317 ? 12.773 10.829 -11.400 1.00 89.50 317 GLY A CA 1
ATOM 2381 C C . GLY A 1 317 ? 11.831 11.985 -11.065 1.00 89.50 317 GLY A C 1
ATOM 2382 O O . GLY A 1 317 ? 11.814 12.448 -9.931 1.00 89.50 317 GLY A O 1
ATOM 2383 N N . MET A 1 318 ? 10.999 12.420 -12.015 1.00 87.06 318 MET A N 1
ATOM 2384 C CA . MET A 1 318 ? 9.993 13.456 -11.777 1.00 87.06 318 MET A CA 1
ATOM 2385 C C . MET A 1 318 ? 8.971 13.032 -10.721 1.00 87.06 318 MET A C 1
ATOM 2387 O O . MET A 1 318 ? 8.706 13.801 -9.796 1.00 87.06 318 MET A O 1
ATOM 2391 N N . LEU A 1 319 ? 8.438 11.811 -10.826 1.00 87.31 319 LEU A N 1
ATOM 2392 C CA . LEU A 1 319 ? 7.519 11.284 -9.821 1.00 87.31 319 LEU A CA 1
ATOM 2393 C C . LEU A 1 319 ? 8.221 11.129 -8.464 1.00 87.31 319 LEU A C 1
ATOM 2395 O O . LEU A 1 319 ? 7.677 11.542 -7.444 1.00 87.31 319 LEU A O 1
ATOM 2399 N N . ASP A 1 320 ? 9.438 10.578 -8.447 1.00 90.38 320 ASP A N 1
ATOM 2400 C CA . ASP A 1 320 ? 10.205 10.372 -7.216 1.00 90.38 320 ASP A CA 1
ATOM 2401 C C . ASP A 1 320 ? 10.495 11.693 -6.488 1.00 90.38 320 ASP A C 1
ATOM 2403 O O . ASP A 1 320 ? 10.380 11.749 -5.264 1.00 90.38 320 ASP A O 1
ATOM 2407 N N . VAL A 1 321 ? 10.810 12.769 -7.216 1.00 86.31 321 VAL A N 1
ATOM 2408 C CA . VAL A 1 321 ? 10.960 14.113 -6.637 1.00 86.31 321 VAL A CA 1
ATOM 2409 C C . VAL A 1 321 ? 9.626 14.614 -6.085 1.00 86.31 321 VAL A C 1
ATOM 2411 O O . VAL A 1 321 ? 9.587 15.092 -4.953 1.00 86.31 321 VAL A O 1
ATOM 2414 N N . GLN A 1 322 ? 8.530 14.469 -6.838 1.00 83.06 322 GLN A N 1
ATOM 2415 C CA . GLN A 1 322 ? 7.201 14.941 -6.432 1.00 83.06 322 GLN A CA 1
ATOM 2416 C C . GLN A 1 322 ? 6.730 14.312 -5.115 1.00 83.06 322 GLN A C 1
ATOM 2418 O O . GLN A 1 322 ? 6.148 14.998 -4.276 1.00 83.06 322 GLN A O 1
ATOM 2423 N N . ILE A 1 323 ? 7.001 13.022 -4.912 1.00 84.62 323 ILE A N 1
ATOM 2424 C CA . ILE A 1 323 ? 6.566 12.281 -3.717 1.00 84.62 323 ILE A CA 1
ATOM 2425 C C . ILE A 1 323 ? 7.656 12.147 -2.650 1.00 84.62 323 ILE A C 1
ATOM 2427 O O . ILE A 1 323 ? 7.434 11.498 -1.623 1.00 84.62 323 ILE A O 1
ATOM 2431 N N . LEU A 1 324 ? 8.833 12.735 -2.891 1.00 86.12 324 LEU A N 1
ATOM 2432 C CA . LEU A 1 324 ? 10.037 12.573 -2.076 1.00 86.12 324 LEU A CA 1
ATOM 2433 C C . LEU A 1 324 ? 10.328 11.096 -1.792 1.00 86.12 324 LEU A C 1
ATOM 2435 O O . LEU A 1 324 ? 10.455 10.667 -0.639 1.00 86.12 324 LEU A O 1
ATOM 2439 N N . ASN A 1 325 ? 10.398 10.294 -2.853 1.00 88.00 325 ASN A N 1
ATOM 2440 C CA . ASN A 1 325 ? 10.743 8.890 -2.741 1.00 88.00 325 ASN A CA 1
ATOM 2441 C C . ASN A 1 325 ? 12.181 8.755 -2.228 1.00 88.00 325 ASN A C 1
ATOM 2443 O O . ASN A 1 325 ? 13.155 8.975 -2.939 1.00 88.00 325 ASN A O 1
ATOM 2447 N N . THR A 1 326 ? 12.309 8.368 -0.966 1.00 86.00 326 THR A N 1
ATOM 2448 C CA . THR A 1 326 ? 13.601 8.247 -0.281 1.00 86.00 326 THR A CA 1
ATOM 2449 C C . THR A 1 326 ? 14.264 6.886 -0.484 1.00 86.00 326 THR A C 1
ATOM 2451 O O . THR A 1 326 ? 15.261 6.603 0.174 1.00 86.00 326 THR A O 1
ATOM 2454 N N . ASP A 1 327 ? 13.669 5.997 -1.277 1.00 86.50 327 ASP A N 1
ATOM 2455 C CA . ASP A 1 327 ? 14.031 4.578 -1.336 1.00 86.50 327 ASP A CA 1
ATOM 2456 C C . ASP A 1 327 ? 14.082 4.041 -2.773 1.00 86.50 327 ASP A C 1
ATOM 2458 O O . ASP A 1 327 ? 13.921 2.845 -3.009 1.00 86.50 327 ASP A O 1
ATOM 2462 N N . ARG A 1 328 ? 14.274 4.916 -3.766 1.00 89.81 328 ARG A N 1
ATOM 2463 C CA . ARG A 1 328 ? 14.517 4.486 -5.145 1.00 89.81 328 ARG A CA 1
ATOM 2464 C C . ARG A 1 328 ? 15.896 3.828 -5.237 1.00 89.81 328 ARG A C 1
ATOM 2466 O O . ARG A 1 328 ? 16.911 4.477 -5.012 1.00 89.81 328 ARG A O 1
ATOM 2473 N N . HIS A 1 329 ? 15.924 2.558 -5.624 1.00 88.62 329 HIS A N 1
ATOM 2474 C CA . HIS A 1 329 ? 17.139 1.811 -5.955 1.00 88.62 329 HIS A CA 1
ATOM 2475 C C . HIS A 1 329 ? 16.875 0.856 -7.128 1.00 88.62 329 HIS A C 1
ATOM 2477 O O . HIS A 1 329 ? 15.725 0.687 -7.541 1.00 88.62 329 HIS A O 1
ATOM 2483 N N . ALA A 1 330 ? 17.926 0.223 -7.656 1.00 87.06 330 ALA A N 1
ATOM 2484 C CA . ALA A 1 330 ? 17.844 -0.637 -8.839 1.00 87.06 330 ALA A CA 1
ATOM 2485 C C . ALA A 1 330 ? 16.843 -1.801 -8.665 1.00 87.06 330 ALA A C 1
ATOM 2487 O O . ALA A 1 330 ? 15.980 -1.998 -9.514 1.00 87.06 330 ALA A O 1
ATOM 2488 N N . GLY A 1 331 ? 16.831 -2.444 -7.492 1.00 85.50 331 GLY A N 1
ATOM 2489 C CA . GLY A 1 331 ? 15.832 -3.470 -7.145 1.00 85.50 331 GLY A CA 1
ATOM 2490 C C . GLY A 1 331 ? 14.356 -3.021 -7.132 1.00 85.50 331 GLY A C 1
ATOM 2491 O O . GLY A 1 331 ? 13.473 -3.861 -7.018 1.00 85.50 331 GLY A O 1
ATOM 2492 N N . ASN A 1 332 ? 14.063 -1.718 -7.251 1.00 88.44 332 ASN A N 1
ATOM 2493 C CA . ASN A 1 332 ? 12.693 -1.181 -7.337 1.00 88.44 332 ASN A CA 1
ATOM 2494 C C . ASN A 1 332 ? 12.291 -0.799 -8.770 1.00 88.44 332 ASN A C 1
ATOM 2496 O O . ASN A 1 332 ? 11.249 -0.176 -8.982 1.00 88.44 332 ASN A O 1
ATOM 2500 N N . LEU A 1 333 ? 13.127 -1.105 -9.759 1.00 88.62 333 LEU A N 1
ATOM 2501 C CA . LEU A 1 333 ? 12.847 -0.877 -11.170 1.00 88.62 333 LEU A CA 1
ATOM 2502 C C . LEU A 1 333 ? 12.768 -2.232 -11.857 1.00 88.62 333 LEU A C 1
ATOM 2504 O O . LEU A 1 333 ? 13.756 -2.953 -11.921 1.00 88.62 333 LEU A O 1
ATOM 2508 N N . LEU A 1 334 ? 11.585 -2.573 -12.353 1.00 88.19 334 LEU A N 1
ATOM 2509 C CA . LEU A 1 334 ? 11.328 -3.849 -13.003 1.00 88.19 334 LEU A CA 1
ATOM 2510 C C . LEU A 1 334 ? 11.599 -3.705 -14.495 1.00 88.19 334 LEU A C 1
ATOM 2512 O O . LEU A 1 334 ? 11.119 -2.754 -15.112 1.00 88.19 334 LEU A O 1
ATOM 2516 N N . VAL A 1 335 ? 12.322 -4.647 -15.089 1.00 83.50 335 VAL A N 1
ATOM 2517 C CA . VAL A 1 335 ? 12.632 -4.644 -16.519 1.00 83.50 335 VAL A CA 1
ATOM 2518 C C . VAL A 1 335 ? 11.984 -5.847 -17.192 1.00 83.50 335 VAL A C 1
ATOM 2520 O O . VAL A 1 335 ? 12.111 -6.987 -16.747 1.00 83.50 335 VAL A O 1
ATOM 2523 N N . ARG A 1 336 ? 11.289 -5.583 -18.301 1.00 82.25 336 ARG A N 1
ATOM 2524 C CA . ARG A 1 336 ? 10.768 -6.604 -19.210 1.00 82.25 336 ARG A CA 1
ATOM 2525 C C . ARG A 1 336 ? 11.457 -6.505 -20.570 1.00 82.25 336 ARG A C 1
ATOM 2527 O O . ARG A 1 336 ? 11.473 -5.445 -21.209 1.00 82.25 336 ARG A O 1
ATOM 2534 N N . LYS A 1 337 ? 11.996 -7.627 -21.033 1.00 75.19 337 LYS A N 1
ATOM 2535 C CA . LYS A 1 337 ? 12.495 -7.840 -22.385 1.00 75.19 337 LYS A CA 1
ATOM 2536 C C . LYS A 1 337 ? 11.297 -8.067 -23.304 1.00 75.19 337 LYS A C 1
ATOM 2538 O O . LYS A 1 337 ? 10.501 -8.976 -23.105 1.00 75.19 337 LYS A O 1
ATOM 2543 N N . ILE A 1 338 ? 11.160 -7.230 -24.325 1.00 69.44 338 ILE A N 1
ATOM 2544 C CA . ILE A 1 338 ? 10.192 -7.481 -25.392 1.00 69.44 338 ILE A CA 1
ATOM 2545 C C . ILE A 1 338 ? 10.893 -8.352 -26.433 1.00 69.44 338 ILE A C 1
ATOM 2547 O O . ILE A 1 338 ? 11.832 -7.900 -27.091 1.00 69.44 338 ILE A O 1
ATOM 2551 N N . GLU A 1 339 ? 10.461 -9.602 -26.570 1.00 57.28 339 GLU A N 1
ATOM 2552 C CA . GLU A 1 339 ? 10.858 -10.453 -27.691 1.00 57.28 339 GLU A CA 1
ATOM 2553 C C . GLU A 1 339 ? 9.910 -10.188 -28.860 1.00 57.28 339 GLU A C 1
ATOM 2555 O O . GLU A 1 339 ? 8.761 -10.626 -28.865 1.00 57.28 339 GLU A O 1
ATOM 2560 N N . THR A 1 340 ? 10.352 -9.415 -29.852 1.00 53.53 340 THR A N 1
ATOM 2561 C CA . THR A 1 340 ? 9.603 -9.277 -31.102 1.00 53.53 340 THR A CA 1
ATOM 2562 C C . THR A 1 340 ? 9.972 -10.416 -32.042 1.00 53.53 340 THR A C 1
ATOM 2564 O O . THR A 1 340 ? 11.081 -10.455 -32.569 1.00 53.53 340 THR A O 1
ATOM 2567 N N . GLY A 1 341 ? 9.014 -11.316 -32.286 1.00 46.06 341 GLY A N 1
ATOM 2568 C CA . GLY A 1 341 ? 9.153 -12.466 -33.189 1.00 46.06 341 GLY A CA 1
ATOM 2569 C C . GLY A 1 341 ? 9.489 -12.132 -34.651 1.00 46.06 341 GLY A C 1
ATOM 2570 O O . GLY A 1 341 ? 9.844 -13.034 -35.394 1.00 46.06 341 GLY A O 1
ATOM 2571 N N . ASP A 1 342 ? 9.460 -10.854 -35.047 1.00 43.78 342 ASP A N 1
ATOM 2572 C CA . ASP A 1 342 ? 9.695 -10.403 -36.430 1.00 43.78 342 ASP A CA 1
ATOM 2573 C C . ASP A 1 342 ? 10.912 -9.474 -36.606 1.00 43.78 342 ASP A C 1
ATOM 2575 O O . ASP A 1 342 ? 11.056 -8.822 -37.642 1.00 43.78 342 ASP A O 1
ATOM 2579 N N . GLY A 1 343 ? 11.777 -9.306 -35.598 1.00 42.41 343 GLY A N 1
ATOM 2580 C CA . GLY A 1 343 ? 12.941 -8.404 -35.706 1.00 42.41 343 GLY A CA 1
ATOM 2581 C C . GLY A 1 343 ? 12.595 -6.920 -35.946 1.00 42.41 343 GLY A C 1
ATOM 2582 O O . GLY A 1 343 ? 13.486 -6.081 -36.089 1.00 42.41 343 GLY A O 1
ATOM 2583 N N . ARG A 1 344 ? 11.306 -6.559 -35.962 1.00 38.44 344 ARG A N 1
ATOM 2584 C CA . ARG A 1 344 ? 10.823 -5.178 -35.958 1.00 38.44 344 ARG A CA 1
ATOM 2585 C C . ARG A 1 344 ? 10.720 -4.691 -34.523 1.00 38.44 344 ARG A C 1
ATOM 2587 O O . ARG A 1 344 ? 10.169 -5.361 -33.656 1.00 38.44 344 ARG A O 1
ATOM 2594 N N . LEU A 1 345 ? 11.270 -3.508 -34.280 1.00 38.00 345 LEU A N 1
ATOM 2595 C CA . LEU A 1 345 ? 11.146 -2.801 -33.014 1.00 38.00 345 LEU A CA 1
ATOM 2596 C C . LEU A 1 345 ? 9.673 -2.515 -32.722 1.00 38.00 345 LEU A C 1
ATOM 2598 O O . LEU A 1 345 ? 8.991 -1.899 -33.545 1.00 38.00 345 LEU A O 1
ATOM 2602 N N . ALA A 1 346 ? 9.207 -2.892 -31.533 1.00 38.62 346 ALA A N 1
ATOM 2603 C CA . ALA A 1 346 ? 7.97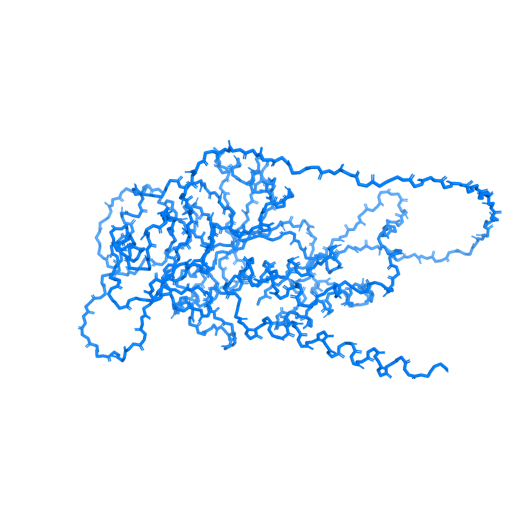4 -2.356 -30.981 1.00 38.62 346 ALA A CA 1
ATOM 2604 C C . ALA A 1 346 ? 8.238 -0.895 -30.601 1.00 38.62 346 ALA A C 1
ATOM 2606 O O . ALA A 1 346 ? 8.500 -0.572 -29.447 1.00 38.62 346 ALA A O 1
ATOM 2607 N N . SER A 1 347 ? 8.237 0.007 -31.583 1.00 36.84 347 SER A N 1
ATOM 2608 C CA . SER A 1 347 ? 8.277 1.438 -31.312 1.00 36.84 347 SER A CA 1
ATOM 2609 C C . SER A 1 347 ? 7.154 1.752 -30.331 1.00 36.84 347 SER A C 1
ATOM 2611 O O . SER A 1 347 ? 5.976 1.529 -30.612 1.00 36.84 347 SER A O 1
ATOM 2613 N N . ASP A 1 348 ? 7.563 2.185 -29.139 1.00 41.81 348 ASP A N 1
ATOM 2614 C CA . ASP A 1 348 ? 6.693 2.567 -28.041 1.00 41.81 348 ASP A CA 1
ATOM 2615 C C . ASP A 1 348 ? 5.649 3.540 -28.605 1.00 41.81 348 ASP A C 1
ATOM 2617 O O . ASP A 1 348 ? 5.969 4.687 -28.936 1.00 41.81 348 ASP A O 1
ATOM 2621 N N . ARG A 1 349 ? 4.409 3.066 -28.823 1.00 38.97 349 ARG A N 1
ATOM 2622 C CA . ARG A 1 349 ? 3.350 3.863 -29.474 1.00 38.97 349 ARG A CA 1
ATOM 2623 C C . ARG A 1 349 ? 3.046 5.141 -28.680 1.00 38.97 349 ARG A C 1
ATOM 2625 O O . ARG A 1 349 ? 2.399 6.041 -29.207 1.00 38.97 349 ARG A O 1
ATOM 2632 N N . PHE A 1 350 ? 3.547 5.244 -27.448 1.00 39.69 350 PHE A N 1
ATOM 2633 C CA . PHE A 1 350 ? 3.364 6.369 -26.544 1.00 39.69 350 PHE A CA 1
ATOM 2634 C C . PHE A 1 350 ? 4.501 7.404 -26.558 1.00 39.69 350 PHE A C 1
ATOM 2636 O O . PHE A 1 350 ? 4.306 8.502 -26.035 1.00 39.69 350 PHE A O 1
ATOM 2643 N N . LEU A 1 351 ? 5.639 7.151 -27.225 1.00 38.31 351 LEU A N 1
ATOM 2644 C CA . LEU A 1 351 ? 6.767 8.101 -27.269 1.00 38.31 351 LEU A CA 1
ATOM 2645 C C . LEU A 1 351 ? 6.478 9.394 -28.064 1.00 38.31 351 LEU A C 1
ATOM 2647 O O . LEU A 1 351 ? 7.295 10.311 -28.070 1.00 38.31 351 LEU A O 1
ATOM 2651 N N . LYS A 1 352 ? 5.324 9.487 -28.743 1.00 35.62 352 LYS A N 1
ATOM 2652 C CA . LYS A 1 352 ? 4.899 10.675 -29.509 1.00 35.62 352 LYS A CA 1
ATOM 2653 C C . LYS A 1 352 ? 4.148 11.729 -28.686 1.00 35.62 352 LYS A C 1
ATOM 2655 O O . LYS A 1 352 ? 3.722 12.733 -29.255 1.00 35.62 352 LYS A O 1
ATOM 2660 N N . ARG A 1 353 ? 3.972 11.556 -27.371 1.00 40.88 353 ARG A N 1
ATOM 2661 C CA . ARG A 1 353 ? 3.436 12.636 -26.531 1.00 40.88 353 ARG A CA 1
ATOM 2662 C C . ARG A 1 353 ? 4.556 13.634 -26.227 1.00 40.88 353 ARG A C 1
ATOM 2664 O O . ARG A 1 353 ? 5.446 13.369 -25.428 1.00 40.88 353 ARG A O 1
ATOM 2671 N N . SER A 1 354 ? 4.521 14.757 -26.941 1.00 36.25 354 SER A N 1
ATOM 2672 C CA . SER A 1 354 ? 5.395 15.917 -26.754 1.00 36.25 354 SER A CA 1
ATOM 2673 C C . SER A 1 354 ? 5.558 16.280 -25.268 1.00 36.25 354 SER A C 1
ATOM 2675 O O . SER A 1 354 ? 4.578 16.313 -24.521 1.00 36.25 354 SER A O 1
ATOM 2677 N N . TRP A 1 355 ? 6.787 16.637 -24.869 1.00 43.56 355 TRP A N 1
ATOM 2678 C CA . TRP A 1 355 ? 7.159 17.181 -23.549 1.00 43.56 355 TRP A CA 1
ATOM 2679 C C . TRP A 1 355 ? 6.359 18.436 -23.141 1.00 43.56 355 TRP A C 1
ATOM 2681 O O . TRP A 1 355 ? 6.469 18.902 -22.010 1.00 43.56 355 TRP A O 1
ATOM 2691 N N . SER A 1 356 ? 5.533 18.980 -24.038 1.00 41.72 356 SER A N 1
ATOM 2692 C CA . SER A 1 356 ? 4.677 20.146 -23.807 1.00 41.72 356 SER A CA 1
ATOM 2693 C C . SER A 1 356 ? 3.539 19.921 -22.801 1.00 41.72 356 SER A C 1
ATOM 2695 O O . SER A 1 356 ? 2.893 20.885 -22.410 1.00 41.72 356 SER A O 1
ATOM 2697 N N . THR A 1 357 ? 3.302 18.688 -22.340 1.00 45.72 357 THR A N 1
ATOM 2698 C CA . THR A 1 357 ? 2.347 18.394 -21.252 1.00 45.72 357 THR A CA 1
ATOM 2699 C C . THR A 1 357 ? 3.028 17.568 -20.168 1.00 45.72 357 THR A C 1
ATOM 2701 O O . THR A 1 357 ? 2.900 16.349 -20.118 1.00 45.72 357 THR A O 1
ATOM 2704 N N . LEU A 1 358 ? 3.799 18.238 -19.305 1.00 52.97 358 LEU A N 1
ATOM 2705 C CA . LEU A 1 358 ? 4.221 17.645 -18.036 1.00 52.97 358 LEU A CA 1
ATOM 2706 C C . LEU A 1 358 ? 2.957 17.291 -17.225 1.00 52.97 358 LEU A C 1
ATOM 2708 O O . LEU A 1 358 ? 2.118 18.171 -17.045 1.00 52.97 358 LEU A O 1
ATOM 2712 N N . PRO A 1 359 ? 2.810 16.057 -16.716 1.00 52.66 359 PRO A N 1
ATOM 2713 C CA . PRO A 1 359 ? 1.611 15.593 -16.008 1.00 52.66 359 PRO A CA 1
ATOM 2714 C C . PRO A 1 359 ? 1.500 16.123 -14.570 1.00 52.66 359 PRO A C 1
ATOM 2716 O O . PRO A 1 359 ? 0.723 15.596 -13.780 1.00 52.66 359 PRO A O 1
ATOM 2719 N N . ILE A 1 360 ? 2.251 17.175 -14.225 1.00 55.06 360 ILE A N 1
ATOM 2720 C CA . ILE A 1 360 ? 2.034 17.964 -13.007 1.00 55.06 360 ILE A CA 1
ATOM 2721 C C . ILE A 1 360 ? 0.760 18.776 -13.265 1.00 55.06 360 ILE A C 1
ATOM 2723 O O . ILE A 1 360 ? 0.810 19.941 -13.655 1.00 55.06 360 ILE A O 1
ATOM 2727 N N . SER A 1 361 ? -0.376 18.084 -13.236 1.00 61.03 361 SER A N 1
ATOM 2728 C CA . SER A 1 361 ? -1.596 18.554 -13.881 1.00 61.03 361 SER A CA 1
ATOM 2729 C C . SER A 1 361 ? -2.374 19.541 -13.024 1.00 61.03 361 SER A C 1
ATOM 2731 O O . SER A 1 361 ? -3.057 20.367 -13.613 1.00 61.03 361 SER A O 1
ATOM 2733 N N . ASP A 1 362 ? -2.248 19.496 -11.695 1.00 74.44 362 ASP A N 1
ATOM 2734 C CA . ASP A 1 362 ? -2.688 20.539 -10.758 1.00 74.44 362 ASP A CA 1
ATOM 2735 C C . ASP A 1 362 ? -2.325 20.102 -9.315 1.00 74.44 362 ASP A C 1
ATOM 2737 O O . ASP A 1 362 ? -2.936 19.175 -8.786 1.00 74.44 362 ASP A O 1
ATOM 2741 N N . PRO A 1 363 ? -1.349 20.740 -8.648 1.00 77.12 363 PRO A N 1
ATOM 2742 C CA . PRO A 1 363 ? -0.887 20.348 -7.309 1.00 77.12 363 PRO A CA 1
ATOM 2743 C C . PRO A 1 363 ? -1.927 20.537 -6.209 1.00 77.12 363 PRO A C 1
ATOM 2745 O O . PRO A 1 363 ? -1.908 19.808 -5.217 1.00 77.12 363 PRO A O 1
ATOM 2748 N N . ALA A 1 364 ? -2.804 21.536 -6.354 1.00 79.12 364 ALA A N 1
ATOM 2749 C CA . ALA A 1 364 ? -3.882 21.766 -5.401 1.00 79.12 364 ALA A CA 1
ATOM 2750 C C . ALA A 1 364 ? -4.899 20.632 -5.518 1.00 79.12 364 ALA A C 1
ATOM 2752 O O . ALA A 1 364 ? -5.242 20.000 -4.521 1.00 79.12 364 ALA A O 1
ATOM 2753 N N . ARG A 1 365 ? -5.262 20.279 -6.755 1.00 83.81 365 ARG A N 1
ATOM 2754 C CA . ARG A 1 365 ? -6.127 19.131 -7.032 1.00 83.81 365 ARG A CA 1
ATOM 2755 C C . ARG A 1 365 ? -5.519 17.807 -6.573 1.00 83.81 365 ARG A C 1
ATOM 2757 O O . ARG A 1 365 ? -6.239 16.987 -6.013 1.00 83.81 365 ARG A O 1
ATOM 2764 N N . ASP A 1 366 ? -4.222 17.594 -6.787 1.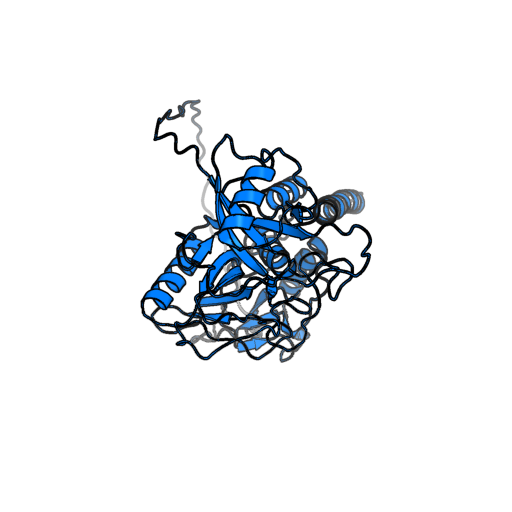00 86.31 366 ASP A N 1
ATOM 2765 C CA . ASP A 1 366 ? -3.513 16.393 -6.332 1.00 86.31 366 ASP A CA 1
ATOM 2766 C C . ASP A 1 366 ? -3.513 16.296 -4.802 1.00 86.31 366 ASP A C 1
ATOM 2768 O O . ASP A 1 366 ? -3.801 15.239 -4.242 1.00 86.31 366 ASP A O 1
ATOM 2772 N N . SER A 1 367 ? -3.246 17.410 -4.115 1.00 85.50 367 SER A N 1
ATOM 2773 C CA . SER A 1 367 ? -3.301 17.491 -2.655 1.00 85.50 367 SER A CA 1
ATOM 2774 C C . SER A 1 367 ? -4.710 17.213 -2.120 1.00 85.50 367 SER A C 1
ATOM 2776 O O . SER A 1 367 ? -4.862 16.423 -1.190 1.00 85.50 367 SER A O 1
ATOM 2778 N N . ASP A 1 368 ? -5.744 17.817 -2.707 1.00 85.19 368 ASP A N 1
ATOM 2779 C CA . ASP A 1 368 ? -7.138 17.624 -2.287 1.00 85.19 368 ASP A CA 1
ATOM 2780 C C . ASP A 1 368 ? -7.644 16.205 -2.580 1.00 85.19 368 ASP A C 1
ATOM 2782 O O . ASP A 1 368 ? -8.351 15.607 -1.760 1.00 85.19 368 ASP A O 1
ATOM 2786 N N . MET A 1 369 ? -7.233 15.629 -3.715 1.00 87.56 369 MET A N 1
ATOM 2787 C CA . MET A 1 369 ? -7.466 14.223 -4.033 1.00 87.56 369 MET A CA 1
ATOM 2788 C C . MET A 1 369 ? -6.819 13.332 -2.972 1.00 87.56 369 MET A C 1
ATOM 2790 O O . MET A 1 369 ? -7.508 12.502 -2.391 1.00 87.56 369 MET A O 1
ATOM 2794 N N . LEU A 1 370 ? -5.529 13.507 -2.669 1.00 87.94 370 LEU A N 1
ATOM 2795 C CA . LEU A 1 370 ? -4.847 12.689 -1.663 1.00 87.94 370 LEU A CA 1
ATOM 2796 C C . LEU A 1 370 ? -5.443 12.864 -0.264 1.00 87.94 370 LEU A C 1
ATOM 2798 O O . LEU A 1 370 ? -5.591 11.871 0.441 1.00 87.94 370 LEU A O 1
ATOM 2802 N N . ARG A 1 371 ? -5.843 14.082 0.123 1.00 85.50 371 ARG A N 1
ATOM 2803 C CA . ARG A 1 371 ? -6.532 14.335 1.399 1.00 85.50 371 ARG A CA 1
ATOM 2804 C C . ARG A 1 371 ? -7.843 13.554 1.500 1.00 85.50 371 ARG A C 1
ATOM 2806 O O . ARG A 1 371 ? -8.198 13.082 2.575 1.00 85.50 371 ARG A O 1
ATOM 2813 N N . THR A 1 372 ? -8.549 13.418 0.380 1.00 81.62 372 THR A N 1
ATOM 2814 C CA . THR A 1 372 ? -9.827 12.700 0.307 1.00 81.62 372 THR A CA 1
ATOM 2815 C C . THR A 1 372 ? -9.641 11.182 0.247 1.00 81.62 372 THR A C 1
ATOM 2817 O O . THR A 1 372 ? -10.378 10.446 0.893 1.00 81.62 372 THR A O 1
ATOM 2820 N N . GLU A 1 373 ? -8.679 10.709 -0.544 1.00 83.19 373 GLU A N 1
ATOM 2821 C CA . GLU A 1 373 ? -8.473 9.286 -0.840 1.00 83.19 373 GLU A CA 1
ATOM 2822 C C . GLU A 1 373 ? -7.632 8.569 0.213 1.00 83.19 373 GLU A C 1
ATOM 2824 O O . GLU A 1 373 ? -7.838 7.391 0.498 1.00 83.19 373 GLU A O 1
ATOM 2829 N N . LEU A 1 374 ? -6.650 9.274 0.767 1.00 86.88 374 LEU A N 1
ATOM 2830 C CA . LEU A 1 374 ? -5.639 8.742 1.668 1.00 86.88 374 LEU A CA 1
ATOM 2831 C C . LEU A 1 374 ? -5.482 9.700 2.853 1.00 86.88 374 LEU A C 1
ATOM 2833 O O . LEU A 1 374 ? -4.414 10.285 3.034 1.00 86.88 374 LEU A O 1
ATOM 2837 N N . PRO A 1 375 ? -6.520 9.842 3.695 1.00 78.25 375 PRO A N 1
ATOM 2838 C CA . PRO A 1 375 ? -6.509 10.762 4.835 1.00 78.25 375 PRO A CA 1
ATOM 2839 C C . PRO A 1 375 ? -5.390 10.451 5.838 1.00 78.25 375 PRO A C 1
ATOM 2841 O O . PRO A 1 375 ? -4.978 11.322 6.593 1.00 78.25 375 PRO A O 1
ATOM 2844 N N . MET A 1 376 ? -4.847 9.228 5.808 1.00 81.75 376 MET A N 1
ATOM 2845 C CA . MET A 1 376 ? -3.677 8.818 6.589 1.00 81.75 376 MET A CA 1
ATOM 2846 C C . MET A 1 376 ? -2.362 9.480 6.144 1.00 81.75 376 MET A C 1
ATOM 2848 O O . MET A 1 376 ? -1.373 9.429 6.873 1.00 81.75 376 MET A O 1
ATOM 2852 N N . ILE A 1 377 ? -2.319 10.107 4.964 1.00 83.50 377 ILE A N 1
ATOM 2853 C CA . ILE A 1 377 ? -1.165 10.893 4.529 1.00 83.50 377 ILE A CA 1
ATOM 2854 C C . ILE A 1 377 ? -1.136 12.200 5.309 1.00 83.50 377 ILE A C 1
ATOM 2856 O O . ILE A 1 377 ? -2.063 13.002 5.267 1.00 83.50 377 ILE A O 1
ATOM 2860 N N . ARG A 1 378 ? -0.007 12.429 5.977 1.00 80.56 378 ARG A N 1
ATOM 2861 C CA . ARG A 1 378 ? 0.218 13.616 6.798 1.00 80.56 378 ARG A CA 1
ATOM 2862 C C . ARG A 1 378 ? 0.080 14.904 5.997 1.00 80.56 378 ARG A C 1
ATOM 2864 O O . ARG A 1 378 ? 0.614 15.022 4.891 1.00 80.56 378 ARG A O 1
ATOM 2871 N N . GLU A 1 379 ? -0.491 15.925 6.624 1.00 80.62 379 GLU A N 1
ATOM 2872 C CA . GLU A 1 379 ? -0.712 17.233 5.995 1.00 80.62 379 GLU A CA 1
ATOM 2873 C C . GLU A 1 379 ? 0.613 17.885 5.553 1.00 80.62 379 GLU A C 1
ATOM 2875 O O . GLU A 1 379 ? 0.686 18.572 4.537 1.00 80.62 379 GLU A O 1
ATOM 2880 N N . ALA A 1 380 ? 1.713 17.605 6.261 1.00 77.62 380 ALA A N 1
ATOM 2881 C CA . ALA A 1 380 ? 3.050 18.043 5.859 1.00 77.62 380 ALA A CA 1
ATOM 2882 C C . ALA A 1 380 ? 3.478 17.488 4.484 1.00 77.62 380 ALA A C 1
ATOM 2884 O O . ALA A 1 380 ? 4.114 18.200 3.708 1.00 77.62 380 ALA A O 1
ATOM 2885 N N . CYS A 1 381 ? 3.118 16.240 4.161 1.00 80.25 381 CYS A N 1
ATOM 2886 C CA . CYS A 1 381 ? 3.393 15.647 2.852 1.00 80.25 381 CYS A CA 1
ATOM 2887 C C . CYS A 1 381 ? 2.543 16.302 1.756 1.00 80.25 381 CYS A C 1
ATOM 2889 O O . CYS A 1 381 ? 3.063 16.600 0.685 1.00 80.25 381 CYS A O 1
ATOM 2891 N N . LEU A 1 382 ? 1.275 16.600 2.045 1.00 82.44 382 LEU A N 1
ATOM 2892 C CA . LEU A 1 382 ? 0.376 17.298 1.121 1.00 82.44 382 LEU A CA 1
ATOM 2893 C C . LEU A 1 382 ? 0.877 18.716 0.800 1.00 82.44 382 LEU A C 1
ATOM 2895 O O . LEU A 1 382 ? 0.962 19.115 -0.363 1.00 82.44 382 LEU A O 1
ATOM 2899 N N . ARG A 1 383 ? 1.343 19.446 1.820 1.00 80.62 383 ARG A N 1
ATOM 2900 C CA . ARG A 1 383 ? 1.967 20.767 1.644 1.00 80.62 383 ARG A CA 1
ATOM 2901 C C . ARG A 1 383 ? 3.216 20.719 0.770 1.00 80.62 383 ARG A C 1
ATOM 2903 O O . ARG A 1 383 ? 3.444 21.663 0.019 1.00 80.62 383 ARG A O 1
ATOM 2910 N N . LEU A 1 384 ? 4.021 19.660 0.860 1.00 76.19 384 LEU A N 1
ATOM 2911 C CA . LEU A 1 384 ? 5.207 19.489 0.018 1.00 76.19 384 LEU A CA 1
ATOM 2912 C C . LEU A 1 384 ? 4.835 19.278 -1.451 1.00 76.19 384 LEU A C 1
ATOM 2914 O O . LEU A 1 384 ? 5.416 19.945 -2.305 1.00 76.19 384 LEU A O 1
ATOM 2918 N N . VAL A 1 385 ? 3.831 18.442 -1.738 1.00 75.75 385 VAL A N 1
ATOM 2919 C CA . VAL A 1 385 ? 3.294 18.265 -3.102 1.00 75.75 385 VAL A CA 1
ATOM 2920 C C . VAL A 1 385 ? 2.836 19.610 -3.673 1.00 75.75 385 VAL A C 1
ATOM 2922 O O . VAL A 1 385 ? 3.194 19.969 -4.796 1.00 75.75 385 VAL A O 1
ATOM 2925 N N . HIS A 1 386 ? 2.140 20.410 -2.862 1.00 75.31 386 HIS A N 1
ATOM 2926 C CA . HIS A 1 386 ? 1.718 21.755 -3.241 1.00 75.31 386 HIS A CA 1
ATOM 2927 C C . HIS A 1 386 ? 2.908 22.711 -3.498 1.00 75.31 386 HIS A C 1
ATOM 2929 O O . HIS A 1 386 ? 2.939 23.412 -4.510 1.00 75.31 386 HIS A O 1
ATOM 2935 N N . HIS A 1 387 ? 3.924 22.730 -2.623 1.00 71.12 387 HIS A N 1
ATOM 2936 C CA . HIS A 1 387 ? 5.070 23.653 -2.718 1.00 71.12 387 HIS A CA 1
ATOM 2937 C C . HIS A 1 387 ? 6.050 23.321 -3.848 1.00 71.12 387 HIS A C 1
ATOM 2939 O O . HIS A 1 387 ? 6.485 24.233 -4.557 1.00 71.12 387 HIS A O 1
ATOM 2945 N N . LEU A 1 388 ? 6.402 22.043 -4.033 1.00 64.88 388 LEU A N 1
ATOM 2946 C CA . LEU A 1 388 ? 7.363 21.611 -5.059 1.00 64.88 388 LEU A CA 1
ATOM 2947 C C . LEU A 1 388 ? 6.913 22.028 -6.462 1.00 64.88 388 LEU A C 1
ATOM 2949 O O . LEU A 1 388 ? 7.733 22.365 -7.316 1.00 64.88 388 LEU A O 1
ATOM 2953 N N . SER A 1 389 ? 5.603 22.105 -6.685 1.00 56.91 389 SER A N 1
ATOM 2954 C CA . SER A 1 389 ? 5.076 22.552 -7.963 1.00 56.91 389 SER A CA 1
ATOM 2955 C C . SER A 1 389 ? 4.927 24.069 -8.100 1.00 56.91 389 SER A C 1
ATOM 2957 O O . SER A 1 389 ? 5.047 24.566 -9.219 1.00 56.91 389 SER A O 1
ATOM 2959 N N . GLN A 1 390 ? 4.718 24.835 -7.022 1.00 57.47 390 GLN A N 1
ATOM 2960 C CA . GLN A 1 390 ? 4.781 26.303 -7.119 1.00 57.47 390 GLN A CA 1
ATOM 2961 C C . GLN A 1 390 ? 6.198 26.787 -7.454 1.00 57.47 390 GLN A C 1
ATOM 2963 O O . GLN A 1 390 ? 6.372 27.760 -8.193 1.00 57.47 390 GLN A O 1
ATOM 2968 N N . GLY A 1 391 ? 7.215 26.061 -6.975 1.00 53.31 391 GLY A N 1
ATOM 2969 C CA . GLY A 1 391 ? 8.600 26.233 -7.409 1.00 53.31 391 GLY A CA 1
ATOM 2970 C C . GLY A 1 391 ? 8.763 26.027 -8.916 1.00 53.31 391 GLY A C 1
ATOM 2971 O O . GLY A 1 391 ? 9.436 26.824 -9.559 1.00 53.31 391 GLY A O 1
ATOM 2972 N N . SER A 1 392 ? 8.080 25.041 -9.510 1.00 52.56 392 SER A N 1
ATOM 2973 C CA . SER A 1 392 ? 8.100 24.805 -10.963 1.00 52.56 392 SER A CA 1
ATOM 2974 C C . SER A 1 392 ? 7.478 25.956 -11.763 1.00 52.56 392 SER A C 1
ATOM 2976 O O . SER A 1 392 ? 8.006 26.307 -12.814 1.00 52.56 392 SER A O 1
ATOM 2978 N N . SER A 1 393 ? 6.427 26.610 -11.258 1.00 49.88 393 SER A N 1
ATOM 2979 C CA . SER A 1 393 ? 5.849 27.809 -11.888 1.00 49.88 393 SER A CA 1
ATOM 2980 C C . SER A 1 393 ? 6.796 29.010 -11.828 1.00 49.88 393 SER A C 1
ATOM 2982 O O . SER A 1 393 ? 6.941 29.719 -12.820 1.00 49.88 393 SER A O 1
ATOM 2984 N N . LYS A 1 394 ? 7.499 29.210 -10.703 1.00 48.84 394 LYS A N 1
ATOM 2985 C CA . LYS A 1 394 ? 8.542 30.245 -10.575 1.00 48.84 394 LYS A CA 1
ATOM 2986 C C . LYS A 1 394 ? 9.769 29.943 -11.432 1.00 48.84 394 LYS A C 1
ATOM 2988 O O . LYS A 1 394 ? 10.302 30.849 -12.054 1.00 48.84 394 LYS A O 1
ATOM 2993 N N . VAL A 1 395 ? 10.187 28.682 -11.516 1.00 46.25 395 VAL A N 1
ATOM 2994 C CA . VAL A 1 395 ? 11.287 28.240 -12.385 1.00 46.25 395 VAL A CA 1
ATOM 2995 C C . VAL A 1 395 ? 10.890 28.331 -13.861 1.00 46.25 395 VAL A C 1
ATOM 2997 O O . VAL A 1 395 ? 11.701 28.770 -14.661 1.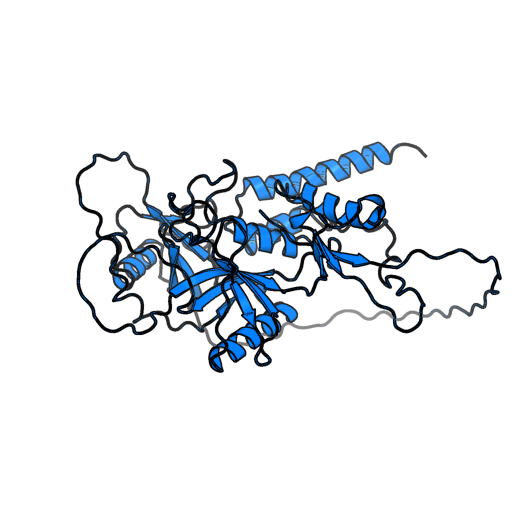00 46.25 395 VAL A O 1
ATOM 3000 N N . ARG A 1 396 ? 9.642 28.024 -14.245 1.00 47.12 396 ARG A N 1
ATOM 3001 C CA . ARG A 1 396 ? 9.124 28.298 -15.600 1.00 47.12 396 ARG A CA 1
ATOM 3002 C C . ARG A 1 396 ? 9.049 29.789 -15.907 1.00 47.12 396 ARG A C 1
ATOM 3004 O O . ARG A 1 396 ? 9.303 30.157 -17.043 1.00 47.12 396 ARG A O 1
ATOM 3011 N N . ALA A 1 397 ? 8.710 30.627 -14.930 1.00 48.50 397 ALA A N 1
ATOM 3012 C CA . ALA A 1 397 ? 8.728 32.078 -15.096 1.00 48.50 397 ALA A CA 1
ATOM 3013 C C . ALA A 1 397 ? 10.165 32.616 -15.236 1.00 48.50 397 ALA A C 1
ATOM 3015 O O . ALA A 1 397 ? 10.405 33.488 -16.058 1.00 48.50 397 ALA A O 1
ATOM 3016 N N . LEU A 1 398 ? 11.125 32.046 -14.498 1.00 42.53 398 LEU A N 1
ATOM 3017 C CA . LEU A 1 398 ? 12.552 32.387 -14.582 1.00 42.53 398 LEU A CA 1
ATOM 3018 C C . LEU A 1 398 ? 13.222 31.869 -15.865 1.00 42.53 398 LEU A C 1
ATOM 3020 O O . LEU A 1 398 ? 14.081 32.545 -16.409 1.00 42.53 398 LEU A O 1
ATOM 3024 N N . LEU A 1 399 ? 12.827 30.693 -16.365 1.00 44.38 399 LEU A N 1
ATOM 3025 C CA . LEU A 1 399 ? 13.313 30.108 -17.626 1.00 44.38 399 LEU A CA 1
ATOM 3026 C C . LEU A 1 399 ? 12.515 30.575 -18.858 1.00 44.38 399 LEU A C 1
ATOM 3028 O O . LEU A 1 399 ? 12.839 30.194 -19.980 1.00 44.38 399 LEU A O 1
ATOM 3032 N N . GLY A 1 400 ? 11.442 31.340 -18.646 1.00 45.03 400 GLY A N 1
ATOM 3033 C CA . GLY A 1 400 ? 10.594 31.932 -19.682 1.00 45.03 400 GLY A CA 1
ATOM 3034 C C . GLY A 1 400 ? 10.836 33.428 -19.894 1.00 45.03 400 GLY A C 1
ATOM 3035 O O . GLY A 1 400 ? 10.100 34.039 -20.666 1.00 45.03 400 GLY A O 1
ATOM 3036 N N . GLY A 1 401 ? 11.828 34.010 -19.213 1.00 41.84 401 GLY A N 1
ATOM 3037 C CA . GLY A 1 401 ? 12.322 35.358 -19.476 1.00 41.84 401 GLY A CA 1
ATOM 3038 C C . GLY A 1 401 ? 13.434 35.324 -20.523 1.00 41.84 401 GLY A C 1
ATOM 3039 O O . GLY A 1 401 ? 14.502 34.786 -20.250 1.00 41.84 401 GLY A O 1
ATOM 3040 N N . ASP A 1 402 ? 13.131 35.911 -21.681 1.00 33.75 402 ASP A N 1
ATOM 3041 C CA . ASP A 1 402 ? 13.973 36.229 -22.844 1.00 33.75 402 ASP A CA 1
ATOM 3042 C C . ASP A 1 402 ? 14.355 35.084 -23.806 1.00 33.75 402 ASP A C 1
ATOM 3044 O O . ASP A 1 402 ? 15.344 34.364 -23.657 1.00 33.75 402 ASP A O 1
ATOM 3048 N N . ARG A 1 403 ? 13.525 34.982 -24.858 1.00 36.38 403 ARG A N 1
ATOM 3049 C CA . ARG A 1 403 ? 13.961 34.675 -26.227 1.00 36.38 403 ARG A CA 1
ATOM 3050 C C . ARG A 1 403 ? 14.591 35.904 -26.859 1.00 36.38 403 ARG A C 1
ATOM 3052 O O . ARG A 1 403 ? 14.054 37.002 -26.596 1.00 36.38 403 ARG A O 1
#

pLDDT: mean 72.64, std 22.53, range [24.59, 97.62]